Protein AF-0000000077857638 (afdb_homodimer)

Organism: Aspergillus terreus (NCBI:txid33178)

Solvent-accessible surface area (backbone atoms only — not comparable to full-atom values): 36844 Å² total; per-residue (Å²): 127,88,79,78,71,79,61,57,67,61,49,43,44,50,52,40,50,44,39,58,68,69,59,63,68,77,70,84,58,54,73,67,56,45,48,52,45,41,26,53,27,32,43,52,31,28,56,56,51,32,34,65,74,50,43,67,59,67,70,66,57,57,72,59,50,50,52,43,44,53,54,33,32,46,39,36,61,43,15,49,72,90,50,54,61,72,55,38,18,38,47,25,45,53,52,30,53,51,53,52,56,71,70,53,83,72,82,61,65,83,42,37,68,49,46,66,63,22,33,58,63,33,43,80,53,69,36,56,67,54,41,54,46,64,68,46,45,59,71,45,36,72,48,34,44,41,69,35,31,48,34,31,53,54,23,51,52,31,26,55,51,25,47,60,51,50,74,66,72,60,46,57,54,57,57,44,73,61,39,36,60,51,46,43,52,22,51,38,36,11,35,28,56,33,27,68,67,48,39,42,92,82,36,61,59,79,83,40,38,68,60,51,51,51,46,21,54,49,23,37,48,46,52,35,46,48,50,51,60,63,36,37,70,49,38,70,78,37,80,83,56,57,73,35,61,50,48,12,38,19,54,15,68,69,42,51,72,66,55,25,48,47,53,53,50,52,52,40,45,49,51,50,49,33,57,60,58,56,41,65,86,46,68,61,70,56,49,67,46,51,50,47,24,54,29,16,46,49,24,36,50,52,32,35,72,85,26,46,39,66,59,52,56,71,66,48,51,72,87,36,70,56,34,40,52,38,46,51,52,44,51,56,24,30,72,77,47,55,66,66,54,80,79,28,59,72,67,58,50,83,104,127,88,80,78,70,79,61,58,68,60,51,42,45,49,53,40,52,44,40,58,68,68,59,64,69,78,69,82,60,55,72,68,56,47,48,52,46,38,26,52,26,34,43,55,32,27,57,57,52,33,34,65,74,49,43,68,59,68,71,65,58,57,73,58,51,49,52,43,44,53,54,32,32,46,39,35,60,43,15,50,71,88,49,53,61,71,53,40,18,38,46,25,45,52,52,31,53,52,54,53,56,71,71,52,83,73,80,61,66,82,42,36,69,50,46,67,62,21,34,59,63,32,43,80,51,70,36,58,67,54,41,55,46,63,67,46,46,59,70,45,37,72,48,32,43,41,70,37,28,49,36,31,54,53,24,50,53,32,26,52,50,24,48,59,51,48,74,66,73,60,46,57,53,59,57,43,74,60,38,35,59,51,46,44,53,22,52,39,36,10,37,27,57,33,26,67,68,50,39,41,92,80,35,60,60,79,82,40,37,69,60,53,52,50,46,21,53,51,24,36,48,43,53,36,47,49,50,51,60,63,36,36,72,50,38,70,79,36,80,83,55,57,71,37,60,51,47,13,39,18,56,14,69,68,42,51,71,67,56,25,48,48,53,54,49,54,52,40,46,49,50,52,50,32,58,62,57,56,41,65,86,45,68,62,69,55,50,68,46,52,50,47,24,54,28,16,46,47,23,34,50,51,30,36,72,87,26,48,39,66,59,53,58,72,65,48,50,70,89,37,69,55,35,41,49,38,47,50,53,45,50,56,26,31,73,77,48,54,65,67,52,82,78,29,59,72,67,57,49,83,103

Secondary structure (DSSP, 8-state):
-------HHHHHHHHHHHHHHTT----SS-HHHHHHHHHHHHHHHHHHHHSHHHHHHH---HHHHHHHHHHHHHHHHHH-TTS-HHHHHHHHHHHHHHHHHHH-----GGGGTTHHHHHHHTPPPSSHHHHHHHHHHHHHHTTS-HHHHHHHHHHHHHHHHHHHHHTTT----TT-TTHHHHHHHHHS-HHHHHHTT--TTT--TTTTHHHHHHHHHHHHHHHHHHHHHHTHHHHHT-GGGTTSHHHHHHHHHT--HHHHHHHHHHHHHHHHHHHHHHTTTS-HHHHHHHHHHHHHHHHHHHH-GGG-HHHHHHHS-TTSHHHHHHHHHHHHHHHHH---GGGT----S--/-------HHHHHHHHHHHHHHTT----SS-HHHHHHHHHHHHHHHHHHHHSHHHHHHH---HHHHHHHHHHHHHHHHHH-TTS-HHHHHHHHHHHHHHHHHHH-----GGGGTTHHHHHHHTPPPSSHHHHHHHHHHHHHHTTS-HHHHHHHHHHHHHHHHHHHHHTTT----TT-TTHHHHHHHHHS-HHHHHHTT--TTT--TTTTHHHHHHHHHHHHHHHHHHHHHHTHHHHHT-TT-TTSHHHHHHHHHT--HHHHHHHHHHHHHHHHHHHHHHTTTS-HHHHHHHHHHHHHHHHHHHH-GGG-HHHHHHHS-TTSHHHHHHHHHHHHHHHHH---GGGT----S--

Radius of gyration: 25.99 Å; Cα contacts (8 Å, |Δi|>4): 981; chains: 2; bounding box: 55×82×66 Å

Nearest PDB structures (foldseek):
  1jfa-assembly1_A  TM=9.886E-01  e=2.985E-31  Fusarium sporotrichioides
  2ps6-assembly1_A  TM=9.890E-01  e=4.144E-31  Fusarium sporotrichioides
  2ps4-assembly1_A  TM=9.882E-01  e=9.799E-31  Fusarium sporotrichioides
  2ps6-assembly1_B  TM=9.856E-01  e=1.253E-30  Fusarium sporotrichioides
  1kiz-assembly1_B  TM=9.879E-01  e=1.967E-30  Fusarium sporotrichioides

Structure (mmCIF, N/CA/C/O backbone):
data_AF-0000000077857638-model_v1
#
loop_
_entity.id
_entity.type
_entity.pdbx_description
1 polymer 'Trichodiene synthase'
#
loop_
_atom_site.group_PDB
_atom_site.id
_atom_site.type_symbol
_atom_site.label_atom_id
_atom_site.label_alt_id
_atom_site.label_comp_id
_atom_site.label_asym_id
_atom_site.label_entity_id
_atom_site.label_seq_id
_atom_site.pdbx_PDB_ins_code
_atom_site.Cartn_x
_atom_site.Cartn_y
_atom_site.Cartn_z
_atom_site.occupancy
_atom_site.B_iso_or_equiv
_atom_site.auth_seq_id
_atom_site.auth_comp_id
_atom_site.auth_asym_id
_atom_site.auth_atom_id
_atom_site.pdbx_PDB_model_num
ATOM 1 N N . MET A 1 1 ? -33 -11.688 -14.039 1 30.62 1 MET A N 1
ATOM 2 C CA . MET A 1 1 ? -31.562 -11.375 -13.922 1 30.62 1 MET A CA 1
ATOM 3 C C . MET A 1 1 ? -30.891 -11.43 -15.281 1 30.62 1 MET A C 1
ATOM 5 O O . MET A 1 1 ? -30.828 -12.492 -15.906 1 30.62 1 MET A O 1
ATOM 9 N N . SER A 1 2 ? -30.859 -10.586 -16.141 1 40.59 2 SER A N 1
ATOM 10 C CA . SER A 1 2 ? -30.516 -10.648 -17.547 1 40.59 2 SER A CA 1
ATOM 11 C C . SER A 1 2 ? -29.188 -11.367 -17.766 1 40.59 2 SER A C 1
ATOM 13 O O . SER A 1 2 ? -28.203 -11.055 -17.094 1 40.59 2 SER A O 1
ATOM 15 N N . GLU A 1 3 ? -29.016 -12.656 -18.078 1 47.12 3 GLU A N 1
ATOM 16 C CA . GLU A 1 3 ? -28.031 -13.719 -18.188 1 47.12 3 GLU A CA 1
ATOM 17 C C . GLU A 1 3 ? -26.828 -13.266 -19.016 1 47.12 3 GLU A C 1
ATOM 19 O O . GLU A 1 3 ? -26.859 -13.305 -20.25 1 47.12 3 GLU A O 1
ATOM 24 N N . GLN A 1 4 ? -26.094 -12.156 -18.672 1 63 4 GLN A N 1
ATOM 25 C CA . GLN A 1 4 ? -25 -11.672 -19.516 1 63 4 GLN A CA 1
ATOM 26 C C . GLN A 1 4 ? -24 -12.781 -19.812 1 63 4 GLN A C 1
ATOM 28 O O . GLN A 1 4 ? -23.562 -13.492 -18.891 1 63 4 GLN A O 1
ATOM 33 N N . ARG A 1 5 ? -23.984 -13.266 -21.031 1 79.75 5 ARG A N 1
ATOM 34 C CA . ARG A 1 5 ? -23.094 -14.281 -21.562 1 79.75 5 ARG A CA 1
ATOM 35 C C . ARG A 1 5 ? -21.641 -13.844 -21.438 1 79.75 5 ARG A C 1
ATOM 37 O O . ARG A 1 5 ? -21.328 -12.656 -21.562 1 79.75 5 ARG A O 1
ATOM 44 N N . PHE A 1 6 ? -20.812 -14.828 -21 1 88.56 6 PHE A N 1
ATOM 45 C CA . PHE A 1 6 ? -19.375 -14.578 -20.922 1 88.56 6 PHE A CA 1
ATOM 46 C C . PHE A 1 6 ? -18.844 -14.102 -22.266 1 88.56 6 PHE A C 1
ATOM 48 O O . PHE A 1 6 ? -19.094 -14.711 -23.297 1 88.56 6 PHE A O 1
ATOM 55 N N . PRO A 1 7 ? -18.25 -12.961 -22.266 1 88.75 7 PRO A N 1
ATOM 56 C CA . PRO A 1 7 ? -17.703 -12.438 -23.516 1 88.75 7 PRO A CA 1
ATOM 57 C C . PRO A 1 7 ? -16.453 -13.188 -23.969 1 88.75 7 PRO A C 1
ATOM 59 O O . PRO A 1 7 ? -15.359 -12.633 -23.953 1 88.75 7 PRO A O 1
ATOM 62 N N . ILE A 1 8 ? -16.672 -14.312 -24.531 1 91.06 8 ILE A N 1
ATOM 63 C CA . ILE A 1 8 ? -15.602 -15.273 -24.797 1 91.06 8 ILE A CA 1
ATOM 64 C C . ILE A 1 8 ? -14.672 -14.727 -25.875 1 91.06 8 ILE A C 1
ATOM 66 O O . ILE A 1 8 ? -13.453 -14.883 -25.797 1 91.06 8 ILE A O 1
ATOM 70 N N . ASP A 1 9 ? -15.164 -14.078 -26.938 1 90.69 9 ASP A N 1
ATOM 71 C CA . ASP A 1 9 ? -14.336 -13.57 -28.016 1 90.69 9 ASP A CA 1
ATOM 72 C C . ASP A 1 9 ? -13.422 -12.445 -27.531 1 90.69 9 ASP A C 1
ATOM 74 O O . ASP A 1 9 ? -12.242 -12.406 -27.891 1 90.69 9 ASP A O 1
ATOM 78 N N . TYR A 1 10 ? -13.992 -11.641 -26.812 1 89.94 10 TYR A N 1
ATOM 79 C CA . TYR A 1 10 ? -13.195 -10.547 -26.266 1 89.94 10 TYR A CA 1
ATOM 80 C C . TYR A 1 10 ? -12.133 -11.062 -25.312 1 89.94 10 TYR A C 1
ATOM 82 O O . TYR A 1 10 ? -10.992 -10.602 -25.328 1 89.94 10 TYR A O 1
ATOM 90 N N . PHE A 1 11 ? -12.539 -11.961 -24.453 1 92.69 11 PHE A N 1
ATOM 91 C CA . PHE A 1 11 ? -11.617 -12.578 -23.5 1 92.69 11 PHE A CA 1
ATOM 92 C C . PHE A 1 11 ? -10.445 -13.227 -24.234 1 92.69 11 PHE A C 1
ATOM 94 O O . PHE A 1 11 ? -9.289 -12.961 -23.906 1 92.69 11 PHE A O 1
ATOM 101 N N . VAL A 1 12 ? -10.688 -13.961 -25.188 1 95.5 12 VAL A N 1
ATOM 102 C CA . VAL A 1 12 ? -9.688 -14.695 -25.953 1 95.5 12 VAL A CA 1
ATOM 103 C C . VAL A 1 12 ? -8.758 -13.703 -26.656 1 95.5 12 VAL A C 1
ATOM 105 O O . VAL A 1 12 ? -7.531 -13.867 -26.641 1 95.5 12 VAL A O 1
ATOM 108 N N . ARG A 1 13 ? -9.305 -12.711 -27.219 1 94.69 13 ARG A N 1
ATOM 109 C CA . ARG A 1 13 ? -8.508 -11.688 -27.891 1 94.69 13 ARG A CA 1
ATOM 110 C C . ARG A 1 13 ? -7.551 -11.008 -26.922 1 94.69 13 ARG A C 1
ATOM 112 O O . ARG A 1 13 ? -6.391 -10.758 -27.25 1 94.69 13 ARG A O 1
ATOM 119 N N . THR A 1 14 ? -8.047 -10.719 -25.75 1 94.94 14 THR A N 1
ATOM 120 C CA . THR A 1 14 ? -7.238 -10.055 -24.734 1 94.94 14 THR A CA 1
ATOM 121 C C . THR A 1 14 ? -6.094 -10.953 -24.266 1 94.94 14 THR A C 1
ATOM 123 O O . THR A 1 14 ? -4.957 -10.5 -24.125 1 94.94 14 THR A O 1
ATOM 126 N N . VAL A 1 15 ? -6.398 -12.18 -24.016 1 97.06 15 VAL A N 1
ATOM 127 C CA . VAL A 1 15 ? -5.387 -13.125 -23.562 1 97.06 15 VAL A CA 1
ATOM 128 C C . VAL A 1 15 ? -4.301 -13.273 -24.625 1 97.06 15 VAL A C 1
ATOM 130 O O . VAL A 1 15 ? -3.109 -13.242 -24.312 1 97.06 15 VAL A O 1
ATOM 133 N N . VAL A 1 16 ? -4.703 -13.383 -25.859 1 97.69 16 VAL A N 1
ATOM 134 C CA . VAL A 1 16 ? -3.76 -13.547 -26.953 1 97.69 16 VAL A CA 1
ATOM 135 C C . VAL A 1 16 ? -2.887 -12.297 -27.078 1 97.69 16 VAL A C 1
ATOM 137 O O . VAL A 1 16 ? -1.668 -12.398 -27.234 1 97.69 16 VAL A O 1
ATOM 140 N N . CYS A 1 17 ? -3.492 -11.133 -27 1 97.12 17 CYS A N 1
ATOM 141 C CA . CYS A 1 17 ? -2.73 -9.891 -27.078 1 97.12 17 CYS A CA 1
ATOM 142 C C . CYS A 1 17 ? -1.696 -9.812 -25.969 1 97.12 17 CYS A C 1
ATOM 144 O O . CYS A 1 17 ? -0.568 -9.375 -26.188 1 97.12 17 CYS A O 1
ATOM 146 N N . LEU A 1 18 ? -2.094 -10.219 -24.797 1 97.31 18 LEU A N 1
ATOM 147 C CA . LEU A 1 18 ? -1.175 -10.25 -23.672 1 97.31 18 LEU A CA 1
ATOM 148 C C . LEU A 1 18 ? -0.014 -11.203 -23.938 1 97.31 18 LEU A C 1
ATOM 150 O O . LEU A 1 18 ? 1.148 -10.844 -23.75 1 97.31 18 LEU A O 1
ATOM 154 N N . LEU A 1 19 ? -0.303 -12.398 -24.375 1 98.31 19 LEU A N 1
ATOM 155 C CA . LEU A 1 19 ? 0.722 -13.414 -24.609 1 98.31 19 LEU A CA 1
ATOM 156 C C . LEU A 1 19 ? 1.654 -13 -25.734 1 98.31 19 LEU A C 1
ATOM 158 O O . LEU A 1 19 ? 2.854 -13.281 -25.688 1 98.31 19 LEU A O 1
ATOM 162 N N . ASP A 1 20 ? 1.095 -12.312 -26.734 1 97.81 20 ASP A N 1
ATOM 163 C CA . ASP A 1 20 ? 1.925 -11.734 -27.781 1 97.81 20 ASP A CA 1
ATOM 164 C C . ASP A 1 20 ? 2.855 -10.664 -27.234 1 97.81 20 ASP A C 1
ATOM 166 O O . ASP A 1 20 ? 4.035 -10.609 -27.578 1 97.81 20 ASP A O 1
ATOM 170 N N . THR A 1 21 ? 2.307 -9.859 -26.406 1 96.62 21 THR A N 1
ATOM 171 C CA . THR A 1 21 ? 3.051 -8.734 -25.859 1 96.62 21 THR A CA 1
ATOM 172 C C . THR A 1 21 ? 4.262 -9.219 -25.078 1 96.62 21 THR A C 1
ATOM 174 O O . THR A 1 21 ? 5.355 -8.656 -25.188 1 96.62 21 THR A O 1
ATOM 177 N N . ILE A 1 22 ? 4.145 -10.273 -24.281 1 96.38 22 ILE A N 1
ATOM 178 C CA . ILE A 1 22 ? 5.254 -10.734 -23.453 1 96.38 22 ILE A CA 1
ATOM 179 C C . ILE A 1 22 ? 6.039 -11.812 -24.188 1 96.38 22 ILE A C 1
ATOM 181 O O . ILE A 1 22 ? 6.98 -12.391 -23.641 1 96.38 22 ILE A O 1
ATOM 185 N N . GLN A 1 23 ? 5.602 -12.078 -25.453 1 96.69 23 GLN A N 1
ATOM 186 C CA . GLN A 1 23 ? 6.254 -13.094 -26.266 1 96.69 23 GLN A CA 1
ATOM 187 C C . GLN A 1 23 ? 6.324 -14.43 -25.516 1 96.69 23 GLN A C 1
ATOM 189 O O . GLN A 1 23 ? 7.395 -15.023 -25.406 1 96.69 23 GLN A O 1
ATOM 194 N N . TYR A 1 24 ? 5.211 -14.898 -25.141 1 98.19 24 TYR A N 1
ATOM 195 C CA . TYR A 1 24 ? 5.102 -16.062 -24.25 1 98.19 24 TYR A CA 1
ATOM 196 C C . TYR A 1 24 ? 5.715 -17.297 -24.906 1 98.19 24 TYR A C 1
ATOM 198 O O . TYR A 1 24 ? 5.355 -17.656 -26.031 1 98.19 24 TYR A O 1
ATOM 206 N N . LYS A 1 25 ? 6.578 -17.859 -24.297 1 97.75 25 LYS A N 1
ATOM 207 C CA . LYS A 1 25 ? 7.25 -19.125 -24.625 1 97.75 25 LYS A CA 1
ATOM 208 C C . LYS A 1 25 ? 7.91 -19.734 -23.391 1 97.75 25 LYS A C 1
ATOM 210 O O . LYS A 1 25 ? 9.078 -19.453 -23.109 1 97.75 25 LYS A O 1
ATOM 215 N N . ASP A 1 26 ? 7.215 -20.656 -22.75 1 98.12 26 ASP A N 1
ATOM 216 C CA . ASP A 1 26 ? 7.727 -21.219 -21.516 1 98.12 26 ASP A CA 1
ATOM 217 C C . ASP A 1 26 ? 8.742 -22.328 -21.781 1 98.12 26 ASP A C 1
ATOM 219 O O . ASP A 1 26 ? 8.359 -23.484 -22.031 1 98.12 26 ASP A O 1
ATOM 223 N N . THR A 1 27 ? 9.977 -22.016 -21.688 1 97.31 27 THR A N 1
ATOM 224 C CA . THR A 1 27 ? 11.078 -22.953 -21.797 1 97.31 27 THR A CA 1
ATOM 225 C C . THR A 1 27 ? 11.883 -23 -20.5 1 97.31 27 THR A C 1
ATOM 227 O O . THR A 1 27 ? 13.086 -23.266 -20.516 1 97.31 27 THR A O 1
ATOM 230 N N . ASN A 1 28 ? 11.25 -22.672 -19.422 1 97.5 28 ASN A N 1
ATOM 231 C CA . ASN A 1 28 ? 11.898 -22.5 -18.125 1 97.5 28 ASN A CA 1
ATOM 232 C C . ASN A 1 28 ? 12.594 -23.781 -17.672 1 97.5 28 ASN A C 1
ATOM 234 O O . ASN A 1 28 ? 13.656 -23.719 -17.047 1 97.5 28 ASN A O 1
ATOM 238 N N . TYR A 1 29 ? 12 -24.922 -17.875 1 97.06 29 TYR A N 1
ATOM 239 C CA . TYR A 1 29 ? 12.508 -26.203 -17.422 1 97.06 29 TYR A CA 1
ATOM 240 C C . TYR A 1 29 ? 12.312 -27.281 -18.469 1 97.06 29 TYR A C 1
ATOM 242 O O . TYR A 1 29 ? 11.383 -27.203 -19.281 1 97.06 29 TYR A O 1
ATOM 250 N N . THR A 1 30 ? 13.195 -28.281 -18.359 1 97.06 30 THR A N 1
ATOM 251 C CA . THR A 1 30 ? 12.844 -29.547 -18.969 1 97.06 30 THR A CA 1
ATOM 252 C C . THR A 1 30 ? 11.742 -30.25 -18.172 1 97.06 30 THR A C 1
ATOM 254 O O . THR A 1 30 ? 11.477 -29.891 -17.031 1 97.06 30 THR A O 1
ATOM 257 N N . HIS A 1 31 ? 11.109 -31.188 -18.859 1 97.06 31 HIS A N 1
ATOM 258 C CA . HIS A 1 31 ? 10.055 -31.953 -18.188 1 97.06 31 HIS A CA 1
ATOM 259 C C . HIS A 1 31 ? 10.578 -32.594 -16.906 1 97.06 31 HIS A C 1
ATOM 261 O O . HIS A 1 31 ? 9.93 -32.531 -15.859 1 97.06 31 HIS A O 1
ATOM 267 N N . GLU A 1 32 ? 11.758 -33.156 -16.938 1 97 32 GLU A N 1
ATOM 268 C CA . GLU A 1 32 ? 12.344 -33.875 -15.805 1 97 32 GLU A CA 1
ATOM 269 C C . GLU A 1 32 ? 12.648 -32.938 -14.656 1 97 32 GLU A C 1
ATOM 271 O O . GLU A 1 32 ? 12.383 -33.25 -13.492 1 97 32 GLU A O 1
ATOM 276 N N . HIS A 1 33 ? 13.164 -31.844 -15 1 97.31 33 HIS A N 1
ATOM 277 C CA . HIS A 1 33 ? 13.508 -30.875 -13.969 1 97.31 33 HIS A CA 1
ATOM 278 C C . HIS A 1 33 ? 12.258 -30.312 -13.305 1 97.31 33 HIS A C 1
ATOM 280 O O . HIS A 1 33 ? 12.219 -30.141 -12.086 1 97.31 33 HIS A O 1
ATOM 286 N N . ARG A 1 34 ? 11.266 -30 -14.07 1 97.94 34 ARG A N 1
ATOM 287 C CA . ARG A 1 34 ? 10 -29.5 -13.547 1 97.94 34 ARG A CA 1
ATOM 288 C C . ARG A 1 34 ? 9.352 -30.516 -12.609 1 97.94 34 ARG A C 1
ATOM 290 O O . ARG A 1 34 ? 8.891 -30.172 -11.523 1 97.94 34 ARG A O 1
ATOM 297 N N . LEU A 1 35 ? 9.305 -31.719 -13.039 1 97.94 35 LEU A N 1
ATOM 298 C CA . LEU A 1 35 ? 8.719 -32.781 -12.242 1 97.94 35 LEU A CA 1
ATOM 299 C C . LEU A 1 35 ? 9.461 -32.938 -10.922 1 97.94 35 LEU A C 1
ATOM 301 O O . LEU A 1 35 ? 8.836 -33.094 -9.867 1 97.94 35 LEU A O 1
ATOM 305 N N . ARG A 1 36 ? 10.766 -32.938 -10.93 1 97.81 36 ARG A N 1
ATOM 306 C CA . ARG A 1 36 ? 11.578 -33.062 -9.727 1 97.81 36 ARG A CA 1
ATOM 307 C C . ARG A 1 36 ? 11.297 -31.922 -8.758 1 97.81 36 ARG A C 1
ATOM 309 O O . ARG A 1 36 ? 11.188 -32.156 -7.547 1 97.81 36 ARG A O 1
ATOM 316 N N . ASN A 1 37 ? 11.25 -30.719 -9.273 1 98.44 37 ASN A N 1
ATOM 317 C CA . ASN A 1 37 ? 10.953 -29.578 -8.43 1 98.44 37 ASN A CA 1
ATOM 318 C C . ASN A 1 37 ? 9.555 -29.672 -7.82 1 98.44 37 ASN A C 1
ATOM 320 O O . ASN A 1 37 ? 9.367 -29.375 -6.645 1 98.44 37 ASN A O 1
ATOM 324 N N . LEU A 1 38 ? 8.594 -30.062 -8.641 1 98.62 38 LEU A N 1
ATOM 325 C CA . LEU A 1 38 ? 7.227 -30.219 -8.141 1 98.62 38 LEU A CA 1
ATOM 326 C C . LEU A 1 38 ? 7.184 -31.234 -6.996 1 98.62 38 LEU A C 1
ATOM 328 O O . LEU A 1 38 ? 6.578 -30.969 -5.953 1 98.62 38 LEU A O 1
ATOM 332 N N . GLU A 1 39 ? 7.809 -32.344 -7.23 1 98.44 39 GLU A N 1
ATOM 333 C CA . GLU A 1 39 ? 7.805 -33.406 -6.227 1 98.44 39 GLU A CA 1
ATOM 334 C C . GLU A 1 39 ? 8.445 -32.938 -4.922 1 98.44 39 GLU A C 1
ATOM 336 O O . GLU A 1 39 ? 7.879 -33.125 -3.844 1 98.44 39 GLU A O 1
ATOM 341 N N . TYR A 1 40 ? 9.586 -32.375 -5.02 1 98.56 40 TYR A N 1
ATOM 342 C CA . TYR A 1 40 ? 10.305 -31.922 -3.834 1 98.56 40 TYR A CA 1
ATOM 343 C C . TYR A 1 40 ? 9.516 -30.859 -3.084 1 98.56 40 TYR A C 1
ATOM 345 O O . TYR A 1 40 ? 9.32 -30.953 -1.87 1 98.56 40 TYR A O 1
ATOM 353 N N . VAL A 1 41 ? 9.07 -29.828 -3.783 1 98.69 41 VAL A N 1
ATOM 354 C CA . VAL A 1 41 ? 8.406 -28.672 -3.189 1 98.69 41 VAL A CA 1
ATOM 355 C C . VAL A 1 41 ? 7.086 -29.109 -2.555 1 98.69 41 VAL A C 1
ATOM 357 O O . VAL A 1 41 ? 6.781 -28.719 -1.424 1 98.69 41 VAL A O 1
ATOM 360 N N . TYR A 1 42 ? 6.355 -29.906 -3.289 1 98.56 42 TYR A N 1
ATOM 361 C CA . TYR A 1 42 ? 5.098 -30.406 -2.744 1 98.56 42 TYR A CA 1
ATOM 362 C C . TYR A 1 42 ? 5.336 -31.219 -1.479 1 98.56 42 TYR A C 1
ATOM 364 O O . TYR A 1 42 ? 4.633 -31.062 -0.481 1 98.56 42 TYR A O 1
ATOM 372 N N . SER A 1 43 ? 6.281 -32.094 -1.524 1 98.19 43 SER A N 1
ATOM 373 C CA . SER A 1 43 ? 6.559 -32.969 -0.388 1 98.19 43 SER A CA 1
ATOM 374 C C . SER A 1 43 ? 6.93 -32.156 0.851 1 98.19 43 SER A C 1
ATOM 376 O O . SER A 1 43 ? 6.43 -32.438 1.945 1 98.19 43 SER A O 1
ATOM 378 N N . GLU A 1 44 ? 7.801 -31.203 0.668 1 98.12 44 GLU A N 1
ATOM 379 C CA . GLU A 1 44 ? 8.195 -30.359 1.788 1 98.12 44 GLU A CA 1
ATOM 380 C C . GLU A 1 44 ? 7 -29.609 2.365 1 98.12 44 GLU A C 1
ATOM 382 O O . GLU A 1 44 ? 6.855 -29.5 3.586 1 98.12 44 GLU A O 1
ATOM 387 N N . ALA A 1 45 ? 6.168 -29.062 1.501 1 98 45 ALA A N 1
ATOM 388 C CA . ALA A 1 45 ? 5 -28.312 1.951 1 98 45 ALA A CA 1
ATOM 389 C C . ALA A 1 45 ? 3.982 -29.234 2.619 1 98 45 ALA A C 1
ATOM 391 O O . ALA A 1 45 ? 3.377 -28.875 3.631 1 98 45 ALA A O 1
ATOM 392 N N . ALA A 1 46 ? 3.803 -30.406 2.033 1 97.25 46 ALA A N 1
ATOM 393 C CA . ALA A 1 46 ? 2.873 -31.375 2.605 1 97.25 46 ALA A CA 1
ATOM 394 C C . ALA A 1 46 ? 3.307 -31.781 4.012 1 97.25 46 ALA A C 1
ATOM 396 O O . ALA A 1 46 ? 2.473 -31.922 4.906 1 97.25 46 ALA A O 1
ATOM 397 N N . ILE A 1 47 ? 4.551 -32.031 4.195 1 96.88 47 ILE A N 1
ATOM 398 C CA . ILE A 1 47 ? 5.09 -32.375 5.504 1 96.88 47 ILE A CA 1
ATOM 399 C C . ILE A 1 47 ? 4.801 -31.266 6.504 1 96.88 47 ILE A C 1
ATOM 401 O O . ILE A 1 47 ? 4.402 -31.531 7.641 1 96.88 47 ILE A O 1
ATOM 405 N N . HIS A 1 48 ? 4.98 -30.031 6.109 1 97.19 48 HIS A N 1
ATOM 406 C CA . HIS A 1 48 ? 4.703 -28.891 6.965 1 97.19 48 HIS A CA 1
ATOM 407 C C . HIS A 1 48 ? 3.246 -28.875 7.414 1 97.19 48 HIS A C 1
ATOM 409 O O . HIS A 1 48 ? 2.959 -28.703 8.602 1 97.19 48 HIS A O 1
ATOM 415 N N . PHE A 1 49 ? 2.328 -29.047 6.496 1 96.62 49 PHE A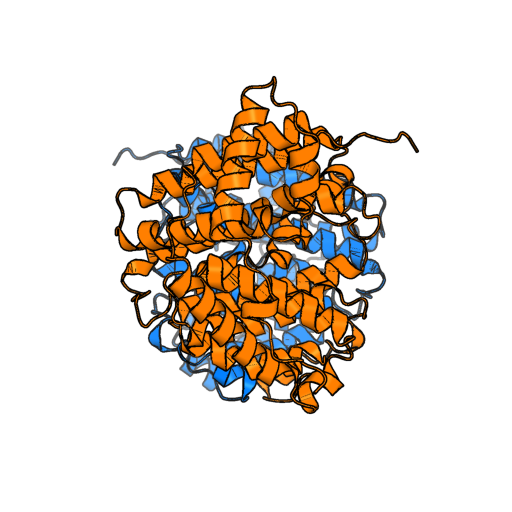 N 1
ATOM 416 C CA . PHE A 1 49 ? 0.909 -28.875 6.789 1 96.62 49 PHE A CA 1
ATOM 417 C C . PHE A 1 49 ? 0.339 -30.125 7.441 1 96.62 49 PHE A C 1
ATOM 419 O O . PHE A 1 49 ? -0.771 -30.109 7.977 1 96.62 49 PHE A O 1
ATOM 426 N N . ALA A 1 50 ? 1.076 -31.203 7.391 1 94.12 50 ALA A N 1
ATOM 427 C CA . ALA A 1 50 ? 0.66 -32.438 8.055 1 94.12 50 ALA A CA 1
ATOM 428 C C . ALA A 1 50 ? 0.944 -32.375 9.555 1 94.12 50 ALA A C 1
ATOM 430 O O . ALA A 1 50 ? 0.434 -33.188 10.32 1 94.12 50 ALA A O 1
ATOM 431 N N . GLN A 1 51 ? 1.732 -31.438 9.992 1 93.81 51 GLN A N 1
ATOM 432 C CA . GLN A 1 51 ? 2.021 -31.312 11.414 1 93.81 51 GLN A CA 1
ATOM 433 C C . GLN A 1 51 ? 0.745 -31.094 12.219 1 93.81 51 GLN A C 1
ATOM 435 O O . GLN A 1 51 ? -0.078 -30.25 11.859 1 93.81 51 GLN A O 1
ATOM 440 N N . PRO A 1 52 ? 0.552 -31.781 13.352 1 90.31 52 PRO A N 1
ATOM 441 C CA . PRO A 1 52 ? -0.673 -31.656 14.141 1 90.31 52 PRO A CA 1
ATOM 442 C C . PRO A 1 52 ? -0.941 -30.234 14.602 1 90.31 52 PRO A C 1
ATOM 444 O O . PRO A 1 52 ? -2.086 -29.781 14.57 1 90.31 52 PRO A O 1
ATOM 447 N N . CYS A 1 53 ? 0.047 -29.547 14.969 1 90.06 53 CYS A N 1
ATOM 448 C CA . CYS A 1 53 ? -0.13 -28.188 15.461 1 90.06 53 CYS A CA 1
ATOM 449 C C . CYS A 1 53 ? -0.661 -27.266 14.359 1 90.06 53 CYS A C 1
ATOM 451 O O . CYS A 1 53 ? -1.449 -26.359 14.633 1 90.06 53 CYS A O 1
ATOM 453 N N . VAL A 1 54 ? -0.243 -27.484 13.109 1 92.06 54 VAL A N 1
ATOM 454 C CA . VAL A 1 54 ? -0.68 -26.688 11.977 1 92.06 54 VAL A CA 1
ATOM 455 C C . VAL A 1 54 ? -2.111 -27.047 11.602 1 92.06 54 VAL A C 1
ATOM 457 O O . VAL A 1 54 ? -2.971 -26.172 11.461 1 92.06 54 VAL A O 1
ATOM 460 N N . ASN A 1 55 ? -2.371 -28.312 11.547 1 85.69 55 ASN A N 1
ATOM 461 C CA . ASN A 1 55 ? -3.689 -28.828 11.18 1 85.69 55 ASN A CA 1
ATOM 462 C C . ASN A 1 55 ? -4.746 -28.422 12.203 1 85.69 55 ASN A C 1
ATOM 464 O O . ASN A 1 55 ? -5.871 -28.078 11.844 1 85.69 55 ASN A O 1
ATOM 468 N N . ASP A 1 56 ? -4.406 -28.484 13.414 1 85.75 56 ASP A N 1
ATOM 469 C CA . ASP A 1 56 ? -5.336 -28.156 14.492 1 85.75 56 ASP A CA 1
ATOM 470 C C . ASP A 1 56 ? -5.684 -26.672 14.5 1 85.75 56 ASP A C 1
ATOM 472 O O . ASP A 1 56 ? -6.805 -26.297 14.852 1 85.75 56 ASP A O 1
ATOM 476 N N . ALA A 1 57 ? -4.75 -25.938 14.117 1 86.56 57 ALA A N 1
ATOM 477 C CA . ALA A 1 57 ? -4.949 -24.484 14.148 1 86.56 57 ALA A CA 1
ATOM 478 C C . ALA A 1 57 ? -5.766 -24.016 12.945 1 86.56 57 ALA A C 1
ATOM 480 O O . ALA A 1 57 ? -6.586 -23.109 13.07 1 86.56 57 ALA A O 1
ATOM 481 N N . LEU A 1 58 ? -5.594 -24.469 11.758 1 85.81 58 LEU A N 1
ATOM 482 C CA . LEU A 1 58 ? -6.211 -24 10.523 1 85.81 58 LEU A CA 1
ATOM 483 C C . LEU A 1 58 ? -7.637 -24.516 10.391 1 85.81 58 LEU A C 1
ATOM 485 O O . LEU A 1 58 ? -8.523 -23.797 9.922 1 85.81 58 LEU A O 1
ATOM 489 N N . LYS A 1 59 ? -7.926 -25.672 10.898 1 83.88 59 LYS A N 1
ATOM 490 C CA . LYS A 1 59 ? -9.242 -26.312 10.828 1 83.88 59 LYS A CA 1
ATOM 491 C C . LYS A 1 59 ? -9.758 -26.344 9.398 1 83.88 59 LYS A C 1
ATOM 493 O O . LYS A 1 59 ? -10.914 -26.016 9.133 1 83.88 59 LYS A O 1
ATOM 498 N N . VAL A 1 60 ? -8.961 -26.578 8.375 1 90.06 60 VAL A N 1
ATOM 499 C CA . VAL A 1 60 ? -9.312 -26.703 6.969 1 90.06 60 VAL A CA 1
ATOM 500 C C . VAL A 1 60 ? -9.469 -28.188 6.613 1 90.06 60 VAL A C 1
ATOM 502 O O . VAL A 1 60 ? -8.688 -29.031 7.07 1 90.06 60 VAL A O 1
ATOM 505 N N . GLU A 1 61 ? -10.445 -28.469 5.859 1 91.06 61 GLU A N 1
ATOM 506 C CA . GLU A 1 61 ? -10.648 -29.828 5.379 1 91.06 61 GLU A CA 1
ATOM 507 C C . GLU A 1 61 ? -9.445 -30.328 4.586 1 91.06 61 GLU A C 1
ATOM 509 O O . GLU A 1 61 ? -8.914 -29.594 3.738 1 91.06 61 GLU A O 1
ATOM 514 N N . PRO A 1 62 ? -9.016 -31.531 4.82 1 91.12 62 PRO A N 1
ATOM 515 C CA . PRO A 1 62 ? -7.812 -32.062 4.176 1 91.12 62 PRO A CA 1
ATOM 516 C C . PRO A 1 62 ? -7.883 -32 2.652 1 91.12 62 PRO A C 1
ATOM 518 O O . PRO A 1 62 ? -6.898 -31.641 1.999 1 91.12 62 PRO A O 1
ATOM 521 N N . LYS A 1 63 ? -9.008 -32.406 2.113 1 92.06 63 LYS A N 1
ATOM 522 C CA . LYS A 1 63 ? -9.148 -32.375 0.661 1 92.06 63 LYS A CA 1
ATOM 523 C C . LYS A 1 63 ? -8.938 -30.969 0.107 1 92.06 63 LYS A C 1
ATOM 525 O O . LYS A 1 63 ? -8.297 -30.797 -0.932 1 92.06 63 LYS A O 1
ATOM 530 N N . LYS A 1 64 ? -9.484 -30.062 0.769 1 93.12 64 LYS A N 1
ATOM 531 C CA . LYS A 1 64 ? -9.344 -28.656 0.372 1 93.12 64 LYS A CA 1
ATOM 532 C C . LYS A 1 64 ? -7.898 -28.188 0.521 1 93.12 64 LYS A C 1
ATOM 534 O O . LYS A 1 64 ? -7.383 -27.484 -0.338 1 93.12 64 LYS A O 1
ATOM 539 N N . LEU A 1 65 ? -7.309 -28.531 1.611 1 94.75 65 LEU A N 1
ATOM 540 C CA . LEU A 1 65 ? -5.914 -28.172 1.853 1 94.75 65 LEU A CA 1
ATOM 541 C C . LEU A 1 65 ? -5.008 -28.75 0.771 1 94.75 65 LEU A C 1
ATOM 543 O O . LEU A 1 65 ? -4.098 -28.078 0.291 1 94.75 65 LEU A O 1
ATOM 547 N N . GLU A 1 66 ? -5.262 -29.969 0.401 1 94.69 66 GLU A N 1
ATOM 548 C CA . GLU A 1 66 ? -4.477 -30.625 -0.65 1 94.69 66 GLU A CA 1
ATOM 549 C C . GLU A 1 66 ? -4.66 -29.906 -1.987 1 94.69 66 GLU A C 1
ATOM 551 O O . GLU A 1 66 ? -3.707 -29.766 -2.76 1 94.69 66 GLU A O 1
ATOM 556 N N . ALA A 1 67 ? -5.848 -29.531 -2.24 1 94.5 67 ALA A N 1
ATOM 557 C CA . ALA A 1 67 ? -6.105 -28.766 -3.459 1 94.5 67 ALA A CA 1
ATOM 558 C C . ALA A 1 67 ? -5.316 -27.469 -3.471 1 94.5 67 ALA A C 1
ATOM 560 O O . ALA A 1 67 ? -4.73 -27.094 -4.492 1 94.5 67 ALA A O 1
ATOM 561 N N . PHE A 1 68 ? -5.258 -26.766 -2.334 1 95.69 68 PHE A N 1
ATOM 562 C CA . PHE A 1 68 ? -4.473 -25.547 -2.205 1 95.69 68 PHE A CA 1
ATOM 563 C C . PHE A 1 68 ? -2.994 -25.812 -2.438 1 95.69 68 PHE A C 1
ATOM 565 O O . PHE A 1 68 ? -2.322 -25.062 -3.15 1 95.69 68 PHE A O 1
ATOM 572 N N . LEU A 1 69 ? -2.543 -26.875 -1.88 1 96.81 69 LEU A N 1
ATOM 573 C CA . LEU A 1 69 ? -1.131 -27.219 -1.986 1 96.81 69 LEU A CA 1
ATOM 574 C C . LEU A 1 69 ? -0.756 -27.531 -3.432 1 96.81 69 LEU A C 1
ATOM 576 O O . LEU A 1 69 ? 0.311 -27.125 -3.9 1 96.81 69 LEU A O 1
ATOM 580 N N . ARG A 1 70 ? -1.585 -28.266 -4.051 1 96.94 70 ARG A N 1
ATOM 581 C CA . ARG A 1 70 ? -1.292 -28.625 -5.43 1 96.94 70 ARG A CA 1
ATOM 582 C C . ARG A 1 70 ? -1.198 -27.391 -6.32 1 96.94 70 ARG A C 1
ATOM 584 O O . ARG A 1 70 ? -0.254 -27.25 -7.102 1 96.94 70 ARG A O 1
ATOM 591 N N . THR A 1 71 ? -2.143 -26.547 -6.18 1 97.25 71 THR A N 1
ATOM 592 C CA . THR A 1 71 ? -2.17 -25.375 -7.051 1 97.25 71 THR A CA 1
ATOM 593 C C . THR A 1 71 ? -1.036 -24.422 -6.703 1 97.25 71 THR A C 1
ATOM 595 O O . THR A 1 71 ? -0.404 -23.844 -7.594 1 97.25 71 THR A O 1
ATOM 598 N N . THR A 1 72 ? -0.752 -24.188 -5.418 1 98.19 72 THR A N 1
ATOM 599 C CA . THR A 1 72 ? 0.294 -23.25 -5.02 1 98.19 72 THR A CA 1
ATOM 600 C C . THR A 1 72 ? 1.674 -23.797 -5.367 1 98.19 72 THR A C 1
ATOM 602 O O . THR A 1 72 ? 2.588 -23.031 -5.695 1 98.19 72 THR A O 1
ATOM 605 N N . THR A 1 73 ? 1.818 -25.109 -5.281 1 98.62 73 THR A N 1
ATOM 606 C CA . THR A 1 73 ? 3.07 -25.719 -5.699 1 98.62 73 THR A CA 1
ATOM 607 C C . THR A 1 73 ? 3.338 -25.469 -7.176 1 98.62 73 THR A C 1
ATOM 609 O O . THR A 1 73 ? 4.445 -25.078 -7.555 1 98.62 73 THR A O 1
ATOM 612 N N . ARG A 1 74 ? 2.348 -25.688 -7.977 1 98.5 74 ARG A N 1
ATOM 613 C CA . ARG A 1 74 ? 2.496 -25.422 -9.406 1 98.5 74 ARG A CA 1
ATOM 614 C C . ARG A 1 74 ? 2.82 -23.953 -9.664 1 98.5 74 ARG A C 1
ATOM 616 O O . ARG A 1 74 ? 3.729 -23.641 -10.438 1 98.5 74 ARG A O 1
ATOM 623 N N . MET A 1 75 ? 2.107 -23.094 -9.016 1 98.69 75 MET A N 1
ATOM 624 C CA . MET A 1 75 ? 2.338 -21.656 -9.18 1 98.69 75 MET A CA 1
ATOM 625 C C . MET A 1 75 ? 3.797 -21.312 -8.914 1 98.69 75 MET A C 1
ATOM 627 O O . MET A 1 75 ? 4.445 -20.656 -9.734 1 98.69 75 MET A O 1
ATOM 631 N N . VAL A 1 76 ? 4.293 -21.766 -7.773 1 98.88 76 VAL A N 1
ATOM 632 C CA . VAL A 1 76 ? 5.621 -21.375 -7.328 1 98.88 76 VAL A CA 1
ATOM 633 C C . VAL A 1 76 ? 6.68 -22.031 -8.211 1 98.88 76 VAL A C 1
ATOM 635 O O . VAL A 1 76 ? 7.582 -21.344 -8.719 1 98.88 76 VAL A O 1
ATOM 638 N N . VAL A 1 77 ? 6.602 -23.281 -8.453 1 98.81 77 VAL A N 1
ATOM 639 C CA . VAL A 1 77 ? 7.609 -24 -9.219 1 98.81 77 VAL A CA 1
ATOM 640 C C . VAL A 1 77 ? 7.676 -23.453 -10.641 1 98.81 77 VAL A C 1
ATOM 642 O O . VAL A 1 77 ? 8.758 -23.281 -11.195 1 98.81 77 VAL A O 1
ATOM 645 N N . TYR A 1 78 ? 6.527 -23.156 -11.195 1 98.69 78 TYR A N 1
ATOM 646 C CA . TYR A 1 78 ? 6.5 -22.688 -12.578 1 98.69 78 TYR A CA 1
ATOM 647 C C . TYR A 1 78 ? 7.043 -21.281 -12.695 1 98.69 78 TYR A C 1
ATOM 649 O O . TYR A 1 78 ? 7.605 -20.906 -13.727 1 98.69 78 TYR A O 1
ATOM 657 N N . SER A 1 79 ? 6.879 -20.484 -11.664 1 98.56 79 SER A N 1
ATOM 658 C CA . SER A 1 79 ? 7.082 -19.047 -11.82 1 98.56 79 SER A CA 1
ATOM 659 C C . SER A 1 79 ? 8.414 -18.609 -11.234 1 98.56 79 SER A C 1
ATOM 661 O O . SER A 1 79 ? 9.109 -17.766 -11.805 1 98.56 79 SER A O 1
ATOM 663 N N . TRP A 1 80 ? 8.828 -19.109 -10.086 1 98.56 80 TRP A N 1
ATOM 664 C CA . TRP A 1 80 ? 10.031 -18.656 -9.414 1 98.56 80 TRP A CA 1
ATOM 665 C C . TRP A 1 80 ? 11.25 -19.453 -9.867 1 98.56 80 TRP A C 1
ATOM 667 O O . TRP A 1 80 ? 11.898 -20.109 -9.055 1 98.56 80 TRP A O 1
ATOM 677 N N . VAL A 1 81 ? 11.703 -19.203 -11.039 1 96.06 81 VAL A N 1
ATOM 678 C CA . VAL A 1 81 ? 12.656 -20.047 -11.758 1 96.06 81 VAL A CA 1
ATOM 679 C C . VAL A 1 81 ? 14.055 -19.828 -11.188 1 96.06 81 VAL A C 1
ATOM 681 O O . VAL A 1 81 ? 14.898 -20.734 -11.234 1 96.06 81 VAL A O 1
ATOM 684 N N . LYS A 1 82 ? 14.359 -18.656 -10.664 1 95 82 LYS A N 1
ATOM 685 C CA . LYS A 1 82 ? 15.695 -18.328 -10.172 1 95 82 LYS A CA 1
ATOM 686 C C . LYS A 1 82 ? 15.836 -18.641 -8.688 1 95 82 LYS A C 1
ATOM 688 O O . LYS A 1 82 ? 16.828 -18.25 -8.062 1 95 82 LYS A O 1
ATOM 693 N N . THR A 1 83 ? 14.906 -19.328 -8.211 1 96.5 83 THR A N 1
ATOM 694 C CA . THR A 1 83 ? 14.867 -19.672 -6.793 1 96.5 83 THR A CA 1
ATOM 695 C C . THR A 1 83 ? 15.18 -21.156 -6.582 1 96.5 83 THR A C 1
ATOM 697 O O . THR A 1 83 ? 14.75 -22 -7.367 1 96.5 83 THR A O 1
ATOM 700 N N . SER A 1 84 ? 15.914 -21.469 -5.531 1 97.12 84 SER A N 1
ATOM 701 C CA . SER A 1 84 ? 16.25 -22.859 -5.227 1 97.12 84 SER A CA 1
ATOM 702 C C . SER A 1 84 ? 15.008 -23.656 -4.816 1 97.12 84 SER A C 1
ATOM 704 O O . SER A 1 84 ? 14.023 -23.078 -4.359 1 97.12 84 SER A O 1
ATOM 706 N N . PRO A 1 85 ? 15.047 -24.953 -4.953 1 97.56 85 PRO A N 1
ATOM 707 C CA . PRO A 1 85 ? 13.906 -25.766 -4.527 1 97.56 85 PRO A CA 1
ATOM 708 C C . PRO A 1 85 ? 13.547 -25.562 -3.057 1 97.56 85 PRO A C 1
ATOM 710 O O . PRO A 1 85 ? 12.367 -25.531 -2.705 1 97.56 85 PRO A O 1
ATOM 713 N N . LYS A 1 86 ? 14.562 -25.422 -2.238 1 97.44 86 LYS A N 1
ATOM 714 C CA . LYS A 1 86 ? 14.312 -25.172 -0.82 1 97.44 86 LYS A CA 1
ATOM 715 C C . LYS A 1 86 ? 13.539 -23.875 -0.615 1 97.44 86 LYS A C 1
ATOM 717 O O . LYS A 1 86 ? 12.609 -23.828 0.191 1 97.44 86 LYS A O 1
ATOM 722 N N . GLN A 1 87 ? 13.938 -22.891 -1.315 1 98.06 87 GLN A N 1
ATOM 723 C CA . GLN A 1 87 ? 13.242 -21.609 -1.241 1 98.06 87 GLN A CA 1
ATOM 724 C C . GLN A 1 87 ? 11.836 -21.703 -1.837 1 98.06 87 GLN A C 1
ATOM 726 O O . GLN A 1 87 ? 10.898 -21.109 -1.322 1 98.06 87 GLN A O 1
ATOM 731 N N . MET A 1 88 ? 11.719 -22.422 -2.906 1 98.69 88 MET A N 1
ATOM 732 C CA . MET A 1 88 ? 10.406 -22.641 -3.504 1 98.69 88 MET A CA 1
ATOM 733 C C . MET A 1 88 ? 9.461 -23.312 -2.508 1 98.69 88 MET A C 1
ATOM 735 O O . MET A 1 88 ? 8.273 -22.969 -2.455 1 98.69 88 MET A O 1
ATOM 739 N N . ALA A 1 89 ? 9.992 -24.234 -1.747 1 98.75 89 ALA A N 1
ATOM 740 C CA . ALA A 1 89 ? 9.18 -24.891 -0.732 1 98.75 89 ALA A CA 1
ATOM 741 C C . ALA A 1 89 ? 8.695 -23.906 0.318 1 98.75 89 ALA A C 1
ATOM 743 O O . ALA A 1 89 ? 7.52 -23.891 0.688 1 98.75 89 ALA A O 1
ATOM 744 N N . ALA A 1 90 ? 9.578 -23.062 0.778 1 98.75 90 ALA A N 1
ATOM 745 C CA . ALA A 1 90 ? 9.219 -22.047 1.76 1 98.75 90 ALA A CA 1
ATOM 746 C C . ALA A 1 90 ? 8.156 -21.094 1.207 1 98.75 90 ALA A C 1
ATOM 748 O O . ALA A 1 90 ? 7.207 -20.75 1.907 1 98.75 90 ALA A O 1
ATOM 749 N N . LEU A 1 91 ? 8.328 -20.703 -0.025 1 98.88 91 LEU A N 1
ATOM 750 C CA . LEU A 1 91 ? 7.367 -19.812 -0.676 1 98.88 91 LEU A CA 1
ATOM 751 C C . LEU A 1 91 ? 6.023 -20.516 -0.855 1 98.88 91 LEU A C 1
ATOM 753 O O . LEU A 1 91 ? 4.973 -19.891 -0.693 1 98.88 91 LEU A O 1
ATOM 757 N N . THR A 1 92 ? 6.07 -21.75 -1.234 1 98.88 92 THR A N 1
ATOM 758 C CA . THR A 1 92 ? 4.84 -22.516 -1.418 1 98.88 92 THR A CA 1
ATOM 759 C C . THR A 1 92 ? 4.039 -22.562 -0.119 1 98.88 92 THR A C 1
ATOM 761 O O . THR A 1 92 ? 2.824 -22.375 -0.123 1 98.88 92 THR A O 1
ATOM 764 N N . ILE A 1 93 ? 4.68 -22.891 0.981 1 98.62 93 ILE A N 1
ATOM 765 C CA . ILE A 1 93 ? 4.02 -22.891 2.283 1 98.62 93 ILE A CA 1
ATOM 766 C C . ILE A 1 93 ? 3.42 -21.516 2.564 1 98.62 93 ILE A C 1
ATOM 768 O O . ILE A 1 93 ? 2.254 -21.406 2.951 1 98.62 93 ILE A O 1
ATOM 772 N N . TYR A 1 94 ? 4.172 -20.469 2.326 1 98.75 94 TYR A N 1
ATOM 773 C CA . TYR A 1 94 ? 3.73 -19.094 2.533 1 98.75 94 TYR A CA 1
ATOM 774 C C . TYR A 1 94 ? 2.488 -18.797 1.706 1 98.75 94 TYR A C 1
ATOM 776 O O . TYR A 1 94 ? 1.485 -18.312 2.236 1 98.75 94 TYR A O 1
ATOM 784 N N . TYR A 1 95 ? 2.523 -19.078 0.429 1 98.5 95 TYR A N 1
ATOM 785 C CA . TYR A 1 95 ? 1.41 -18.75 -0.453 1 98.5 95 TYR A CA 1
ATOM 786 C C . TYR A 1 95 ? 0.214 -19.656 -0.184 1 98.5 95 TYR A C 1
ATOM 788 O O . TYR A 1 95 ? -0.932 -19.266 -0.423 1 98.5 95 TYR A O 1
ATOM 796 N N . THR A 1 96 ? 0.44 -20.844 0.317 1 98.06 96 THR A N 1
ATOM 797 C CA . THR A 1 96 ? -0.675 -21.688 0.722 1 98.06 96 THR A CA 1
ATOM 798 C C . THR A 1 96 ? -1.403 -21.078 1.921 1 98.06 96 THR A C 1
ATOM 800 O O . THR A 1 96 ? -2.635 -21.094 1.977 1 98.06 96 THR A O 1
ATOM 803 N N . TYR A 1 97 ? -0.665 -20.578 2.896 1 97.69 97 TYR A N 1
ATOM 804 C CA . TYR A 1 97 ? -1.3 -19.859 3.998 1 97.69 97 TYR A CA 1
ATOM 805 C C . TYR A 1 97 ? -2.172 -18.734 3.479 1 97.69 97 TYR A C 1
ATOM 807 O O . TYR A 1 97 ? -3.271 -18.5 3.99 1 97.69 97 TYR A O 1
ATOM 815 N N . THR A 1 98 ? -1.686 -18 2.496 1 96.94 98 THR A N 1
ATOM 816 C CA . THR A 1 98 ? -2.463 -16.891 1.946 1 96.94 98 THR A CA 1
ATOM 817 C C . THR A 1 98 ? -3.719 -17.406 1.247 1 96.94 98 THR A C 1
ATOM 819 O O . THR A 1 98 ? -4.781 -16.781 1.331 1 96.94 98 THR A O 1
ATOM 822 N N . ALA A 1 99 ? -3.576 -18.531 0.551 1 95.5 99 ALA A N 1
ATOM 823 C CA . ALA A 1 99 ? -4.734 -19.141 -0.1 1 95.5 99 ALA A CA 1
ATOM 824 C C . ALA A 1 99 ? -5.785 -19.562 0.926 1 95.5 99 ALA A C 1
ATOM 826 O O . ALA A 1 99 ? -6.984 -19.391 0.7 1 95.5 99 ALA A O 1
ATOM 827 N N . ILE A 1 100 ? -5.355 -20.109 2.014 1 94.62 100 ILE A N 1
ATOM 828 C CA . ILE A 1 100 ? -6.246 -20.547 3.08 1 94.62 100 ILE A CA 1
ATOM 829 C C . ILE A 1 100 ? -6.992 -19.344 3.656 1 94.62 100 ILE A C 1
ATOM 831 O O . ILE A 1 100 ? -8.203 -19.406 3.883 1 94.62 100 ILE A O 1
ATOM 835 N N . LEU A 1 101 ? -6.312 -18.266 3.887 1 94 101 LEU A N 1
ATOM 836 C CA . LEU A 1 101 ? -6.941 -17.062 4.398 1 94 101 LEU A CA 1
ATOM 837 C C . LEU A 1 101 ? -7.992 -16.531 3.424 1 94 101 LEU A C 1
ATOM 839 O O . LEU A 1 101 ? -9.039 -16.031 3.84 1 94 101 LEU A O 1
ATOM 843 N N . ASN A 1 102 ? -7.684 -16.594 2.188 1 88.69 102 ASN A N 1
ATOM 844 C CA . ASN A 1 102 ? -8.578 -16.125 1.132 1 88.69 102 ASN A CA 1
ATOM 845 C C . ASN A 1 102 ? -9.914 -16.859 1.172 1 88.69 102 ASN A C 1
ATOM 847 O O . ASN A 1 102 ? -10.953 -16.281 0.806 1 88.69 102 ASN A O 1
ATOM 851 N N . ASP A 1 103 ? -9.898 -18.016 1.61 1 84.81 103 ASP A N 1
ATOM 852 C CA . ASP A 1 103 ? -11.094 -18.844 1.6 1 84.81 103 ASP A CA 1
ATOM 853 C C . ASP A 1 103 ? -11.797 -18.812 2.953 1 84.81 103 ASP A C 1
ATOM 855 O O . ASP A 1 103 ? -12.898 -19.359 3.104 1 84.81 103 ASP A O 1
ATOM 859 N N . SER A 1 104 ? -11.18 -18.141 3.857 1 83.56 104 SER A N 1
ATOM 860 C CA . SER A 1 104 ? -11.758 -18.094 5.199 1 83.56 104 SER A CA 1
ATOM 861 C C . SER A 1 104 ? -12.93 -17.109 5.254 1 83.56 104 SER A C 1
ATOM 863 O O . SER A 1 104 ? -12.914 -16.078 4.598 1 83.56 104 SER A O 1
ATOM 865 N N . GLU A 1 105 ? -13.906 -17.453 6.105 1 79.94 105 GLU A N 1
ATOM 866 C CA . GLU A 1 105 ? -15.078 -16.609 6.293 1 79.94 105 GLU A CA 1
ATOM 867 C C . GLU A 1 105 ? -15.117 -16.031 7.703 1 79.94 105 GLU A C 1
ATOM 869 O O . GLU A 1 105 ? -16.016 -15.25 8.031 1 79.94 105 GLU A O 1
ATOM 874 N N . ASP A 1 106 ? -14.172 -16.281 8.469 1 78.19 106 ASP A N 1
ATOM 875 C CA . ASP A 1 106 ? -14.164 -15.852 9.867 1 78.19 106 ASP A CA 1
ATOM 876 C C . ASP A 1 106 ? -13.891 -14.352 9.977 1 78.19 106 ASP A C 1
ATOM 878 O O . ASP A 1 106 ? -13.172 -13.781 9.148 1 78.19 106 ASP A O 1
ATOM 882 N N . SER A 1 107 ? -14.602 -13.828 10.984 1 82.62 107 SER A N 1
ATOM 883 C CA . SER A 1 107 ? -14.289 -12.438 11.305 1 82.62 107 SER A CA 1
ATOM 884 C C . SER A 1 107 ? -12.898 -12.305 11.906 1 82.62 107 SER A C 1
ATOM 886 O O . SER A 1 107 ? -12.5 -13.102 12.758 1 82.62 107 SER A O 1
ATOM 888 N N . HIS A 1 108 ? -12.219 -11.312 11.469 1 86.44 108 HIS A N 1
ATOM 889 C CA . HIS A 1 108 ? -10.859 -11.094 11.945 1 86.44 108 HIS A CA 1
ATOM 890 C C . HIS A 1 108 ? -10.836 -10.141 13.133 1 86.44 108 HIS A C 1
ATOM 892 O O . HIS A 1 108 ? -9.859 -10.102 13.883 1 86.44 108 HIS A O 1
ATOM 898 N N . TYR A 1 109 ? -11.898 -9.492 13.367 1 86.19 109 TYR A N 1
ATOM 899 C CA . TYR A 1 109 ? -11.969 -8.352 14.273 1 86.19 109 TYR A CA 1
ATOM 900 C C . TYR A 1 109 ? -11.656 -8.766 15.703 1 86.19 109 TYR A C 1
ATOM 902 O O . TYR A 1 109 ? -10.797 -8.18 16.359 1 86.19 109 TYR A O 1
ATOM 910 N N . PRO A 1 110 ? -12.125 -9.773 16.234 1 84.44 110 PRO A N 1
ATOM 911 C CA . PRO A 1 110 ? -11.984 -10.055 17.672 1 84.44 110 PRO A CA 1
ATOM 912 C C . PRO A 1 110 ? -10.547 -10.375 18.062 1 84.44 110 PRO A C 1
ATOM 914 O O . PRO A 1 110 ? -10.109 -10.008 19.156 1 84.44 110 PRO A O 1
ATOM 917 N N . GLU A 1 111 ? -9.812 -10.898 17.188 1 91 111 GLU A N 1
ATOM 918 C CA . GLU A 1 111 ? -8.484 -11.391 17.547 1 91 111 GLU A CA 1
ATOM 919 C C . GLU A 1 111 ? -7.406 -10.367 17.219 1 91 111 GLU A C 1
ATOM 921 O O . GLU A 1 111 ? -6.227 -10.578 17.516 1 91 111 GLU A O 1
ATOM 926 N N . MET A 1 112 ? -7.82 -9.227 16.734 1 95.31 112 MET A N 1
ATOM 927 C CA . MET A 1 112 ? -6.812 -8.297 16.234 1 95.31 112 MET A CA 1
ATOM 928 C C . MET A 1 112 ? -6.613 -7.129 17.188 1 95.31 112 MET A C 1
ATOM 930 O O . MET A 1 112 ? -5.812 -6.23 16.922 1 95.31 112 MET A O 1
ATOM 934 N N . ASN A 1 113 ? -7.188 -7.137 18.328 1 93.5 113 ASN A N 1
ATOM 935 C CA . ASN A 1 113 ? -7.18 -6.023 19.281 1 93.5 113 ASN A CA 1
ATOM 936 C C . ASN A 1 113 ? -5.781 -5.773 19.844 1 93.5 113 ASN A C 1
ATOM 938 O O . ASN A 1 113 ? -5.441 -4.641 20.188 1 93.5 113 ASN A O 1
ATOM 942 N N . THR A 1 114 ? -4.98 -6.844 19.906 1 94.12 114 THR A N 1
ATOM 943 C CA . THR A 1 114 ? -3.68 -6.711 20.562 1 94.12 114 THR A CA 1
ATOM 944 C C . THR A 1 114 ? -2.551 -7.004 19.578 1 94.12 114 THR A C 1
ATOM 946 O O . THR A 1 114 ? -1.421 -7.277 19.984 1 94.12 114 THR A O 1
ATOM 949 N N . PHE A 1 115 ? -2.789 -7.004 18.344 1 96.38 115 PHE A N 1
ATOM 950 C CA . PHE A 1 115 ? -1.871 -7.48 17.312 1 96.38 115 PHE A CA 1
ATOM 951 C C . PHE A 1 115 ? -0.498 -6.84 17.469 1 96.38 115 PHE A C 1
ATOM 953 O O . PHE A 1 115 ? 0.508 -7.543 17.594 1 96.38 115 PHE A O 1
ATOM 960 N N . TYR A 1 116 ? -0.437 -5.484 17.453 1 96.06 116 TYR A N 1
ATOM 961 C CA . TYR A 1 116 ? 0.851 -4.797 17.484 1 96.06 116 TYR A CA 1
ATOM 962 C C . TYR A 1 116 ? 1.536 -4.996 18.828 1 96.06 116 TYR A C 1
ATOM 964 O O . TYR A 1 116 ? 2.746 -5.23 18.891 1 96.06 116 TYR A O 1
ATOM 972 N N . ASN A 1 117 ? 0.776 -4.875 19.906 1 94.81 117 ASN A N 1
ATOM 973 C CA . ASN A 1 117 ? 1.34 -5.078 21.234 1 94.81 117 ASN A CA 1
ATOM 974 C C . ASN A 1 117 ? 1.928 -6.477 21.391 1 94.81 117 ASN A C 1
ATOM 976 O O . ASN A 1 117 ? 2.988 -6.648 21.984 1 94.81 117 ASN A O 1
ATOM 980 N N . ASP A 1 118 ? 1.211 -7.418 20.859 1 95.88 118 ASP A N 1
ATOM 981 C CA . ASP A 1 118 ? 1.721 -8.781 20.906 1 95.88 118 ASP A CA 1
ATOM 982 C C . ASP A 1 118 ? 3.006 -8.914 20.094 1 95.88 118 ASP A C 1
ATOM 984 O O . ASP A 1 118 ? 3.939 -9.609 20.5 1 95.88 118 ASP A O 1
ATOM 988 N N . MET A 1 119 ? 3.094 -8.25 18.969 1 94.31 119 MET A N 1
ATOM 989 C CA . MET A 1 119 ? 4.285 -8.289 18.125 1 94.31 119 MET A CA 1
ATOM 990 C C . MET A 1 119 ? 5.484 -7.68 18.844 1 94.31 119 MET A C 1
ATOM 992 O O . MET A 1 119 ? 6.547 -8.305 18.922 1 94.31 119 MET A O 1
ATOM 996 N N . ILE A 1 120 ? 5.312 -6.488 19.438 1 94.06 120 ILE A N 1
ATOM 997 C CA . ILE A 1 120 ? 6.441 -5.75 19.984 1 94.06 120 ILE A CA 1
ATOM 998 C C . ILE A 1 120 ? 6.898 -6.41 21.297 1 94.06 120 ILE A C 1
ATOM 1000 O O . ILE A 1 120 ? 8.07 -6.312 21.672 1 94.06 120 ILE A O 1
ATOM 1004 N N . CYS A 1 121 ? 6.047 -7.145 21.938 1 94.88 121 CYS A N 1
ATOM 1005 C CA . CYS A 1 121 ? 6.383 -7.785 23.203 1 94.88 121 CYS A CA 1
ATOM 1006 C C . CYS A 1 121 ? 6.766 -9.242 22.984 1 94.88 121 CYS A C 1
ATOM 1008 O O . CYS A 1 121 ? 7.094 -9.945 23.953 1 94.88 121 CYS A O 1
ATOM 1010 N N . GLY A 1 122 ? 6.695 -9.766 21.781 1 94.06 122 GLY A N 1
ATOM 1011 C CA . GLY A 1 122 ? 7.055 -11.141 21.484 1 94.06 122 GLY A CA 1
ATOM 1012 C C . GLY A 1 122 ? 6.023 -12.141 21.984 1 94.06 122 GLY A C 1
ATOM 1013 O O . GLY A 1 122 ? 6.363 -13.289 22.281 1 94.06 122 GLY A O 1
ATOM 1014 N N . ARG A 1 123 ? 4.844 -11.672 22.125 1 95.19 123 ARG A N 1
ATOM 1015 C CA . ARG A 1 123 ? 3.756 -12.555 22.531 1 95.19 123 ARG A CA 1
ATOM 1016 C C . ARG A 1 123 ? 3.123 -13.242 21.328 1 95.19 123 ARG A C 1
ATOM 1018 O O . ARG A 1 123 ? 3.141 -12.703 20.219 1 95.19 123 ARG A O 1
ATOM 1025 N N . GLN A 1 124 ? 2.535 -14.375 21.625 1 93.75 124 GLN A N 1
ATOM 1026 C CA . GLN A 1 124 ? 1.838 -15.102 20.578 1 93.75 124 GLN A CA 1
ATOM 1027 C C . GLN A 1 124 ? 0.609 -14.336 20.094 1 93.75 124 GLN A C 1
ATOM 1029 O O . GLN A 1 124 ? -0.158 -13.812 20.906 1 93.75 124 GLN A O 1
ATOM 1034 N N . GLN A 1 125 ? 0.449 -14.281 18.812 1 95.19 125 GLN A N 1
ATOM 1035 C CA . GLN A 1 125 ? -0.719 -13.625 18.234 1 95.19 125 GLN A CA 1
ATOM 1036 C C . GLN A 1 125 ? -1.999 -14.383 18.578 1 95.19 125 GLN A C 1
ATOM 1038 O O . GLN A 1 125 ? -2 -15.617 18.641 1 95.19 125 GLN A O 1
ATOM 1043 N N . ARG A 1 126 ? -3.047 -13.672 18.734 1 94.06 126 ARG A N 1
ATOM 1044 C CA . ARG A 1 126 ? -4.34 -14.281 19.016 1 94.06 126 ARG A CA 1
ATOM 1045 C C . ARG A 1 126 ? -4.945 -14.898 17.766 1 94.06 126 ARG A C 1
ATOM 1047 O O . ARG A 1 126 ? -5.559 -15.969 17.828 1 94.06 126 ARG A O 1
ATOM 1054 N N . HIS A 1 127 ? -4.836 -14.25 16.703 1 93.88 127 HIS A N 1
ATOM 1055 C CA . HIS A 1 127 ? -5.367 -14.773 15.453 1 93.88 127 HIS A CA 1
ATOM 1056 C C . HIS A 1 127 ? -4.594 -16 14.992 1 93.88 127 HIS A C 1
ATOM 1058 O O . HIS A 1 127 ? -3.373 -15.945 14.82 1 93.88 127 HIS A O 1
ATOM 1064 N N . PRO A 1 128 ? -5.246 -17.109 14.727 1 92.31 128 PRO A N 1
ATOM 1065 C CA . PRO A 1 128 ? -4.555 -18.359 14.414 1 92.31 128 PRO A CA 1
ATOM 1066 C C . PRO A 1 128 ? -3.719 -18.266 13.141 1 92.31 128 PRO A C 1
ATOM 1068 O O . PRO A 1 128 ? -2.623 -18.828 13.07 1 92.31 128 PRO A O 1
ATOM 1071 N N . TRP A 1 129 ? -4.227 -17.625 12.18 1 94.5 129 TRP A N 1
ATOM 1072 C CA . TRP A 1 129 ? -3.488 -17.484 10.93 1 94.5 129 TRP A CA 1
ATOM 1073 C C . TRP A 1 129 ? -2.148 -16.797 11.164 1 94.5 129 TRP A C 1
ATOM 1075 O O . TRP A 1 129 ? -1.115 -17.234 10.664 1 94.5 129 TRP A O 1
ATOM 1085 N N . TRP A 1 130 ? -2.148 -15.711 11.945 1 95.69 130 TRP A N 1
ATOM 1086 C CA . TRP A 1 130 ? -0.92 -14.977 12.234 1 95.69 130 TRP A CA 1
ATOM 1087 C C . TRP A 1 130 ? 0.039 -15.82 13.062 1 95.69 130 TRP A C 1
ATOM 1089 O O . TRP A 1 130 ? 1.259 -15.711 12.914 1 95.69 130 TRP A O 1
ATOM 1099 N N . ARG A 1 131 ? -0.451 -16.672 13.898 1 95.19 131 ARG A N 1
ATOM 1100 C CA . ARG A 1 131 ? 0.417 -17.562 14.656 1 95.19 131 ARG A CA 1
ATOM 1101 C C . ARG A 1 131 ? 1.234 -18.453 13.727 1 95.19 131 ARG A C 1
ATOM 1103 O O . ARG A 1 131 ? 2.449 -18.594 13.898 1 95.19 131 ARG A O 1
ATOM 1110 N N . LEU A 1 132 ? 0.551 -18.969 12.805 1 96.19 132 LEU A N 1
ATOM 1111 C CA . LEU A 1 132 ? 1.191 -19.906 11.883 1 96.19 132 LEU A CA 1
ATOM 1112 C C . LEU A 1 132 ? 2.119 -19.156 10.922 1 96.19 132 LEU A C 1
ATOM 1114 O O . LEU A 1 132 ? 3.242 -19.609 10.672 1 96.19 132 LEU A O 1
ATOM 1118 N N . VAL A 1 133 ? 1.692 -18.031 10.414 1 97 133 VAL A N 1
ATOM 1119 C CA . VAL A 1 133 ? 2.488 -17.266 9.477 1 97 133 VAL A CA 1
ATOM 1120 C C . VAL A 1 133 ? 3.73 -16.719 10.18 1 97 133 VAL A C 1
ATOM 1122 O O . VAL A 1 133 ? 4.824 -16.719 9.609 1 97 133 VAL A O 1
ATOM 1125 N N . ASN A 1 134 ? 3.553 -16.25 11.406 1 96.5 134 ASN A N 1
ATOM 1126 C CA . ASN A 1 134 ? 4.699 -15.742 12.156 1 96.5 134 ASN A CA 1
ATOM 1127 C C . ASN A 1 134 ? 5.738 -16.828 12.398 1 96.5 134 ASN A C 1
ATOM 1129 O O . ASN A 1 134 ? 6.938 -16.547 12.445 1 96.5 134 ASN A O 1
ATOM 1133 N N . LYS A 1 135 ? 5.355 -18.016 12.5 1 95.94 135 LYS A N 1
ATOM 1134 C CA . LYS A 1 135 ? 6.277 -19.125 12.695 1 95.94 135 LYS A CA 1
ATOM 1135 C C . LYS A 1 135 ? 7.02 -19.469 11.406 1 95.94 135 LYS A C 1
ATOM 1137 O O . LYS A 1 135 ? 8.18 -19.875 11.445 1 95.94 135 LYS A O 1
ATOM 1142 N N . HIS A 1 136 ? 6.395 -19.25 10.312 1 97.69 136 HIS A N 1
ATOM 1143 C CA . HIS A 1 136 ? 6.957 -19.719 9.047 1 97.69 136 HIS A CA 1
ATOM 1144 C C . HIS A 1 136 ? 7.688 -18.578 8.328 1 97.69 136 HIS A C 1
ATOM 1146 O O . HIS A 1 136 ? 8.656 -18.828 7.605 1 97.69 136 HIS A O 1
ATOM 1152 N N . LEU A 1 137 ? 7.242 -17.391 8.477 1 98 137 LEU A N 1
ATOM 1153 C CA . LEU A 1 137 ? 7.707 -16.25 7.672 1 98 137 LEU A CA 1
ATOM 1154 C C . LEU A 1 137 ? 9.219 -16.094 7.797 1 98 137 LEU A C 1
ATOM 1156 O O . LEU A 1 137 ? 9.898 -15.773 6.816 1 98 137 LEU A O 1
ATOM 1160 N N . PRO A 1 138 ? 9.859 -16.312 8.961 1 97.56 138 PRO A N 1
ATOM 1161 C CA . PRO A 1 138 ? 11.32 -16.219 9.047 1 97.56 138 PRO A CA 1
ATOM 1162 C C . PRO A 1 138 ? 12.023 -17.203 8.102 1 97.56 138 PRO A C 1
ATOM 1164 O O . PRO A 1 138 ? 13.094 -16.891 7.57 1 97.56 138 PRO A O 1
ATOM 1167 N N . ASN A 1 139 ? 11.406 -18.344 7.863 1 97.75 139 ASN A N 1
ATOM 1168 C CA . ASN A 1 139 ? 11.961 -19.344 6.949 1 97.75 139 ASN A CA 1
ATOM 1169 C C . ASN A 1 139 ? 11.945 -18.844 5.508 1 97.75 139 ASN A C 1
ATOM 1171 O O . ASN A 1 139 ? 12.75 -19.281 4.688 1 97.75 139 ASN A O 1
ATOM 1175 N N . VAL A 1 140 ? 11.023 -17.984 5.203 1 98.56 140 VAL A N 1
ATOM 1176 C CA . VAL A 1 140 ? 10.977 -17.359 3.885 1 98.56 140 VAL A CA 1
ATOM 1177 C C . VAL A 1 140 ? 11.977 -16.219 3.816 1 98.56 140 VAL A C 1
ATOM 1179 O O . VAL A 1 140 ? 12.805 -16.156 2.904 1 98.56 140 VAL A O 1
ATOM 1182 N N . LEU A 1 141 ? 11.969 -15.344 4.82 1 98.31 141 LEU A N 1
ATOM 1183 C CA . LEU A 1 141 ? 12.648 -14.055 4.781 1 98.31 141 LEU A CA 1
ATOM 1184 C C . LEU A 1 141 ? 14.156 -14.234 4.84 1 98.31 141 LEU A C 1
ATOM 1186 O O . LEU A 1 141 ? 14.906 -13.422 4.297 1 98.31 141 LEU A O 1
ATOM 1190 N N . LYS A 1 142 ? 14.633 -15.273 5.367 1 97.25 142 LYS A N 1
ATOM 1191 C CA . LYS A 1 142 ? 16.062 -15.492 5.539 1 97.25 142 LYS A CA 1
ATOM 1192 C C . LYS A 1 142 ? 16.766 -15.625 4.191 1 97.25 142 LYS A C 1
ATOM 1194 O O . LYS A 1 142 ? 18 -15.523 4.109 1 97.25 142 LYS A O 1
ATOM 1199 N N . HIS A 1 143 ? 16.047 -15.836 3.133 1 97.81 143 HIS A N 1
ATOM 1200 C CA . HIS A 1 143 ? 16.641 -16.062 1.813 1 97.81 143 HIS A CA 1
ATOM 1201 C C . HIS A 1 143 ? 16.75 -14.758 1.035 1 97.81 143 HIS A C 1
ATOM 1203 O O . HIS A 1 143 ? 17.172 -14.75 -0.123 1 97.81 143 HIS A O 1
ATOM 1209 N N . TYR A 1 144 ? 16.438 -13.648 1.634 1 97.69 144 TYR A N 1
ATOM 1210 C CA . TYR A 1 144 ? 16.422 -12.367 0.941 1 97.69 144 TYR A CA 1
ATOM 1211 C C . TYR A 1 144 ? 17.219 -11.312 1.716 1 97.69 144 TYR A C 1
ATOM 1213 O O . TYR A 1 144 ? 17.453 -11.477 2.914 1 97.69 144 TYR A O 1
ATOM 1221 N N . GLY A 1 145 ? 17.688 -10.258 0.99 1 97.44 145 GLY A N 1
ATOM 1222 C CA . GLY A 1 145 ? 18.203 -9.086 1.679 1 97.44 145 GLY A CA 1
ATOM 1223 C C . GLY A 1 145 ? 17.141 -8.336 2.461 1 97.44 145 GLY A C 1
ATOM 1224 O O . GLY A 1 145 ? 15.945 -8.594 2.305 1 97.44 145 GLY A O 1
ATOM 1225 N N . PRO A 1 146 ? 17.562 -7.434 3.289 1 97.44 146 PRO A N 1
ATOM 1226 C CA . PRO A 1 146 ? 16.625 -6.762 4.188 1 97.44 146 PRO A CA 1
ATOM 1227 C C . PRO A 1 146 ? 15.531 -5.992 3.438 1 97.44 146 PRO A C 1
ATOM 1229 O O . PRO A 1 146 ? 14.398 -5.891 3.916 1 97.44 146 PRO A O 1
ATOM 1232 N N . PHE A 1 147 ? 15.844 -5.41 2.316 1 97.88 147 PHE A N 1
ATOM 1233 C CA . PHE A 1 147 ? 14.867 -4.625 1.58 1 97.88 147 PHE A CA 1
ATOM 1234 C C . PHE A 1 147 ? 13.758 -5.516 1.037 1 97.88 147 PHE A C 1
ATOM 1236 O O . PHE A 1 147 ? 12.57 -5.227 1.223 1 97.88 147 PHE A O 1
ATOM 1243 N N . CYS A 1 148 ? 14.117 -6.59 0.367 1 98.5 148 CYS A N 1
ATOM 1244 C CA . CYS A 1 148 ? 13.133 -7.527 -0.165 1 98.5 148 CYS A CA 1
ATOM 1245 C C . CYS A 1 148 ? 12.367 -8.211 0.962 1 98.5 148 CYS A C 1
ATOM 1247 O O . CYS A 1 148 ? 11.148 -8.383 0.875 1 98.5 148 CYS A O 1
ATOM 1249 N N . ALA A 1 149 ? 13.07 -8.578 1.999 1 98.38 149 ALA A N 1
ATOM 1250 C CA . ALA A 1 149 ? 12.422 -9.188 3.154 1 98.38 149 ALA A CA 1
ATOM 1251 C C . ALA A 1 149 ? 11.367 -8.25 3.744 1 98.38 149 ALA A C 1
ATOM 1253 O O . ALA A 1 149 ? 10.266 -8.68 4.082 1 98.38 149 ALA A O 1
ATOM 1254 N N . PHE A 1 150 ? 11.727 -7.023 3.844 1 98.25 150 PHE A N 1
ATOM 1255 C CA . PHE A 1 150 ? 10.812 -6.016 4.371 1 98.25 150 PHE A CA 1
ATOM 1256 C C . PHE A 1 150 ? 9.578 -5.891 3.49 1 98.25 150 PHE A C 1
ATOM 1258 O O . PHE A 1 150 ? 8.453 -5.805 3.994 1 98.25 150 PHE A O 1
ATOM 1265 N N . ASN A 1 151 ? 9.75 -5.918 2.193 1 98.5 151 ASN A N 1
ATOM 1266 C CA . ASN A 1 151 ? 8.633 -5.852 1.257 1 98.5 151 ASN A CA 1
ATOM 1267 C C . ASN A 1 151 ? 7.691 -7.047 1.419 1 98.5 151 ASN A C 1
ATOM 1269 O O . ASN A 1 151 ? 6.473 -6.891 1.382 1 98.5 151 ASN A O 1
ATOM 1273 N N . ILE A 1 152 ? 8.234 -8.195 1.573 1 98.69 152 ILE A N 1
ATOM 1274 C CA . ILE A 1 152 ? 7.426 -9.398 1.726 1 98.69 152 ILE A CA 1
ATOM 1275 C C . ILE A 1 152 ? 6.594 -9.305 3 1 98.69 152 ILE A C 1
ATOM 1277 O O . ILE A 1 152 ? 5.391 -9.578 2.986 1 98.69 152 ILE A O 1
ATOM 1281 N N . TYR A 1 153 ? 7.23 -8.898 4.031 1 98.31 153 TYR A N 1
ATOM 1282 C CA . TYR A 1 153 ? 6.531 -8.75 5.301 1 98.31 153 TYR A CA 1
ATOM 1283 C C . TYR A 1 153 ? 5.418 -7.711 5.195 1 98.31 153 TYR A C 1
ATOM 1285 O O . TYR A 1 153 ? 4.273 -7.984 5.555 1 98.31 153 TYR A O 1
ATOM 1293 N N . ARG A 1 154 ? 5.73 -6.551 4.738 1 97.94 154 ARG A N 1
ATOM 1294 C CA . ARG A 1 154 ? 4.754 -5.477 4.59 1 97.94 154 ARG A CA 1
ATOM 1295 C C . ARG A 1 154 ? 3.592 -5.91 3.703 1 97.94 154 ARG A C 1
ATOM 1297 O O . ARG A 1 154 ? 2.432 -5.633 4.016 1 97.94 154 ARG A O 1
ATOM 1304 N N . SER A 1 155 ? 3.908 -6.559 2.637 1 98.38 155 SER A N 1
ATOM 1305 C CA . SER A 1 155 ? 2.889 -7.047 1.713 1 98.38 155 SER A CA 1
ATOM 1306 C C . SER A 1 155 ? 1.982 -8.078 2.381 1 98.38 155 SER A C 1
ATOM 1308 O O . SER A 1 155 ? 0.798 -8.172 2.055 1 98.38 155 SER A O 1
ATOM 1310 N N . THR A 1 156 ? 2.523 -8.836 3.293 1 98.5 156 THR A N 1
ATOM 1311 C CA . THR A 1 156 ? 1.724 -9.797 4.051 1 98.5 156 THR A CA 1
ATOM 1312 C C . THR A 1 156 ? 0.693 -9.07 4.914 1 98.5 156 THR A C 1
ATOM 1314 O O . THR A 1 156 ? -0.454 -9.516 5.016 1 98.5 156 THR A O 1
ATOM 1317 N N . LEU A 1 157 ? 1.087 -7.988 5.496 1 98.19 157 LEU A N 1
ATOM 1318 C CA . LEU A 1 157 ? 0.144 -7.176 6.254 1 98.19 157 LEU A CA 1
ATOM 1319 C C . LEU A 1 157 ? -0.929 -6.594 5.344 1 98.19 157 LEU A C 1
ATOM 1321 O O . LEU A 1 157 ? -2.109 -6.578 5.695 1 98.19 157 LEU A O 1
ATOM 1325 N N . ASP A 1 158 ? -0.507 -6.125 4.168 1 98.12 158 ASP A N 1
ATOM 1326 C CA . ASP A 1 158 ? -1.466 -5.633 3.182 1 98.12 158 ASP A CA 1
ATOM 1327 C C . ASP A 1 158 ? -2.521 -6.688 2.867 1 98.12 158 ASP A C 1
ATOM 1329 O O . ASP A 1 158 ? -3.719 -6.398 2.873 1 98.12 158 ASP A O 1
ATOM 1333 N N . TYR A 1 159 ? -2.012 -7.82 2.643 1 97.88 159 TYR A N 1
ATOM 1334 C CA . TYR A 1 159 ? -2.896 -8.906 2.238 1 97.88 159 TYR A CA 1
ATOM 1335 C C . TYR A 1 159 ? -3.943 -9.188 3.309 1 97.88 159 TYR A C 1
ATOM 1337 O O . TYR A 1 159 ? -5.129 -9.344 3.002 1 97.88 159 TYR A O 1
ATOM 1345 N N . PHE A 1 160 ? -3.506 -9.281 4.508 1 97.38 160 PHE A N 1
ATOM 1346 C CA . PHE A 1 160 ? -4.43 -9.539 5.605 1 97.38 160 PHE A CA 1
ATOM 1347 C C . PHE A 1 160 ? -5.492 -8.445 5.688 1 97.38 160 PHE A C 1
ATOM 1349 O O . PHE A 1 160 ? -6.68 -8.742 5.844 1 97.38 160 PHE A O 1
ATOM 1356 N N . GLU A 1 161 ? -5.051 -7.211 5.582 1 96.69 161 GLU A N 1
ATOM 1357 C CA . GLU A 1 161 ? -6 -6.102 5.613 1 96.69 161 GLU A CA 1
ATOM 1358 C C . GLU A 1 161 ? -6.992 -6.191 4.457 1 96.69 161 GLU A C 1
ATOM 1360 O O . GLU A 1 161 ? -8.188 -5.949 4.637 1 96.69 161 GLU A O 1
ATOM 1365 N N . GLY A 1 162 ? -6.434 -6.445 3.26 1 95.94 162 GLY A N 1
ATOM 1366 C CA . GLY A 1 162 ? -7.305 -6.605 2.107 1 95.94 162 GLY A CA 1
ATOM 1367 C C . GLY A 1 162 ? -8.375 -7.664 2.309 1 95.94 162 GLY A C 1
ATOM 1368 O O . GLY A 1 162 ? -9.531 -7.457 1.952 1 95.94 162 GLY A O 1
ATOM 1369 N N . ARG A 1 163 ? -8.016 -8.742 2.91 1 94.88 163 ARG A N 1
ATOM 1370 C CA . ARG A 1 163 ? -8.961 -9.82 3.178 1 94.88 163 ARG A CA 1
ATOM 1371 C C . ARG A 1 163 ? -9.977 -9.406 4.242 1 94.88 163 ARG A C 1
ATOM 1373 O O . ARG A 1 163 ? -11.148 -9.758 4.156 1 94.88 163 ARG A O 1
ATOM 1380 N N . TRP A 1 164 ? -9.445 -8.688 5.246 1 94.56 164 TRP A N 1
ATOM 1381 C CA . TRP A 1 164 ? -10.32 -8.148 6.285 1 94.56 164 TRP A CA 1
ATOM 1382 C C . TRP A 1 164 ? -11.422 -7.293 5.676 1 94.56 164 TRP A C 1
ATOM 1384 O O . TRP A 1 164 ? -12.594 -7.41 6.059 1 94.56 164 TRP A O 1
ATOM 1394 N N . ILE A 1 165 ? -11.102 -6.477 4.695 1 95.06 165 ILE A N 1
ATOM 1395 C CA . ILE A 1 165 ? -12.062 -5.617 4.012 1 95.06 165 ILE A CA 1
ATOM 1396 C C . ILE A 1 165 ? -12.992 -6.465 3.148 1 95.06 165 ILE A C 1
ATOM 1398 O O . ILE A 1 165 ? -14.219 -6.309 3.203 1 95.06 165 ILE A O 1
ATOM 1402 N N . GLU A 1 166 ? -12.445 -7.371 2.441 1 91.06 166 GLU A N 1
ATOM 1403 C CA . GLU A 1 166 ? -13.195 -8.172 1.476 1 91.06 166 GLU A CA 1
ATOM 1404 C C . GLU A 1 166 ? -14.242 -9.039 2.168 1 91.06 166 GLU A C 1
ATOM 1406 O O . GLU A 1 166 ? -15.312 -9.297 1.606 1 91.06 166 GLU A O 1
ATOM 1411 N N . GLN A 1 167 ? -13.984 -9.492 3.26 1 88.44 167 GLN A N 1
ATOM 1412 C CA . GLN A 1 167 ? -14.883 -10.391 3.977 1 88.44 167 GLN A CA 1
ATOM 1413 C C . GLN A 1 167 ? -16.188 -9.688 4.348 1 88.44 167 GLN A C 1
ATOM 1415 O O . GLN A 1 167 ? -17.188 -10.344 4.66 1 88.44 167 GLN A O 1
ATOM 1420 N N . ASN A 1 168 ? -16.156 -8.422 4.266 1 89.12 168 ASN A N 1
ATOM 1421 C CA . ASN A 1 168 ? -17.375 -7.668 4.566 1 89.12 168 ASN A CA 1
ATOM 1422 C C . ASN A 1 168 ? -18.25 -7.52 3.33 1 89.12 168 ASN A C 1
ATOM 1424 O O . ASN A 1 168 ? -19.297 -6.859 3.385 1 89.12 168 ASN A O 1
ATOM 1428 N N . ASN A 1 169 ? -17.844 -8.094 2.188 1 87.81 169 ASN A N 1
ATOM 1429 C CA . ASN A 1 169 ? -18.594 -8.07 0.935 1 87.81 169 ASN A CA 1
ATOM 1430 C C . ASN A 1 169 ? -18.953 -6.648 0.523 1 87.81 169 ASN A C 1
ATOM 1432 O O . ASN A 1 169 ? -20.094 -6.379 0.13 1 87.81 169 ASN A O 1
ATOM 1436 N N . PHE A 1 170 ? -18.031 -5.801 0.739 1 91.81 170 PHE A N 1
ATOM 1437 C CA . PHE A 1 170 ? -18.188 -4.391 0.406 1 91.81 170 PHE A CA 1
ATOM 1438 C C . PHE A 1 170 ? -17.5 -4.066 -0.913 1 91.81 170 PHE A C 1
ATOM 1440 O O . PHE A 1 170 ? -16.266 -4.188 -1.024 1 91.81 170 PHE A O 1
ATOM 1447 N N . HIS A 1 171 ? -18.203 -3.584 -1.921 1 92.38 171 HIS A N 1
ATOM 1448 C CA . HIS A 1 171 ? -17.672 -3.352 -3.262 1 92.38 171 HIS A CA 1
ATOM 1449 C C . HIS A 1 171 ? -17.188 -1.916 -3.42 1 92.38 171 HIS A C 1
ATOM 1451 O O . HIS A 1 171 ? -16.625 -1.561 -4.457 1 92.38 171 HIS A O 1
ATOM 1457 N N . GLY A 1 172 ? -17.297 -1.095 -2.352 1 94.81 172 GLY A N 1
ATOM 1458 C CA . GLY A 1 172 ? -17.047 0.332 -2.463 1 94.81 172 GLY A CA 1
ATOM 1459 C C . GLY A 1 172 ? -18.297 1.143 -2.758 1 94.81 172 GLY A C 1
ATOM 1460 O O . GLY A 1 172 ? -19.281 0.609 -3.271 1 94.81 172 GLY A O 1
ATOM 1461 N N . TYR A 1 173 ? -18.328 2.342 -2.375 1 97 173 TYR A N 1
ATOM 1462 C CA . TYR A 1 173 ? -19.438 3.232 -2.68 1 97 173 TYR A CA 1
ATOM 1463 C C . TYR A 1 173 ? -19.359 3.721 -4.121 1 97 173 TYR A C 1
ATOM 1465 O O . TYR A 1 173 ? -18.281 3.928 -4.66 1 97 173 TYR A O 1
ATOM 1473 N N . ARG A 1 174 ? -20.531 3.949 -4.652 1 95.88 174 ARG A N 1
ATOM 1474 C CA . ARG A 1 174 ? -20.609 4.578 -5.969 1 95.88 174 ARG A CA 1
ATOM 1475 C C . ARG A 1 174 ? -19.891 5.922 -5.973 1 95.88 174 ARG A C 1
ATOM 1477 O O . ARG A 1 174 ? -20.094 6.742 -5.074 1 95.88 174 ARG A O 1
ATOM 1484 N N . GLY A 1 175 ? -18.953 6.125 -6.93 1 95.44 175 GLY A N 1
ATOM 1485 C CA . GLY A 1 175 ? -18.234 7.391 -7.043 1 95.44 175 GLY A CA 1
ATOM 1486 C C . GLY A 1 175 ? -16.859 7.363 -6.391 1 95.44 175 GLY A C 1
ATOM 1487 O O . GLY A 1 175 ? -16.047 8.25 -6.637 1 95.44 175 GLY A O 1
ATOM 1488 N N . SER A 1 176 ? -16.594 6.398 -5.473 1 96.94 176 SER A N 1
ATOM 1489 C CA . SER A 1 176 ? -15.25 6.246 -4.91 1 96.94 176 SER A CA 1
ATOM 1490 C C . SER A 1 176 ? -14.32 5.531 -5.883 1 96.94 176 SER A C 1
ATOM 1492 O O . SER A 1 176 ? -13.977 4.367 -5.676 1 96.94 176 SER A O 1
ATOM 1494 N N . GLU A 1 177 ? -13.805 6.188 -6.789 1 94.88 177 GLU A N 1
ATOM 1495 C CA . GLU A 1 177 ? -13.211 5.637 -8 1 94.88 177 GLU A CA 1
ATOM 1496 C C . GLU A 1 177 ? -11.914 4.902 -7.695 1 94.88 177 GLU A C 1
ATOM 1498 O O . GLU A 1 177 ? -11.539 3.969 -8.414 1 94.88 177 GLU A O 1
ATOM 1503 N N . ASP A 1 178 ? -11.258 5.281 -6.664 1 94.88 178 ASP A N 1
ATOM 1504 C CA . ASP A 1 178 ? -9.953 4.684 -6.379 1 94.88 178 ASP A CA 1
ATOM 1505 C C . ASP A 1 178 ? -10.102 3.441 -5.508 1 94.88 178 ASP A C 1
ATOM 1507 O O . ASP A 1 178 ? -9.148 2.682 -5.332 1 94.88 178 ASP A O 1
ATOM 1511 N N . TYR A 1 179 ? -11.32 3.145 -5.008 1 97.25 179 TYR A N 1
ATOM 1512 C CA . TYR A 1 179 ? -11.531 2.084 -4.031 1 97.25 179 TYR A CA 1
ATOM 1513 C C . TYR A 1 179 ? -11.18 0.722 -4.613 1 97.25 179 TYR A C 1
ATOM 1515 O O . TYR A 1 179 ? -10.484 -0.074 -3.973 1 97.25 179 TYR A O 1
ATOM 1523 N N . PRO A 1 180 ? -11.602 0.403 -5.898 1 96.69 180 PRO A N 1
ATOM 1524 C CA . PRO A 1 180 ? -11.258 -0.918 -6.43 1 96.69 180 PRO A CA 1
ATOM 1525 C C . PRO A 1 180 ? -9.75 -1.148 -6.508 1 96.69 180 PRO A C 1
ATOM 1527 O O . PRO A 1 180 ? -9.266 -2.221 -6.133 1 96.69 180 PRO A O 1
ATOM 1530 N N . GLY A 1 181 ? -9.023 -0.152 -6.988 1 96.25 181 GLY A N 1
ATOM 1531 C CA . GLY A 1 181 ? -7.57 -0.261 -7.055 1 96.25 181 GLY A CA 1
ATOM 1532 C C . GLY A 1 181 ? -6.914 -0.333 -5.691 1 96.25 181 GLY A C 1
ATOM 1533 O O . GLY A 1 181 ? -5.961 -1.089 -5.492 1 96.25 181 GLY A O 1
ATOM 1534 N N . PHE A 1 182 ? -7.469 0.455 -4.754 1 97.38 182 PHE A N 1
ATOM 1535 C CA . PHE A 1 182 ? -7.008 0.433 -3.371 1 97.38 182 PHE A CA 1
ATOM 1536 C C . PHE A 1 182 ? -7.117 -0.97 -2.787 1 97.38 182 PHE A C 1
ATOM 1538 O O . PHE A 1 182 ? -6.137 -1.509 -2.268 1 97.38 182 PHE A O 1
ATOM 1545 N N . LEU A 1 183 ? -8.25 -1.58 -2.879 1 97.31 183 LEU A N 1
ATOM 1546 C CA . LEU A 1 183 ? -8.484 -2.906 -2.318 1 97.31 183 LEU A CA 1
ATOM 1547 C C . LEU A 1 183 ? -7.629 -3.953 -3.023 1 97.31 183 LEU A C 1
ATOM 1549 O O . LEU A 1 183 ? -7.039 -4.82 -2.373 1 97.31 183 LEU A O 1
ATOM 1553 N N . ARG A 1 184 ? -7.496 -3.812 -4.332 1 97.06 184 ARG A N 1
ATOM 1554 C CA . ARG A 1 184 ? -6.758 -4.828 -5.078 1 97.06 184 ARG A CA 1
ATOM 1555 C C . ARG A 1 184 ? -5.266 -4.758 -4.77 1 97.06 184 ARG A C 1
ATOM 1557 O O . ARG A 1 184 ? -4.586 -5.785 -4.742 1 97.06 184 ARG A O 1
ATOM 1564 N N . ARG A 1 185 ? -4.777 -3.623 -4.543 1 96.62 185 ARG A N 1
ATOM 1565 C CA . ARG A 1 185 ? -3.375 -3.49 -4.156 1 96.62 185 ARG A CA 1
ATOM 1566 C C . ARG A 1 185 ? -3.117 -4.137 -2.801 1 96.62 185 ARG A C 1
ATOM 1568 O O . ARG A 1 185 ? -2.039 -4.684 -2.562 1 96.62 185 ARG A O 1
ATOM 1575 N N . LEU A 1 186 ? -4.062 -4.066 -1.945 1 97.12 186 LEU A N 1
ATOM 1576 C CA . LEU A 1 186 ? -3.906 -4.66 -0.622 1 97.12 186 LEU A CA 1
ATOM 1577 C C . LEU A 1 186 ? -3.975 -6.18 -0.695 1 97.12 186 LEU A C 1
ATOM 1579 O O . LEU A 1 186 ? -3.17 -6.875 -0.069 1 97.12 186 LEU A O 1
ATOM 1583 N N . ASN A 1 187 ? -4.895 -6.695 -1.43 1 95.81 187 ASN A N 1
ATOM 1584 C CA . ASN A 1 187 ? -5.133 -8.133 -1.333 1 95.81 187 ASN A CA 1
ATOM 1585 C C . ASN A 1 187 ? -4.5 -8.883 -2.5 1 95.81 187 ASN A C 1
ATOM 1587 O O . ASN A 1 187 ? -4.754 -10.078 -2.688 1 95.81 187 ASN A O 1
ATOM 1591 N N . GLY A 1 188 ? -3.666 -8.227 -3.326 1 95.62 188 GLY A N 1
ATOM 1592 C CA . GLY A 1 188 ? -3.102 -8.852 -4.516 1 95.62 188 GLY A CA 1
ATOM 1593 C C . GLY A 1 188 ? -1.753 -9.5 -4.266 1 95.62 188 GLY A C 1
ATOM 1594 O O . GLY A 1 188 ? -1.282 -10.297 -5.082 1 95.62 188 GLY A O 1
ATOM 1595 N N . LEU A 1 189 ? -1.017 -9.109 -3.221 1 97.75 189 LEU A N 1
ATOM 1596 C CA . LEU A 1 189 ? 0.291 -9.633 -2.842 1 97.75 189 LEU A CA 1
ATOM 1597 C C . LEU A 1 189 ? 1.356 -9.211 -3.85 1 97.75 189 LEU A C 1
ATOM 1599 O O . LEU A 1 189 ? 2.387 -9.883 -3.982 1 97.75 189 LEU A O 1
ATOM 1603 N N . GLY A 1 190 ? 1.115 -8.203 -4.59 1 97.56 190 GLY A N 1
ATOM 1604 C CA . GLY A 1 190 ? 2.021 -7.785 -5.645 1 97.56 190 GLY A CA 1
ATOM 1605 C C . GLY A 1 190 ? 3.426 -7.504 -5.152 1 97.56 190 GLY A C 1
ATOM 1606 O O . GLY A 1 190 ? 4.406 -7.852 -5.816 1 97.56 190 GLY A O 1
ATOM 1607 N N . HIS A 1 191 ? 3.541 -6.914 -3.965 1 98.19 191 HIS A N 1
ATOM 1608 C CA . HIS A 1 191 ? 4.859 -6.566 -3.441 1 98.19 191 HIS A CA 1
ATOM 1609 C C . HIS A 1 191 ? 5.598 -7.805 -2.947 1 98.19 191 HIS A C 1
ATOM 1611 O O . HIS A 1 191 ? 6.82 -7.891 -3.072 1 98.19 191 HIS A O 1
ATOM 1617 N N . ALA A 1 192 ? 4.859 -8.75 -2.359 1 98.69 192 ALA A N 1
ATOM 1618 C CA . ALA A 1 192 ? 5.484 -10 -1.935 1 98.69 192 ALA A CA 1
ATOM 1619 C C . ALA A 1 192 ? 6.008 -10.781 -3.133 1 98.69 192 ALA A C 1
ATOM 1621 O O . ALA A 1 192 ? 7.129 -11.297 -3.102 1 98.69 192 ALA A O 1
ATOM 1622 N N . VAL A 1 193 ? 5.215 -10.812 -4.164 1 98.69 193 VAL A N 1
ATOM 1623 C CA . VAL A 1 193 ? 5.629 -11.508 -5.383 1 98.69 193 VAL A CA 1
ATOM 1624 C C . VAL A 1 193 ? 6.836 -10.797 -5.992 1 98.69 193 VAL A C 1
ATOM 1626 O O . VAL A 1 193 ? 7.859 -11.43 -6.266 1 98.69 193 VAL A O 1
ATOM 1629 N N . GLY A 1 194 ? 6.738 -9.523 -6.168 1 98.62 194 GLY A N 1
ATOM 1630 C CA . GLY A 1 194 ? 7.832 -8.773 -6.758 1 98.62 194 GLY A CA 1
ATOM 1631 C C . GLY A 1 194 ? 9.125 -8.891 -5.977 1 98.62 194 GLY A C 1
ATOM 1632 O O . GLY A 1 194 ? 10.203 -9.008 -6.562 1 98.62 194 GLY A O 1
ATOM 1633 N N . ALA A 1 195 ? 9.023 -8.938 -4.68 1 98.75 195 ALA A N 1
ATOM 1634 C CA . ALA A 1 195 ? 10.203 -8.945 -3.826 1 98.75 195 ALA A CA 1
ATOM 1635 C C . ALA A 1 195 ? 10.797 -10.352 -3.721 1 98.75 195 ALA A C 1
ATOM 1637 O O . ALA A 1 195 ? 12.008 -10.516 -3.551 1 98.75 195 ALA A O 1
ATOM 1638 N N . SER A 1 196 ? 9.984 -11.367 -3.887 1 98.81 196 SER A N 1
ATOM 1639 C CA . SER A 1 196 ? 10.438 -12.734 -3.67 1 98.81 196 SER A CA 1
ATOM 1640 C C . SER A 1 196 ? 11.125 -13.297 -4.914 1 98.81 196 SER A C 1
ATOM 1642 O O . SER A 1 196 ? 11.555 -14.453 -4.926 1 98.81 196 SER A O 1
ATOM 1644 N N . LEU A 1 197 ? 11.273 -12.445 -5.926 1 98.75 197 LEU A N 1
ATOM 1645 C CA . LEU A 1 197 ? 11.938 -12.883 -7.152 1 98.75 197 LEU A CA 1
ATOM 1646 C C . LEU A 1 197 ? 13.445 -12.742 -7.035 1 98.75 197 LEU A C 1
ATOM 1648 O O . LEU A 1 197 ? 14.188 -13.242 -7.887 1 98.75 197 LEU A O 1
ATOM 1652 N N . TRP A 1 198 ? 13.914 -12.125 -5.941 1 98.75 198 TRP A N 1
ATOM 1653 C CA . TRP A 1 198 ? 15.32 -11.734 -5.895 1 98.75 198 TRP A CA 1
ATOM 1654 C C . TRP A 1 198 ? 16.016 -12.312 -4.668 1 98.75 198 TRP A C 1
ATOM 1656 O O . TRP A 1 198 ? 16.422 -11.578 -3.771 1 98.75 198 TRP A O 1
ATOM 1666 N N . PRO A 1 199 ? 16.156 -13.641 -4.66 1 98.5 199 PRO A N 1
ATOM 1667 C CA . PRO A 1 199 ? 16.875 -14.234 -3.523 1 98.5 199 PRO A CA 1
ATOM 1668 C C . PRO A 1 199 ? 18.312 -13.719 -3.391 1 98.5 199 PRO A C 1
ATOM 1670 O O . PRO A 1 199 ? 18.984 -13.5 -4.398 1 98.5 199 PRO A O 1
ATOM 1673 N N . SER A 1 200 ? 18.797 -13.578 -2.178 1 97.38 200 SER A N 1
ATOM 1674 C CA . SER A 1 200 ? 20.078 -12.961 -1.894 1 97.38 200 SER A CA 1
ATOM 1675 C C . SER A 1 200 ? 21.234 -13.852 -2.375 1 97.38 200 SER A C 1
ATOM 1677 O O . SER A 1 200 ? 22.344 -13.367 -2.592 1 97.38 200 SER A O 1
ATOM 1679 N N . ALA A 1 201 ? 21 -15.125 -2.545 1 97.19 201 ALA A N 1
ATOM 1680 C CA . ALA A 1 201 ? 22.031 -16.047 -3.039 1 97.19 201 ALA A CA 1
ATOM 1681 C C . ALA A 1 201 ? 22.422 -15.695 -4.469 1 97.19 201 ALA A C 1
ATOM 1683 O O . ALA A 1 201 ? 23.547 -16 -4.898 1 97.19 201 ALA A O 1
ATOM 16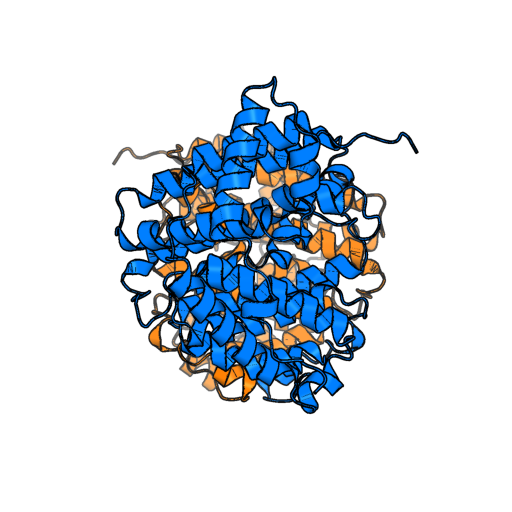84 N N . ARG A 1 202 ? 21.562 -14.977 -5.172 1 96.94 202 ARG A N 1
ATOM 1685 C CA . ARG A 1 202 ? 21.812 -14.719 -6.586 1 96.94 202 ARG A CA 1
ATOM 1686 C C . ARG A 1 202 ? 21.875 -13.227 -6.871 1 96.94 202 ARG A C 1
ATOM 1688 O O . ARG A 1 202 ? 22.469 -12.797 -7.859 1 96.94 202 ARG A O 1
ATOM 1695 N N . PHE A 1 203 ? 21.25 -12.461 -5.973 1 97.94 203 PHE A N 1
ATOM 1696 C CA . PHE A 1 203 ? 21.141 -11.039 -6.254 1 97.94 203 PHE A CA 1
ATOM 1697 C C . PHE A 1 203 ? 21.594 -10.203 -5.059 1 97.94 203 PHE A C 1
ATOM 1699 O O . PHE A 1 203 ? 21.219 -10.492 -3.922 1 97.94 203 PHE A O 1
ATOM 1706 N N . ASP A 1 204 ? 22.422 -9.227 -5.289 1 97.75 204 ASP A N 1
ATOM 1707 C CA . ASP A 1 204 ? 22.734 -8.172 -4.328 1 97.75 204 ASP A CA 1
ATOM 1708 C C . ASP A 1 204 ? 21.766 -6.996 -4.484 1 97.75 204 ASP A C 1
ATOM 1710 O O . ASP A 1 204 ? 21.906 -6.195 -5.41 1 97.75 204 ASP A O 1
ATOM 1714 N N . GLU A 1 205 ? 20.812 -6.867 -3.576 1 96.5 205 GLU A N 1
ATOM 1715 C CA . GLU A 1 205 ? 19.75 -5.875 -3.74 1 96.5 205 GLU A CA 1
ATOM 1716 C C . GLU A 1 205 ? 20.312 -4.457 -3.613 1 96.5 205 GLU A C 1
ATOM 1718 O O . GLU A 1 205 ? 19.688 -3.5 -4.078 1 96.5 205 GLU A O 1
ATOM 1723 N N . GLN A 1 206 ? 21.422 -4.254 -2.998 1 95.25 206 GLN A N 1
ATOM 1724 C CA . GLN A 1 206 ? 22.016 -2.922 -2.961 1 95.25 206 GLN A CA 1
ATOM 1725 C C . GLN A 1 206 ? 22.578 -2.533 -4.328 1 95.25 206 GLN A C 1
ATOM 1727 O O . GLN A 1 206 ? 22.438 -1.389 -4.758 1 95.25 206 GLN A O 1
ATOM 1732 N N . GLU A 1 207 ? 23.203 -3.486 -4.973 1 97 207 GLU A N 1
ATOM 1733 C CA . GLU A 1 207 ? 23.734 -3.268 -6.316 1 97 207 GLU A CA 1
ATOM 1734 C C . GLU A 1 207 ? 22.609 -3.014 -7.32 1 97 207 GLU A C 1
ATOM 1736 O O . GLU A 1 207 ? 22.75 -2.17 -8.211 1 97 207 GLU A O 1
ATOM 1741 N N . LEU A 1 208 ? 21.516 -3.738 -7.168 1 98.12 208 LEU A N 1
ATOM 1742 C CA . LEU A 1 208 ? 20.406 -3.693 -8.133 1 98.12 208 LEU A CA 1
ATOM 1743 C C . LEU A 1 208 ? 19.203 -2.982 -7.539 1 98.12 208 LEU A C 1
ATOM 1745 O O . LEU A 1 208 ? 18.062 -3.283 -7.902 1 98.12 208 LEU A O 1
ATOM 1749 N N . PHE A 1 209 ? 19.453 -2.061 -6.656 1 97.5 209 PHE A N 1
ATOM 1750 C CA . PHE A 1 209 ? 18.391 -1.458 -5.859 1 97.5 209 PHE A CA 1
ATOM 1751 C C . PHE A 1 209 ? 17.328 -0.822 -6.758 1 97.5 209 PHE A C 1
ATOM 1753 O O . PHE A 1 209 ? 16.125 -1.028 -6.559 1 97.5 209 PHE A O 1
ATOM 1760 N N . GLN A 1 210 ? 17.719 -0.067 -7.734 1 97.56 210 GLN A N 1
ATOM 1761 C CA . GLN A 1 210 ? 16.797 0.664 -8.594 1 97.56 210 GLN A CA 1
ATOM 1762 C C . GLN A 1 210 ? 15.969 -0.291 -9.445 1 97.56 210 GLN A C 1
ATOM 1764 O O . GLN A 1 210 ? 14.75 -0.124 -9.57 1 97.56 210 GLN A O 1
ATOM 1769 N N . GLU A 1 211 ? 16.609 -1.297 -9.984 1 98.38 211 GLU A N 1
ATOM 1770 C CA . GLU A 1 211 ? 15.93 -2.283 -10.82 1 98.38 211 GLU A CA 1
ATOM 1771 C C . GLU A 1 211 ? 14.922 -3.096 -10.008 1 98.38 211 GLU A C 1
ATOM 1773 O O . GLU A 1 211 ? 13.773 -3.277 -10.438 1 98.38 211 GLU A O 1
ATOM 1778 N N . ILE A 1 212 ? 15.336 -3.535 -8.812 1 98.56 212 ILE A N 1
ATOM 1779 C CA . ILE A 1 212 ? 14.484 -4.355 -7.961 1 98.56 212 ILE A CA 1
ATOM 1780 C C . ILE A 1 212 ? 13.297 -3.531 -7.477 1 98.56 212 ILE A C 1
ATOM 1782 O O . ILE A 1 212 ? 12.156 -4 -7.5 1 98.56 212 ILE A O 1
ATOM 1786 N N . THR A 1 213 ? 13.547 -2.293 -7.117 1 98.5 213 THR A N 1
ATOM 1787 C CA . THR A 1 213 ? 12.477 -1.409 -6.684 1 98.5 213 THR A CA 1
ATOM 1788 C C . THR A 1 213 ? 11.469 -1.192 -7.805 1 98.5 213 THR A C 1
ATOM 1790 O O . THR A 1 213 ? 10.258 -1.257 -7.582 1 98.5 213 THR A O 1
ATOM 1793 N N . THR A 1 214 ? 11.938 -0.936 -8.977 1 98.5 214 THR A N 1
ATOM 1794 C CA . THR A 1 214 ? 11.062 -0.73 -10.133 1 98.5 214 THR A CA 1
ATOM 1795 C C . THR A 1 214 ? 10.273 -1.996 -10.438 1 98.5 214 THR A C 1
ATOM 1797 O O . THR A 1 214 ? 9.07 -1.93 -10.719 1 98.5 214 THR A O 1
ATOM 1800 N N . ALA A 1 215 ? 10.938 -3.129 -10.375 1 98.62 215 ALA A N 1
ATOM 1801 C CA . ALA A 1 215 ? 10.258 -4.402 -10.617 1 98.62 215 ALA A CA 1
ATOM 1802 C C . ALA A 1 215 ? 9.141 -4.633 -9.609 1 98.62 215 ALA A C 1
ATOM 1804 O O . ALA A 1 215 ? 8.047 -5.07 -9.977 1 98.62 215 ALA A O 1
ATOM 1805 N N . ILE A 1 216 ? 9.398 -4.363 -8.344 1 98.62 216 ILE A N 1
ATOM 1806 C CA . ILE A 1 216 ? 8.398 -4.508 -7.301 1 98.62 216 ILE A CA 1
ATOM 1807 C C . ILE A 1 216 ? 7.207 -3.596 -7.594 1 98.62 216 ILE A C 1
ATOM 1809 O O . ILE A 1 216 ? 6.055 -4.016 -7.492 1 98.62 216 ILE A O 1
ATOM 1813 N N . SER A 1 217 ? 7.48 -2.357 -7.977 1 98.31 217 SER A N 1
ATOM 1814 C CA . SER A 1 217 ? 6.414 -1.414 -8.305 1 98.31 217 SER A CA 1
ATOM 1815 C C . SER A 1 217 ? 5.566 -1.917 -9.469 1 98.31 217 SER A C 1
ATOM 1817 O O . SER A 1 217 ? 4.344 -1.745 -9.469 1 98.31 217 SER A O 1
ATOM 1819 N N . MET A 1 218 ? 6.164 -2.564 -10.438 1 98.06 218 MET A N 1
ATOM 1820 C CA . MET A 1 218 ? 5.441 -3.064 -11.602 1 98.06 218 MET A CA 1
ATOM 1821 C C . MET A 1 218 ? 4.641 -4.316 -11.25 1 98.06 218 MET A C 1
ATOM 1823 O O . MET A 1 218 ? 3.508 -4.48 -11.711 1 98.06 218 MET A O 1
ATOM 1827 N N . MET A 1 219 ? 5.211 -5.145 -10.391 1 98.31 219 MET A N 1
ATOM 1828 C CA . MET A 1 219 ? 4.551 -6.387 -10.008 1 98.31 219 MET A CA 1
ATOM 1829 C C . MET A 1 219 ? 3.352 -6.113 -9.102 1 98.31 219 MET A C 1
ATOM 1831 O O . MET A 1 219 ? 2.459 -6.949 -8.977 1 98.31 219 MET A O 1
ATOM 1835 N N . GLU A 1 220 ? 3.344 -4.934 -8.461 1 97.94 220 GLU A N 1
ATOM 1836 C CA . GLU A 1 220 ? 2.188 -4.52 -7.676 1 97.94 220 GLU A CA 1
ATOM 1837 C C . GLU A 1 220 ? 0.896 -4.652 -8.484 1 97.94 220 GLU A C 1
ATOM 1839 O O . GLU A 1 220 ? -0.154 -4.984 -7.93 1 97.94 220 GLU A O 1
ATOM 1844 N N . HIS A 1 221 ? 1.007 -4.406 -9.766 1 96.94 221 HIS A N 1
ATOM 1845 C CA . HIS A 1 221 ? -0.178 -4.406 -10.617 1 96.94 221 HIS A CA 1
ATOM 1846 C C . HIS A 1 221 ? -0.193 -5.617 -11.539 1 96.94 221 HIS A C 1
ATOM 1848 O O . HIS A 1 221 ? -1.229 -6.27 -11.695 1 96.94 221 HIS A O 1
ATOM 1854 N N . TRP A 1 222 ? 0.923 -5.926 -12.086 1 98.06 222 TRP A N 1
ATOM 1855 C CA . TRP A 1 222 ? 0.954 -6.941 -13.133 1 98.06 222 TRP A CA 1
ATOM 1856 C C . TRP A 1 222 ? 0.403 -8.266 -12.625 1 98.06 222 TRP A C 1
ATOM 1858 O O . TRP A 1 222 ? -0.485 -8.859 -13.242 1 98.06 222 TRP A O 1
ATOM 1868 N N . GLU A 1 223 ? 0.897 -8.711 -11.523 1 97.81 223 GLU A N 1
ATOM 1869 C CA . GLU A 1 223 ? 0.572 -10.047 -11.039 1 97.81 223 GLU A CA 1
ATOM 1870 C C . GLU A 1 223 ? -0.905 -10.156 -10.672 1 97.81 223 GLU A C 1
ATOM 1872 O O . GLU A 1 223 ? -1.61 -11.039 -11.164 1 97.81 223 GLU A O 1
ATOM 1877 N N . PRO A 1 224 ? -1.436 -9.273 -9.836 1 97 224 PRO A N 1
ATOM 1878 C CA . PRO A 1 224 ? -2.854 -9.422 -9.5 1 97 224 PRO A CA 1
ATOM 1879 C C . PRO A 1 224 ? -3.771 -9.188 -10.695 1 97 224 PRO A C 1
ATOM 1881 O O . PRO A 1 224 ? -4.828 -9.82 -10.805 1 97 224 PRO A O 1
ATOM 1884 N N . TRP A 1 225 ? -3.424 -8.289 -11.602 1 97.31 225 TRP A N 1
ATOM 1885 C CA . TRP A 1 225 ? -4.258 -8.023 -12.773 1 97.31 225 TRP A CA 1
ATOM 1886 C C . TRP A 1 225 ? -4.27 -9.211 -13.719 1 97.31 225 TRP A C 1
ATOM 1888 O O . TRP A 1 225 ? -5.305 -9.539 -14.312 1 97.31 225 TRP A O 1
ATOM 1898 N N . LEU A 1 226 ? -3.115 -9.828 -13.875 1 97.56 226 LEU A N 1
ATOM 1899 C CA . LEU A 1 226 ? -3.084 -11.047 -14.672 1 97.56 226 LEU A CA 1
ATOM 1900 C C . LEU A 1 226 ? -3.955 -12.125 -14.039 1 97.56 226 LEU A C 1
ATOM 1902 O O . LEU A 1 226 ? -4.703 -12.812 -14.742 1 97.56 226 LEU A O 1
ATOM 1906 N N . ASN A 1 227 ? -3.787 -12.297 -12.758 1 96.25 227 ASN A N 1
ATOM 1907 C CA . ASN A 1 227 ? -4.625 -13.258 -12.039 1 96.25 227 ASN A CA 1
ATOM 1908 C C . ASN A 1 227 ? -6.109 -12.984 -12.266 1 96.25 227 ASN A C 1
ATOM 1910 O O . ASN A 1 227 ? -6.883 -13.906 -12.531 1 96.25 227 ASN A O 1
ATOM 1914 N N . ASP A 1 228 ? -6.508 -11.734 -12.188 1 95 228 ASP A N 1
ATOM 1915 C CA . ASP A 1 228 ? -7.91 -11.375 -12.344 1 95 228 ASP A CA 1
ATOM 1916 C C . ASP A 1 228 ? -8.391 -11.648 -13.773 1 95 228 ASP A C 1
ATOM 1918 O O . ASP A 1 228 ? -9.531 -12.062 -13.977 1 95 228 ASP A O 1
ATOM 1922 N N . LEU A 1 229 ? -7.566 -11.383 -14.727 1 95.25 229 LEU A N 1
ATOM 1923 C CA . LEU A 1 229 ? -7.945 -11.625 -16.109 1 95.25 229 LEU A CA 1
ATOM 1924 C C . LEU A 1 229 ? -8.117 -13.117 -16.375 1 95.25 229 LEU A C 1
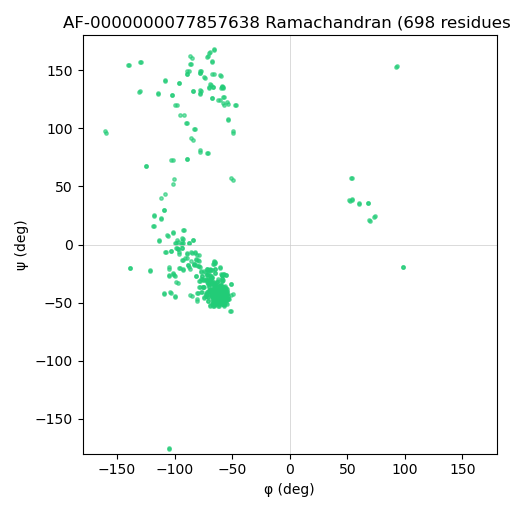ATOM 1926 O O . LEU A 1 229 ? -9.164 -13.547 -16.875 1 95.25 229 LEU A O 1
ATOM 1930 N N . LEU A 1 230 ? -7.121 -13.883 -15.969 1 95.88 230 LEU A N 1
ATOM 1931 C CA . LEU A 1 230 ? -7.102 -15.297 -16.344 1 95.88 230 LEU A CA 1
ATOM 1932 C C . LEU A 1 230 ? -8.039 -16.109 -15.461 1 95.88 230 LEU A C 1
ATOM 1934 O O . LEU A 1 230 ? -8.445 -17.203 -15.828 1 95.88 230 LEU A O 1
ATOM 1938 N N . SER A 1 231 ? -8.406 -15.594 -14.336 1 93.25 231 SER A N 1
ATOM 1939 C CA . SER A 1 231 ? -9.367 -16.281 -13.484 1 93.25 231 SER A CA 1
ATOM 1940 C C . SER A 1 231 ? -10.789 -15.812 -13.75 1 93.25 231 SER A C 1
ATOM 1942 O O . SER A 1 231 ? -11.742 -16.297 -13.148 1 93.25 231 SER A O 1
ATOM 1944 N N . PHE A 1 232 ? -10.953 -14.875 -14.609 1 91.81 232 PHE A N 1
ATOM 1945 C CA . PHE A 1 232 ? -12.234 -14.227 -14.828 1 91.81 232 PHE A CA 1
ATOM 1946 C C . PHE A 1 232 ? -13.297 -15.242 -15.25 1 91.81 232 PHE A C 1
ATOM 1948 O O . PHE A 1 232 ? -14.438 -15.18 -14.797 1 91.81 232 PHE A O 1
ATOM 1955 N N . TYR A 1 233 ? -12.922 -16.141 -16.125 1 91.31 233 TYR A N 1
ATOM 1956 C CA . TYR A 1 233 ? -13.875 -17.125 -16.609 1 91.31 233 TYR A CA 1
ATOM 1957 C C . TYR A 1 233 ? -14.422 -17.969 -15.453 1 91.31 233 TYR A C 1
ATOM 1959 O O . TYR A 1 233 ? -15.625 -18.188 -15.352 1 91.31 233 TYR A O 1
ATOM 1967 N N . LYS A 1 234 ? -13.531 -18.438 -14.633 1 89.62 234 LYS A N 1
ATOM 1968 C CA . LYS A 1 234 ? -13.938 -19.25 -13.484 1 89.62 234 LYS A CA 1
ATOM 1969 C C . LYS A 1 234 ? -14.852 -18.469 -12.547 1 89.62 234 LYS A C 1
ATOM 1971 O O . LYS A 1 234 ? -15.773 -19.031 -11.961 1 89.62 234 LYS A O 1
ATOM 1976 N N . GLU A 1 235 ? -14.633 -17.203 -12.398 1 85.44 235 GLU A N 1
ATOM 1977 C CA . GLU A 1 235 ? -15.32 -16.391 -11.406 1 85.44 235 GLU A CA 1
ATOM 1978 C C . GLU A 1 235 ? -16.641 -15.852 -11.953 1 85.44 235 GLU A C 1
ATOM 1980 O O . GLU A 1 235 ? -17.5 -15.398 -11.188 1 85.44 235 GLU A O 1
ATOM 1985 N N . PHE A 1 236 ? -16.797 -15.82 -13.188 1 83.62 236 PHE A N 1
ATOM 1986 C CA . PHE A 1 236 ? -17.969 -15.234 -13.836 1 83.62 236 PHE A CA 1
ATOM 1987 C C . PHE A 1 236 ? -19.234 -15.945 -13.383 1 83.62 236 PHE A C 1
ATOM 1989 O O . PHE A 1 236 ? -20.266 -15.305 -13.188 1 83.62 236 PHE A O 1
ATOM 1996 N N . ASP A 1 237 ? -19.203 -17.172 -13.172 1 73.31 237 ASP A N 1
ATOM 1997 C CA . ASP A 1 237 ? -20.391 -17.938 -12.797 1 73.31 237 ASP A CA 1
ATOM 1998 C C . ASP A 1 237 ? -20.469 -18.109 -11.281 1 73.31 237 ASP A C 1
ATOM 2000 O O . ASP A 1 237 ? -21.469 -18.641 -10.773 1 73.31 237 ASP A O 1
ATOM 2004 N N . ASP A 1 238 ? -19.438 -17.719 -10.656 1 66.94 238 ASP A N 1
ATOM 2005 C CA . ASP A 1 238 ? -19.375 -18.016 -9.227 1 66.94 238 ASP A CA 1
ATOM 2006 C C . ASP A 1 238 ? -19.953 -16.875 -8.398 1 66.94 238 ASP A C 1
ATOM 2008 O O . ASP A 1 238 ? -19.453 -15.742 -8.438 1 66.94 238 ASP A O 1
ATOM 2012 N N . HIS A 1 239 ? -21.047 -17.094 -7.785 1 56.66 239 HIS A N 1
ATOM 2013 C CA . HIS A 1 239 ? -21.719 -16.125 -6.93 1 56.66 239 HIS A CA 1
ATOM 2014 C C . HIS A 1 239 ? -20.812 -15.688 -5.781 1 56.66 239 HIS A C 1
ATOM 2016 O O . HIS A 1 239 ? -20.969 -14.586 -5.246 1 56.66 239 HIS A O 1
ATOM 2022 N N . HIS A 1 240 ? -19.891 -16.516 -5.309 1 51.03 240 HIS A N 1
ATOM 2023 C CA . HIS A 1 240 ? -19.094 -16.25 -4.105 1 51.03 240 HIS A CA 1
ATOM 2024 C C . HIS A 1 240 ? -17.969 -15.273 -4.387 1 51.03 240 HIS A C 1
ATOM 2026 O O . HIS A 1 240 ? -17.422 -14.664 -3.459 1 51.03 240 HIS A O 1
ATOM 2032 N N . ASP A 1 241 ? -17.609 -15.102 -5.633 1 56.31 241 ASP A N 1
ATOM 2033 C CA . ASP A 1 241 ? -16.406 -14.305 -5.895 1 56.31 241 ASP A CA 1
ATOM 2034 C C . ASP A 1 241 ? -16.781 -12.891 -6.336 1 56.31 241 ASP A C 1
ATOM 2036 O O . ASP A 1 241 ? -16.125 -12.32 -7.215 1 56.31 241 ASP A O 1
ATOM 2040 N N . GLN A 1 242 ? -17.609 -12.312 -5.531 1 57.56 242 GLN A N 1
ATOM 2041 C CA . GLN A 1 242 ? -18.328 -11.117 -5.977 1 57.56 242 GLN A CA 1
ATOM 2042 C C . GLN A 1 242 ? -17.469 -9.867 -5.801 1 57.56 242 GLN A C 1
ATOM 2044 O O . GLN A 1 242 ? -17.672 -8.867 -6.492 1 57.56 242 GLN A O 1
ATOM 2049 N N . THR A 1 243 ? -16.375 -9.961 -4.969 1 58.66 243 THR A N 1
ATOM 2050 C CA . THR A 1 243 ? -15.688 -8.688 -4.758 1 58.66 243 THR A CA 1
ATOM 2051 C C . THR A 1 243 ? -14.344 -8.672 -5.473 1 58.66 243 THR A C 1
ATOM 2053 O O . THR A 1 243 ? -13.375 -8.094 -4.973 1 58.66 243 THR A O 1
ATOM 2056 N N . LYS A 1 244 ? -14.344 -9.109 -6.582 1 83.44 244 LYS A N 1
ATOM 2057 C CA . LYS A 1 244 ? -13.148 -9.055 -7.414 1 83.44 244 LYS A CA 1
ATOM 2058 C C . LYS A 1 244 ? -13.062 -7.73 -8.164 1 83.44 244 LYS A C 1
ATOM 2060 O O . LYS A 1 244 ? -14.023 -6.969 -8.203 1 83.44 244 LYS A O 1
ATOM 2065 N N . LEU A 1 245 ? -11.922 -7.473 -8.609 1 91.25 245 LEU A N 1
ATOM 2066 C CA . LEU A 1 245 ? -11.578 -6.176 -9.172 1 91.25 245 LEU A CA 1
ATOM 2067 C C . LEU A 1 245 ? -12.602 -5.758 -10.227 1 91.25 245 LEU A C 1
ATOM 2069 O O . LEU A 1 245 ? -13.086 -4.625 -10.219 1 91.25 245 LEU A O 1
ATOM 2073 N N . ILE A 1 246 ? -13.016 -6.637 -11.086 1 89.94 246 ILE A N 1
ATOM 2074 C CA . ILE A 1 246 ? -13.945 -6.348 -12.18 1 89.94 246 ILE A CA 1
ATOM 2075 C C . ILE A 1 246 ? -15.297 -5.934 -11.602 1 89.94 246 ILE A C 1
ATOM 2077 O O . ILE A 1 246 ? -15.891 -4.945 -12.047 1 89.94 246 ILE A O 1
ATOM 2081 N N . ASN A 1 247 ? -15.789 -6.684 -10.609 1 90.38 247 ASN A N 1
ATOM 2082 C CA . ASN A 1 247 ? -17.062 -6.355 -9.984 1 90.38 247 ASN A CA 1
ATOM 2083 C C . ASN A 1 247 ? -17 -5.031 -9.227 1 90.38 247 ASN A C 1
ATOM 2085 O O . ASN A 1 247 ? -17.969 -4.273 -9.203 1 90.38 247 ASN A O 1
ATOM 2089 N N . ASN A 1 248 ? -15.906 -4.785 -8.602 1 93.88 248 ASN A N 1
ATOM 2090 C CA . ASN A 1 248 ? -15.75 -3.521 -7.895 1 93.88 248 ASN A CA 1
ATOM 2091 C C . ASN A 1 248 ? -15.75 -2.336 -8.852 1 93.88 248 ASN A C 1
ATOM 2093 O O . ASN A 1 248 ? -16.344 -1.295 -8.562 1 93.88 248 ASN A O 1
ATOM 2097 N N . TYR A 1 249 ? -15.086 -2.504 -10.008 1 94 249 TYR A N 1
ATOM 2098 C CA . TYR A 1 249 ? -15.148 -1.48 -11.047 1 94 249 TYR A CA 1
ATOM 2099 C C . TYR A 1 249 ? -16.594 -1.196 -11.445 1 94 249 TYR A C 1
ATOM 2101 O O . TYR A 1 249 ? -17.016 -0.037 -11.5 1 94 249 TYR A O 1
ATOM 2109 N N . ARG A 1 250 ? -17.297 -2.244 -11.664 1 92.56 250 ARG A N 1
ATOM 2110 C CA . ARG A 1 250 ? -18.688 -2.119 -12.117 1 92.56 250 ARG A CA 1
ATOM 2111 C C . ARG A 1 250 ? -19.531 -1.378 -11.086 1 92.56 250 ARG A C 1
ATOM 2113 O O . ARG A 1 250 ? -20.281 -0.464 -11.43 1 92.56 250 ARG A O 1
ATOM 2120 N N . HIS A 1 251 ? -19.375 -1.778 -9.867 1 93.56 251 HIS A N 1
ATOM 2121 C CA . HIS A 1 251 ? -20.188 -1.211 -8.805 1 93.56 251 HIS A CA 1
ATOM 2122 C C . HIS A 1 251 ? -19.844 0.259 -8.578 1 93.56 251 HIS A C 1
ATOM 2124 O O . HIS A 1 251 ? -20.75 1.091 -8.43 1 93.56 251 HIS A O 1
ATOM 2130 N N . VAL A 1 252 ? -18.609 0.635 -8.531 1 95.38 252 VAL A N 1
ATOM 2131 C CA . VAL A 1 252 ? -18.156 1.965 -8.141 1 95.38 252 VAL A CA 1
ATOM 2132 C C . VAL A 1 252 ? -18.359 2.943 -9.297 1 95.38 252 VAL A C 1
ATOM 2134 O O . VAL A 1 252 ? -18.719 4.102 -9.078 1 95.38 252 VAL A O 1
ATOM 2137 N N . GLU A 1 253 ? -18.141 2.457 -10.508 1 93.69 253 GLU A N 1
ATOM 2138 C CA . GLU A 1 253 ? -18.141 3.361 -11.648 1 93.69 253 GLU A CA 1
ATOM 2139 C C . GLU A 1 253 ? -19.391 3.166 -12.508 1 93.69 253 GLU A C 1
ATOM 2141 O O . GLU A 1 253 ? -19.625 3.914 -13.461 1 93.69 253 GLU A O 1
ATOM 2146 N N . GLY A 1 254 ? -20.219 2.188 -12.227 1 92.5 254 GLY A N 1
ATOM 2147 C CA . GLY A 1 254 ? -21.406 1.909 -13.031 1 92.5 254 GLY A CA 1
ATOM 2148 C C . GLY A 1 254 ? -21.062 1.397 -14.422 1 92.5 254 GLY A C 1
ATOM 2149 O O . GLY A 1 254 ? -21.75 1.732 -15.391 1 92.5 254 GLY A O 1
ATOM 2150 N N . GLN A 1 255 ? -20.047 0.643 -14.5 1 91.94 255 GLN A N 1
ATOM 2151 C CA . GLN A 1 255 ? -19.578 0.097 -15.773 1 91.94 255 GLN A CA 1
ATOM 2152 C C . GLN A 1 255 ? -20.25 -1.236 -16.078 1 91.94 255 GLN A C 1
ATOM 2154 O O . GLN A 1 255 ? -20.688 -1.947 -15.164 1 91.94 255 GLN A O 1
ATOM 2159 N N . SER A 1 256 ? -20.406 -1.482 -17.375 1 90.31 256 SER A N 1
ATOM 2160 C CA . SER A 1 256 ? -20.781 -2.832 -17.781 1 90.31 256 SER A CA 1
ATOM 2161 C C . SER A 1 256 ? -19.641 -3.818 -17.547 1 90.31 256 SER A C 1
ATOM 2163 O O . SER A 1 256 ? -18.5 -3.412 -17.297 1 90.31 256 SER A O 1
ATOM 2165 N N . VAL A 1 257 ? -19.938 -5.078 -17.594 1 86.94 257 VAL A N 1
ATOM 2166 C CA . VAL A 1 257 ? -18.938 -6.121 -17.422 1 86.94 257 VAL A CA 1
ATOM 2167 C C . VAL A 1 257 ? -17.859 -5.977 -18.5 1 86.94 257 VAL A C 1
ATOM 2169 O O . VAL A 1 257 ? -16.656 -6.07 -18.203 1 86.94 257 VAL A O 1
ATOM 2172 N N . THR A 1 258 ? -18.219 -5.703 -19.672 1 87.81 258 THR A N 1
ATOM 2173 C CA . THR A 1 258 ? -17.297 -5.57 -20.797 1 87.81 258 THR A CA 1
ATOM 2174 C C . THR A 1 258 ? -16.375 -4.375 -20.594 1 87.81 258 THR A C 1
ATOM 2176 O O . THR A 1 258 ? -15.164 -4.465 -20.844 1 87.81 258 THR A O 1
ATOM 2179 N N . GLU A 1 259 ? -16.938 -3.312 -20.156 1 92.12 259 GLU A N 1
ATOM 2180 C CA . GLU A 1 259 ? -16.141 -2.119 -19.906 1 92.12 259 GLU A CA 1
ATOM 2181 C C . GLU A 1 259 ? -15.125 -2.363 -18.797 1 92.12 259 GLU A C 1
ATOM 2183 O O . GLU A 1 259 ? -13.977 -1.913 -18.891 1 92.12 259 GLU A O 1
ATOM 2188 N N . ALA A 1 260 ? -15.57 -3.041 -17.75 1 92.19 260 ALA A N 1
ATOM 2189 C CA . ALA A 1 260 ? -14.695 -3.334 -16.625 1 92.19 260 ALA A CA 1
ATOM 2190 C C . ALA A 1 260 ? -13.555 -4.262 -17.047 1 92.19 260 ALA A C 1
ATOM 2192 O O . ALA A 1 260 ? -12.406 -4.055 -16.656 1 92.19 260 ALA A O 1
ATOM 2193 N N . VAL A 1 261 ? -13.844 -5.242 -17.828 1 91.19 261 VAL A N 1
ATOM 2194 C CA . VAL A 1 261 ? -12.836 -6.172 -18.312 1 91.19 261 VAL A CA 1
ATOM 2195 C C . VAL A 1 261 ? -11.867 -5.438 -19.25 1 91.19 261 VAL A C 1
ATOM 2197 O O . VAL A 1 261 ? -10.656 -5.68 -19.203 1 91.19 261 VAL A O 1
ATOM 2200 N N . GLU A 1 262 ? -12.406 -4.605 -20.078 1 92.88 262 GLU A N 1
ATOM 2201 C CA . GLU A 1 262 ? -11.57 -3.822 -20.984 1 92.88 262 GLU A CA 1
ATOM 2202 C C . GLU A 1 262 ? -10.602 -2.932 -20.219 1 92.88 262 GLU A C 1
ATOM 2204 O O . GLU A 1 262 ? -9.43 -2.82 -20.594 1 92.88 262 GLU A O 1
ATOM 2209 N N . LYS A 1 263 ? -11.117 -2.328 -19.203 1 94.81 263 LYS A N 1
ATOM 2210 C CA . LYS A 1 263 ? -10.266 -1.494 -18.375 1 94.81 263 LYS A CA 1
ATOM 2211 C C . LYS A 1 263 ? -9.109 -2.305 -17.781 1 94.81 263 LYS A C 1
ATOM 2213 O O . LYS A 1 263 ? -7.953 -1.887 -17.844 1 94.81 263 LYS A O 1
ATOM 2218 N N . LEU A 1 264 ? -9.414 -3.43 -17.219 1 95.62 264 LEU A N 1
ATOM 2219 C CA . LEU A 1 264 ? -8.406 -4.32 -16.656 1 95.62 264 LEU A CA 1
ATOM 2220 C C . LEU A 1 264 ? -7.418 -4.766 -17.734 1 95.62 264 LEU A C 1
ATOM 2222 O O . LEU A 1 264 ? -6.203 -4.723 -17.516 1 95.62 264 LEU A O 1
ATOM 2226 N N . ALA A 1 265 ? -7.93 -5.145 -18.859 1 95 265 ALA A N 1
ATOM 2227 C CA . ALA A 1 265 ? -7.109 -5.66 -19.953 1 95 265 ALA A CA 1
ATOM 2228 C C . ALA A 1 265 ? -6.141 -4.594 -20.453 1 95 265 ALA A C 1
ATOM 2230 O O . ALA A 1 265 ? -4.957 -4.871 -20.672 1 95 265 ALA A O 1
ATOM 2231 N N . GLN A 1 266 ? -6.629 -3.418 -20.641 1 95.88 266 GLN A N 1
ATOM 2232 C CA . GLN A 1 266 ? -5.797 -2.328 -21.141 1 95.88 266 GLN A CA 1
ATOM 2233 C C . GLN A 1 266 ? -4.684 -1.991 -20.156 1 95.88 266 GLN A C 1
ATOM 2235 O O . GLN A 1 266 ? -3.539 -1.768 -20.547 1 95.88 266 GLN A O 1
ATOM 2240 N N . ASN A 1 267 ? -5.016 -1.938 -18.922 1 96.56 267 ASN A N 1
ATOM 2241 C CA . ASN A 1 267 ? -4.02 -1.663 -17.891 1 96.56 267 ASN A CA 1
ATOM 2242 C C . ASN A 1 267 ? -2.961 -2.76 -17.828 1 96.56 267 ASN A C 1
ATOM 2244 O O . ASN A 1 267 ? -1.768 -2.469 -17.719 1 96.56 267 ASN A O 1
ATOM 2248 N N . LEU A 1 268 ? -3.414 -3.965 -17.906 1 97.38 268 LEU A N 1
ATOM 2249 C CA . LEU A 1 268 ? -2.498 -5.102 -17.844 1 97.38 268 LEU A CA 1
ATOM 2250 C C . LEU A 1 268 ? -1.564 -5.102 -19.047 1 97.38 268 LEU A C 1
ATOM 2252 O O . LEU A 1 268 ? -0.363 -5.34 -18.906 1 97.38 268 LEU A O 1
ATOM 2256 N N . LEU A 1 269 ? -2.113 -4.859 -20.25 1 97.19 269 LEU A N 1
ATOM 2257 C CA . LEU A 1 269 ? -1.293 -4.801 -21.453 1 97.19 269 LEU A CA 1
ATOM 2258 C C . LEU A 1 269 ? -0.253 -3.689 -21.344 1 97.19 269 LEU A C 1
ATOM 2260 O O . LEU A 1 269 ? 0.907 -3.883 -21.719 1 97.19 269 LEU A O 1
ATOM 2264 N N . ARG A 1 270 ? -0.663 -2.617 -20.828 1 97.12 270 ARG A N 1
ATOM 2265 C CA . ARG A 1 270 ? 0.24 -1.481 -20.672 1 97.12 270 ARG A CA 1
ATOM 2266 C C . ARG A 1 270 ? 1.401 -1.829 -19.75 1 97.12 270 ARG A C 1
ATOM 2268 O O . ARG A 1 270 ? 2.562 -1.583 -20.078 1 97.12 270 ARG A O 1
ATOM 2275 N N . VAL A 1 271 ? 1.134 -2.361 -18.578 1 97.62 271 VAL A N 1
ATOM 2276 C CA . VAL A 1 271 ? 2.191 -2.686 -17.641 1 97.62 271 VAL A CA 1
ATOM 2277 C C . VAL A 1 271 ? 3.086 -3.781 -18.203 1 97.62 271 VAL A C 1
ATOM 2279 O O . VAL A 1 271 ? 4.297 -3.787 -17.984 1 97.62 271 VAL A O 1
ATOM 2282 N N . SER A 1 272 ? 2.516 -4.688 -18.953 1 97.44 272 SER A N 1
ATOM 2283 C CA . SER A 1 272 ? 3.305 -5.73 -19.609 1 97.44 272 SER A CA 1
ATOM 2284 C C . SER A 1 272 ? 4.293 -5.137 -20.609 1 97.44 272 SER A C 1
ATOM 2286 O O . SER A 1 272 ? 5.461 -5.531 -20.641 1 97.44 272 SER A O 1
ATOM 2288 N N . GLU A 1 273 ? 3.822 -4.219 -21.344 1 97.12 273 GLU A N 1
ATOM 2289 C CA . GLU A 1 273 ? 4.695 -3.523 -22.281 1 97.12 273 GLU A CA 1
ATOM 2290 C C . GLU A 1 273 ? 5.805 -2.771 -21.547 1 97.12 273 GLU A C 1
ATOM 2292 O O . GLU A 1 273 ? 6.957 -2.771 -22 1 97.12 273 GLU A O 1
ATOM 2297 N N . GLN A 1 274 ? 5.473 -2.18 -20.5 1 97.06 274 GLN A N 1
ATOM 2298 C CA . GLN A 1 274 ? 6.438 -1.402 -19.719 1 97.06 274 GLN A CA 1
ATOM 2299 C C . GLN A 1 274 ? 7.539 -2.295 -19.156 1 97.06 274 GLN A C 1
ATOM 2301 O O . GLN A 1 274 ? 8.711 -1.914 -19.156 1 97.06 274 GLN A O 1
ATOM 2306 N N . VAL A 1 275 ? 7.168 -3.477 -18.641 1 96.44 275 VAL A N 1
ATOM 2307 C CA . VAL A 1 275 ? 8.156 -4.395 -18.094 1 96.44 275 VAL A CA 1
ATOM 2308 C C . VAL A 1 275 ? 9.203 -4.719 -19.156 1 96.44 275 VAL A C 1
ATOM 2310 O O . VAL A 1 275 ? 10.406 -4.66 -18.891 1 96.44 275 VAL A O 1
ATOM 2313 N N . MET A 1 276 ? 8.727 -4.988 -20.328 1 93 276 MET A N 1
ATOM 2314 C CA . MET A 1 276 ? 9.625 -5.375 -21.406 1 93 276 MET A CA 1
ATOM 2315 C C . MET A 1 276 ? 10.477 -4.188 -21.859 1 93 276 MET A C 1
ATOM 2317 O O . MET A 1 276 ? 11.648 -4.348 -22.188 1 93 276 MET A O 1
ATOM 2321 N N . TYR A 1 277 ? 9.945 -3.062 -21.797 1 94.62 277 TYR A N 1
ATOM 2322 C CA . TYR A 1 277 ? 10.594 -1.87 -22.328 1 94.62 277 TYR A CA 1
ATOM 2323 C C . TYR A 1 277 ? 11.562 -1.274 -21.312 1 94.62 277 TYR A C 1
ATOM 2325 O O . TYR A 1 277 ? 12.695 -0.931 -21.641 1 94.62 277 TYR A O 1
ATOM 2333 N N . VAL A 1 278 ? 11.234 -1.159 -20.078 1 97.19 278 VAL A N 1
ATOM 2334 C CA . VAL A 1 278 ? 11.961 -0.412 -19.062 1 97.19 278 VAL A CA 1
ATOM 2335 C C . VAL A 1 278 ? 13.273 -1.119 -18.734 1 97.19 278 VAL A C 1
ATOM 2337 O O . VAL A 1 278 ? 14.289 -0.468 -18.5 1 97.19 278 VAL A O 1
ATOM 2340 N N . PHE A 1 279 ? 13.266 -2.451 -18.75 1 97.56 279 PHE A N 1
ATOM 2341 C CA . PHE A 1 279 ? 14.422 -3.184 -18.25 1 97.56 279 PHE A CA 1
ATOM 2342 C C . PHE A 1 279 ? 15.305 -3.641 -19.406 1 97.56 279 PHE A C 1
ATOM 2344 O O . PHE A 1 279 ? 16.344 -4.273 -19.188 1 97.56 279 PHE A O 1
ATOM 2351 N N . LYS A 1 280 ? 14.938 -3.303 -20.641 1 95.81 280 LYS A N 1
ATOM 2352 C CA . LYS A 1 280 ? 15.633 -3.799 -21.828 1 95.81 280 LYS A CA 1
ATOM 2353 C C . LYS A 1 280 ? 17.109 -3.416 -21.797 1 95.81 280 LYS A C 1
ATOM 2355 O O . LYS A 1 280 ? 17.969 -4.199 -22.203 1 95.81 280 LYS A O 1
ATOM 2360 N N . ASP A 1 281 ? 17.516 -2.205 -21.297 1 95.5 281 ASP A N 1
ATOM 2361 C CA . ASP A 1 281 ? 18.891 -1.717 -21.328 1 95.5 281 ASP A CA 1
ATOM 2362 C C . ASP A 1 281 ? 19.469 -1.646 -19.906 1 95.5 281 ASP A C 1
ATOM 2364 O O . ASP A 1 281 ? 20.375 -0.851 -19.641 1 95.5 281 ASP A O 1
ATOM 2368 N N . LYS A 1 282 ? 18.875 -2.404 -19.062 1 97.12 282 LYS A N 1
ATOM 2369 C CA . LYS A 1 282 ? 19.391 -2.479 -17.688 1 97.12 282 LYS A CA 1
ATOM 2370 C C . LYS A 1 282 ? 20.125 -3.791 -17.453 1 97.12 282 LYS A C 1
ATOM 2372 O O . LYS A 1 282 ? 20.453 -4.512 -18.406 1 97.12 282 LYS A O 1
ATOM 2377 N N . ASP A 1 283 ? 20.578 -4.043 -16.219 1 97.25 283 ASP A N 1
ATOM 2378 C CA . ASP A 1 283 ? 21.234 -5.305 -15.891 1 97.25 283 ASP A CA 1
ATOM 2379 C C . ASP A 1 283 ? 20.438 -6.492 -16.438 1 97.25 283 ASP A C 1
ATOM 2381 O O . ASP A 1 283 ? 19.266 -6.66 -16.125 1 97.25 283 ASP A O 1
ATOM 2385 N N . PRO A 1 284 ? 20.969 -7.301 -17.281 1 96.88 284 PRO A N 1
ATOM 2386 C CA . PRO A 1 284 ? 20.25 -8.383 -17.938 1 96.88 284 PRO A CA 1
ATOM 2387 C C . PRO A 1 284 ? 19.641 -9.383 -16.953 1 96.88 284 PRO A C 1
ATOM 2389 O O . PRO A 1 284 ? 18.672 -10.062 -17.281 1 96.88 284 PRO A O 1
ATOM 2392 N N . ARG A 1 285 ? 20.141 -9.547 -15.805 1 97.19 285 ARG A N 1
ATOM 2393 C CA . ARG A 1 285 ? 19.625 -10.477 -14.805 1 97.19 285 ARG A CA 1
ATOM 2394 C C . ARG A 1 285 ? 18.172 -10.156 -14.461 1 97.19 285 ARG A C 1
ATOM 2396 O O . ARG A 1 285 ? 17.422 -11.047 -14.055 1 97.19 285 ARG A O 1
ATOM 2403 N N . ILE A 1 286 ? 17.781 -8.859 -14.641 1 98.06 286 ILE A N 1
ATOM 2404 C CA . ILE A 1 286 ? 16.422 -8.43 -14.281 1 98.06 286 ILE A CA 1
ATOM 2405 C C . ILE A 1 286 ? 15.414 -9.047 -15.25 1 98.06 286 ILE A C 1
ATOM 2407 O O . ILE A 1 286 ? 14.547 -9.812 -14.836 1 98.06 286 ILE A O 1
ATOM 2411 N N . LEU A 1 287 ? 15.656 -8.867 -16.516 1 97.12 287 LEU A N 1
ATOM 2412 C CA . LEU A 1 287 ? 14.727 -9.43 -17.484 1 97.12 287 LEU A CA 1
ATOM 2413 C C . LEU A 1 287 ? 14.844 -10.953 -17.531 1 97.12 287 LEU A C 1
ATOM 2415 O O . LEU A 1 287 ? 13.852 -11.648 -17.75 1 97.12 287 LEU A O 1
ATOM 2419 N N . ASP A 1 288 ? 16.031 -11.398 -17.266 1 97.12 288 ASP A N 1
ATOM 2420 C CA . ASP A 1 288 ? 16.266 -12.836 -17.219 1 97.12 288 ASP A CA 1
ATOM 2421 C C . ASP A 1 288 ? 15.508 -13.484 -16.062 1 97.12 288 ASP A C 1
ATOM 2423 O O . ASP A 1 288 ? 15.344 -14.703 -16.031 1 97.12 288 ASP A O 1
ATOM 2427 N N . THR A 1 289 ? 15.094 -12.727 -15.156 1 98.19 289 THR A N 1
ATOM 2428 C CA . THR A 1 289 ? 14.305 -13.227 -14.031 1 98.19 289 THR A CA 1
ATOM 2429 C C . THR A 1 289 ? 12.82 -12.969 -14.25 1 98.19 289 THR A C 1
ATOM 2431 O O . THR A 1 289 ? 11.992 -13.859 -14.062 1 98.19 289 THR A O 1
ATOM 2434 N N . LEU A 1 290 ? 12.453 -11.789 -14.68 1 98.31 290 LEU A N 1
ATOM 2435 C CA . LEU A 1 290 ? 11.055 -11.391 -14.82 1 98.31 290 LEU A CA 1
ATOM 2436 C C . LEU A 1 290 ? 10.383 -12.164 -15.945 1 98.31 290 LEU A C 1
ATOM 2438 O O . LEU A 1 290 ? 9.227 -12.578 -15.812 1 98.31 290 LEU A O 1
ATOM 2442 N N . THR A 1 291 ? 11.078 -12.391 -17.016 1 97.88 291 THR A N 1
ATOM 2443 C CA . THR A 1 291 ? 10.484 -13.031 -18.188 1 97.88 291 THR A CA 1
ATOM 2444 C C . THR A 1 291 ? 10.086 -14.477 -17.859 1 97.88 291 THR A C 1
ATOM 2446 O O . THR A 1 291 ? 8.93 -14.859 -18.047 1 97.88 291 THR A O 1
ATOM 2449 N N . PRO A 1 292 ? 11.008 -15.227 -17.328 1 98.19 292 PRO A N 1
ATOM 2450 C CA . PRO A 1 292 ? 10.602 -16.578 -16.953 1 98.19 292 PRO A CA 1
ATOM 2451 C C . PRO A 1 292 ? 9.492 -16.594 -15.906 1 98.19 292 PRO A C 1
ATOM 2453 O O . PRO A 1 292 ? 8.641 -17.484 -15.906 1 98.19 292 PRO A O 1
ATOM 2456 N N . PHE A 1 293 ? 9.531 -15.68 -14.992 1 98.69 293 PHE A N 1
ATOM 2457 C CA . PHE A 1 293 ? 8.438 -15.586 -14.031 1 98.69 293 PHE A CA 1
ATOM 2458 C C . PHE A 1 293 ? 7.102 -15.406 -14.742 1 98.69 293 PHE A C 1
ATOM 2460 O O . PHE A 1 293 ? 6.141 -16.125 -14.453 1 98.69 293 PHE A O 1
ATOM 2467 N N . MET A 1 294 ? 7.035 -14.445 -15.625 1 98.56 294 MET A N 1
ATOM 2468 C CA . MET A 1 294 ? 5.793 -14.141 -16.328 1 98.56 294 MET A CA 1
ATOM 2469 C C . MET A 1 294 ? 5.316 -15.352 -17.125 1 98.56 294 MET A C 1
ATOM 2471 O O . MET A 1 294 ? 4.129 -15.672 -17.125 1 98.56 294 MET A O 1
ATOM 2475 N N . TYR A 1 295 ? 6.258 -16 -17.781 1 98.56 295 TYR A N 1
ATOM 2476 C CA . TYR A 1 295 ? 5.906 -17.188 -18.547 1 98.56 295 TYR A CA 1
ATOM 2477 C C . TYR A 1 295 ? 5.352 -18.281 -17.656 1 98.56 295 TYR A C 1
ATOM 2479 O O . TYR A 1 295 ? 4.309 -18.875 -17.953 1 98.56 295 TYR A O 1
ATOM 2487 N N . GLY A 1 296 ? 6.047 -18.531 -16.578 1 98.75 296 GLY A N 1
ATOM 2488 C CA . GLY A 1 296 ? 5.605 -19.562 -15.648 1 98.75 296 GLY A CA 1
ATOM 2489 C C . GLY A 1 296 ? 4.25 -19.281 -15.031 1 98.75 296 GLY A C 1
ATOM 2490 O O . GLY A 1 296 ? 3.432 -20.188 -14.859 1 98.75 296 GLY A O 1
ATOM 2491 N N . TYR A 1 297 ? 4.035 -18.031 -14.711 1 98.69 297 TYR A N 1
ATOM 2492 C CA . TYR A 1 297 ? 2.768 -17.625 -14.117 1 98.69 297 TYR A CA 1
ATOM 2493 C C . TYR A 1 297 ? 1.615 -17.812 -15.094 1 98.69 297 TYR A C 1
ATOM 2495 O O . TYR A 1 297 ? 0.527 -18.25 -14.703 1 98.69 297 TYR A O 1
ATOM 2503 N N . VAL A 1 298 ? 1.846 -17.562 -16.312 1 98.62 298 VAL A N 1
ATOM 2504 C CA . VAL A 1 298 ? 0.864 -17.797 -17.359 1 98.62 298 VAL A CA 1
ATOM 2505 C C . VAL A 1 298 ? 0.624 -19.297 -17.531 1 98.62 298 VAL A C 1
ATOM 2507 O O . VAL A 1 298 ? -0.522 -19.75 -17.609 1 98.62 298 VAL A O 1
ATOM 2510 N N . THR A 1 299 ? 1.711 -20.062 -17.594 1 98.81 299 THR A N 1
ATOM 2511 C CA . THR A 1 299 ? 1.608 -21.516 -17.734 1 98.81 299 THR A CA 1
ATOM 2512 C C . THR A 1 299 ? 0.744 -22.109 -16.625 1 98.81 299 THR A C 1
ATOM 2514 O O . THR A 1 299 ? -0.109 -22.953 -16.875 1 98.81 299 THR A O 1
ATOM 2517 N N . TRP A 1 300 ? 0.959 -21.641 -15.453 1 98.56 300 TRP A N 1
ATOM 2518 C CA . TRP A 1 300 ? 0.168 -22.094 -14.312 1 98.56 300 TRP A CA 1
ATOM 2519 C C . TRP A 1 300 ? -1.318 -21.844 -14.547 1 98.56 300 TRP A C 1
ATOM 2521 O O . TRP A 1 300 ? -2.133 -22.766 -14.422 1 98.56 300 TRP A O 1
ATOM 2531 N N . HIS A 1 301 ? -1.717 -20.688 -14.984 1 98 301 HIS A N 1
ATOM 2532 C CA . HIS A 1 301 ? -3.121 -20.344 -15.172 1 98 301 HIS A CA 1
ATOM 2533 C C . HIS A 1 301 ? -3.74 -21.125 -16.312 1 98 301 HIS A C 1
ATOM 2535 O O . HIS A 1 301 ? -4.895 -21.547 -16.234 1 98 301 HIS A O 1
ATOM 2541 N N . LEU A 1 302 ? -3 -21.297 -17.359 1 98.19 302 LEU A N 1
ATOM 2542 C CA . LEU A 1 302 ? -3.549 -21.953 -18.547 1 98.19 302 LEU A CA 1
ATOM 2543 C C . LEU A 1 302 ? -3.641 -23.453 -18.344 1 98.19 302 LEU A C 1
ATOM 2545 O O . LEU A 1 302 ? -4.496 -24.109 -18.938 1 98.19 302 LEU A O 1
ATOM 2549 N N . SER A 1 303 ? -2.787 -24 -17.5 1 97.94 303 SER A N 1
ATOM 2550 C CA . SER A 1 303 ? -2.691 -25.453 -17.422 1 97.94 303 SER A CA 1
ATOM 2551 C C . SER A 1 303 ? -3.365 -25.984 -16.156 1 97.94 303 SER A C 1
ATOM 2553 O O . SER A 1 303 ? -3.65 -27.188 -16.062 1 97.94 303 SER A O 1
ATOM 2555 N N . ASP A 1 304 ? -3.572 -25.172 -15.164 1 96.62 304 ASP A N 1
ATOM 2556 C CA . ASP A 1 304 ? -4.215 -25.609 -13.93 1 96.62 304 ASP A CA 1
ATOM 2557 C C . ASP A 1 304 ? -5.727 -25.719 -14.102 1 96.62 304 ASP A C 1
ATOM 2559 O O . ASP A 1 304 ? -6.375 -24.766 -14.547 1 96.62 304 ASP A O 1
ATOM 2563 N N . GLU A 1 305 ? -6.312 -26.797 -13.672 1 93 305 GLU A N 1
ATOM 2564 C CA . GLU A 1 305 ? -7.734 -27.078 -13.852 1 93 305 GLU A CA 1
ATOM 2565 C C . GLU A 1 305 ? -8.586 -26.078 -13.086 1 93 305 GLU A C 1
ATOM 2567 O O . GLU A 1 305 ? -9.734 -25.812 -13.453 1 93 305 GLU A O 1
ATOM 2572 N N . ARG A 1 306 ? -7.988 -25.547 -12.102 1 91.69 306 ARG A N 1
ATOM 2573 C CA . ARG A 1 306 ? -8.688 -24.594 -11.25 1 91.69 306 ARG A CA 1
ATOM 2574 C C . ARG A 1 306 ? -9.266 -23.438 -12.07 1 91.69 306 ARG A C 1
ATOM 2576 O O . ARG A 1 306 ? -10.344 -22.922 -11.758 1 91.69 306 ARG A O 1
ATOM 2583 N N . TYR A 1 307 ? -8.68 -23.125 -13.219 1 93.88 307 TYR A N 1
ATOM 2584 C CA . TYR A 1 307 ? -9.047 -21.906 -13.938 1 93.88 307 TYR A CA 1
ATOM 2585 C C . TYR A 1 307 ? -9.953 -22.234 -15.117 1 93.88 307 TYR A C 1
ATOM 2587 O O . TYR A 1 307 ? -10.406 -21.328 -15.82 1 93.88 307 TYR A O 1
ATOM 2595 N N . ARG A 1 308 ? -10.18 -23.484 -15.406 1 94.75 308 ARG A N 1
ATOM 2596 C CA . ARG A 1 308 ? -11.148 -23.984 -16.375 1 94.75 308 ARG A CA 1
ATOM 2597 C C . ARG A 1 308 ? -10.844 -23.453 -17.781 1 94.75 308 ARG A C 1
ATOM 2599 O O . ARG A 1 308 ? -11.766 -23.156 -18.547 1 94.75 308 ARG A O 1
ATOM 2606 N N . MET A 1 309 ? -9.594 -23.312 -18.078 1 96.25 309 MET A N 1
ATOM 2607 C CA . MET A 1 309 ? -9.203 -22.797 -19.391 1 96.25 309 MET A CA 1
ATOM 2608 C C . MET A 1 309 ? -9.492 -23.828 -20.469 1 96.25 309 MET A C 1
ATOM 2610 O O . MET A 1 309 ? -9.602 -23.484 -21.656 1 96.25 309 MET A O 1
ATOM 2614 N N . ASN A 1 310 ? -9.594 -25.094 -20.109 1 95.94 310 ASN A N 1
ATOM 2615 C CA . ASN A 1 310 ? -9.977 -26.141 -21.047 1 95.94 310 ASN A CA 1
ATOM 2616 C C . ASN A 1 310 ? -11.367 -25.875 -21.641 1 95.94 310 ASN A C 1
ATOM 2618 O O . ASN A 1 310 ? -11.617 -26.172 -22.812 1 95.94 310 ASN A O 1
ATOM 2622 N N . GLU A 1 311 ? -12.227 -25.344 -20.812 1 95.56 311 GLU A N 1
ATOM 2623 C CA . GLU A 1 311 ? -13.57 -25.031 -21.281 1 95.56 311 GLU A CA 1
ATOM 2624 C C . GLU A 1 311 ? -13.539 -23.891 -22.297 1 95.56 311 GLU A C 1
ATOM 2626 O O . GLU A 1 311 ? -14.305 -23.891 -23.266 1 95.56 311 GLU A O 1
ATOM 2631 N N . VAL A 1 312 ? -12.719 -22.922 -22.078 1 95.06 312 VAL A N 1
ATOM 2632 C CA . VAL A 1 312 ? -12.539 -21.844 -23.047 1 95.06 312 VAL A CA 1
ATOM 2633 C C . VAL A 1 312 ? -11.984 -22.406 -24.344 1 95.06 312 VAL A C 1
ATOM 2635 O O . VAL A 1 312 ? -12.477 -22.062 -25.438 1 95.06 312 VAL A O 1
ATOM 2638 N N . TYR A 1 313 ? -11.016 -23.234 -24.219 1 95.69 313 TYR A N 1
ATOM 2639 C CA . TYR A 1 313 ? -10.375 -23.891 -25.359 1 95.69 313 TYR A CA 1
ATOM 2640 C C . TYR A 1 313 ? -11.406 -24.609 -26.219 1 95.69 313 TYR A C 1
ATOM 2642 O O . TYR A 1 313 ? -11.344 -24.562 -27.453 1 95.69 313 TYR A O 1
ATOM 2650 N N . GLU A 1 314 ? -12.383 -25.203 -25.625 1 95 314 GLU A N 1
ATOM 2651 C CA . GLU A 1 314 ? -13.398 -25.984 -26.328 1 95 314 GLU A CA 1
ATOM 2652 C C . GLU A 1 314 ? -14.414 -25.062 -27 1 95 314 GLU A C 1
ATOM 2654 O O . GLU A 1 314 ? -15.055 -25.469 -27.984 1 95 314 GLU A O 1
ATOM 2659 N N . ARG A 1 315 ? -14.531 -23.906 -26.531 1 92.69 315 ARG A N 1
ATOM 2660 C CA . ARG A 1 315 ? -15.578 -23.016 -27 1 92.69 315 ARG A CA 1
ATOM 2661 C C . ARG A 1 315 ? -15.055 -22.078 -28.094 1 92.69 315 ARG A C 1
ATOM 2663 O O . ARG A 1 315 ? -15.828 -21.484 -28.828 1 92.69 315 ARG A O 1
ATOM 2670 N N . VAL A 1 316 ? -13.82 -21.969 -28.094 1 91.62 316 VAL A N 1
ATOM 2671 C CA . VAL A 1 316 ? -13.211 -21.031 -29.031 1 91.62 316 VAL A CA 1
ATOM 2672 C C . VAL A 1 316 ? -13.352 -21.562 -30.453 1 91.62 316 VAL A C 1
ATOM 2674 O O . VAL A 1 316 ? -13.258 -22.766 -30.688 1 91.62 316 VAL A O 1
ATOM 2677 N N . SER A 1 317 ? -13.766 -20.609 -31.375 1 83.25 317 SER A N 1
ATOM 2678 C CA . SER A 1 317 ? -13.875 -20.969 -32.781 1 83.25 317 SER A CA 1
ATOM 2679 C C . SER A 1 317 ? -12.508 -21 -33.469 1 83.25 317 SER A C 1
ATOM 2681 O O . SER A 1 317 ? -11.781 -20 -33.438 1 83.25 317 SER A O 1
ATOM 2683 N N . GLU A 1 318 ? -12.266 -22.031 -34.125 1 79.75 318 GLU A N 1
ATOM 2684 C CA . GLU A 1 318 ? -10.992 -22.156 -34.812 1 79.75 318 GLU A CA 1
ATOM 2685 C C . GLU A 1 318 ? -11.031 -21.422 -36.156 1 79.75 318 GLU A C 1
ATOM 2687 O O . GLU A 1 318 ? -9.984 -21.219 -36.781 1 79.75 318 GLU A O 1
ATOM 2692 N N . ASN A 1 319 ? -12.188 -20.969 -36.5 1 84.5 319 ASN A N 1
ATOM 2693 C CA . ASN A 1 319 ? -12.273 -20.219 -37.719 1 84.5 319 ASN A CA 1
ATOM 2694 C C . ASN A 1 319 ? -11.797 -18.781 -37.562 1 84.5 319 ASN A C 1
ATOM 2696 O O . ASN A 1 319 ? -11.531 -18.094 -38.531 1 84.5 319 ASN A O 1
ATOM 2700 N N . ASP A 1 320 ? -11.594 -18.453 -36.375 1 89.19 320 ASP A N 1
ATOM 2701 C CA . ASP A 1 320 ? -11.125 -17.125 -36.031 1 89.19 320 ASP A CA 1
ATOM 2702 C C . ASP A 1 320 ? -9.633 -17.125 -35.719 1 89.19 320 ASP A C 1
ATOM 2704 O O . ASP A 1 320 ? -9.133 -18.031 -35.031 1 89.19 320 ASP A O 1
ATOM 2708 N N . GLU A 1 321 ? -8.883 -16.234 -36.344 1 93.19 321 GLU A N 1
ATOM 2709 C CA . GLU A 1 321 ? -7.434 -16.188 -36.156 1 93.19 321 GLU A CA 1
ATOM 2710 C C . GLU A 1 321 ? -7.043 -16.109 -34.688 1 93.19 321 GLU A C 1
ATOM 2712 O O . GLU A 1 321 ? -6.125 -16.797 -34.25 1 93.19 321 GLU A O 1
ATOM 2717 N N . MET A 1 322 ? -7.699 -15.227 -34 1 94.44 322 MET A N 1
ATOM 2718 C CA . MET A 1 322 ? -7.414 -15.086 -32.562 1 94.44 322 MET A CA 1
ATOM 2719 C C . MET A 1 322 ? -7.738 -16.375 -31.828 1 94.44 322 MET A C 1
ATOM 2721 O O . MET A 1 322 ? -7.035 -16.75 -30.891 1 94.44 322 MET A O 1
ATOM 2725 N N . GLY A 1 323 ? -8.766 -16.969 -32.188 1 95.38 323 GLY A N 1
ATOM 2726 C CA . GLY A 1 323 ? -9.109 -18.25 -31.609 1 95.38 323 GLY A CA 1
ATOM 2727 C C . GLY A 1 323 ? -8.055 -19.312 -31.828 1 95.38 323 GLY A C 1
ATOM 2728 O O . GLY A 1 323 ? -7.707 -20.047 -30.906 1 95.38 323 GLY A O 1
ATOM 2729 N N . ARG A 1 324 ? -7.535 -19.391 -33 1 96 324 ARG A N 1
ATOM 2730 C CA . ARG A 1 324 ? -6.488 -20.344 -33.344 1 96 324 ARG A CA 1
ATOM 2731 C C . ARG A 1 324 ? -5.223 -20.078 -32.531 1 96 324 ARG A C 1
ATOM 2733 O O . ARG A 1 324 ? -4.578 -21 -32.031 1 96 324 ARG A O 1
ATOM 2740 N N . LYS A 1 325 ? -4.91 -18.875 -32.469 1 96.5 325 LYS A N 1
ATOM 2741 C CA . LYS A 1 325 ? -3.727 -18.5 -31.688 1 96.5 325 LYS A CA 1
ATOM 2742 C C . LYS A 1 325 ? -3.883 -18.875 -30.219 1 96.5 325 LYS A C 1
ATOM 2744 O O . LYS A 1 325 ? -2.936 -19.344 -29.594 1 96.5 325 LYS A O 1
ATOM 2749 N N . PHE A 1 326 ? -5.055 -18.578 -29.734 1 97.62 326 PHE A N 1
ATOM 2750 C CA . PHE A 1 326 ? -5.328 -18.953 -28.344 1 97.62 326 PHE A CA 1
ATOM 2751 C C . PHE A 1 326 ? -5.133 -20.453 -28.156 1 97.62 326 PHE A C 1
ATOM 2753 O O . PHE A 1 326 ? -4.512 -20.891 -27.172 1 97.62 326 PHE A O 1
ATOM 2760 N N . CYS A 1 327 ? -5.668 -21.234 -29.031 1 97.06 327 CYS A N 1
ATOM 2761 C CA . CYS A 1 327 ? -5.555 -22.688 -28.953 1 97.06 327 CYS A CA 1
ATOM 2762 C C . CYS A 1 327 ? -4.098 -23.109 -28.953 1 97.06 327 CYS A C 1
ATOM 2764 O O . CYS A 1 327 ? -3.701 -24 -28.188 1 97.06 327 CYS A O 1
ATOM 2766 N N . ARG A 1 328 ? -3.326 -22.516 -29.766 1 97.25 328 ARG A N 1
ATOM 2767 C CA . ARG A 1 328 ? -1.904 -22.844 -29.812 1 97.25 328 ARG A CA 1
ATOM 2768 C C . ARG A 1 328 ? -1.225 -22.531 -28.484 1 97.25 328 ARG A C 1
ATOM 2770 O O . ARG A 1 328 ? -0.448 -23.344 -27.984 1 97.25 328 ARG A O 1
ATOM 2777 N N . TYR A 1 329 ? -1.445 -21.328 -27.953 1 98.12 329 TYR A N 1
ATOM 2778 C CA . TYR A 1 329 ? -0.86 -20.953 -26.672 1 98.12 329 TYR A CA 1
ATOM 2779 C C . TYR A 1 329 ? -1.3 -21.906 -25.562 1 98.12 329 TYR A C 1
ATOM 2781 O O . TYR A 1 329 ? -0.494 -22.297 -24.719 1 98.12 329 TYR A O 1
ATOM 2789 N N . TYR A 1 330 ? -2.602 -22.203 -25.562 1 98 330 TYR A N 1
ATOM 2790 C CA . TYR A 1 330 ? -3.141 -23.141 -24.578 1 98 330 TYR A CA 1
ATOM 2791 C C . TYR A 1 330 ? -2.441 -24.5 -24.672 1 98 330 TYR A C 1
ATOM 2793 O O . TYR A 1 330 ? -2.047 -25.062 -23.656 1 98 330 TYR A O 1
ATOM 2801 N N . GLU A 1 331 ? -2.295 -25 -25.875 1 97.69 331 GLU A N 1
ATOM 2802 C CA . GLU A 1 331 ? -1.637 -26.281 -26.094 1 97.69 331 GLU A CA 1
ATOM 2803 C C . GLU A 1 331 ? -0.172 -26.234 -25.672 1 97.69 331 GLU A C 1
ATOM 2805 O O . GLU A 1 331 ? 0.331 -27.172 -25.047 1 97.69 331 GLU A O 1
ATOM 2810 N N . ASP A 1 332 ? 0.508 -25.188 -25.984 1 98 332 ASP A N 1
ATOM 2811 C CA . ASP A 1 332 ? 1.907 -25.016 -25.609 1 98 332 ASP A CA 1
ATOM 2812 C C . ASP A 1 332 ? 2.062 -25 -24.094 1 98 332 ASP A C 1
ATOM 2814 O O . ASP A 1 332 ? 2.973 -25.641 -23.547 1 98 332 ASP A O 1
ATOM 2818 N N . ALA A 1 333 ? 1.221 -24.25 -23.406 1 98.5 333 ALA A N 1
ATOM 2819 C CA . ALA A 1 333 ? 1.264 -24.188 -21.953 1 98.5 333 ALA A CA 1
ATOM 2820 C C . ALA A 1 333 ? 0.993 -25.547 -21.328 1 98.5 333 ALA A C 1
ATOM 2822 O O . ALA A 1 333 ? 1.641 -25.922 -20.344 1 98.5 333 ALA A O 1
ATOM 2823 N N . ASN A 1 334 ? 0.022 -26.281 -21.906 1 97.94 334 ASN A N 1
ATOM 2824 C CA . ASN A 1 334 ? -0.359 -27.578 -21.344 1 97.94 334 ASN A CA 1
ATOM 2825 C C . ASN A 1 334 ? 0.708 -28.641 -21.609 1 97.94 334 ASN A C 1
ATOM 2827 O O . ASN A 1 334 ? 0.888 -29.547 -20.812 1 97.94 334 ASN A O 1
ATOM 2831 N N . LYS A 1 335 ? 1.4 -28.484 -22.719 1 97.38 335 LYS A N 1
ATOM 2832 C CA . LYS A 1 335 ? 2.492 -29.406 -23.031 1 97.38 335 LYS A CA 1
ATOM 2833 C C . LYS A 1 335 ? 3.529 -29.422 -21.906 1 97.38 335 LYS A C 1
ATOM 2835 O O . LYS A 1 335 ? 4.082 -30.469 -21.578 1 97.38 335 LYS A O 1
ATOM 2840 N N . VAL A 1 336 ? 3.766 -28.297 -21.312 1 97.56 336 VAL A N 1
ATOM 2841 C CA . VAL A 1 336 ? 4.832 -28.219 -20.328 1 97.56 336 VAL A CA 1
ATOM 2842 C C . VAL A 1 336 ? 4.227 -28.172 -18.922 1 97.56 336 VAL A C 1
ATOM 2844 O O . VAL A 1 336 ? 4.887 -28.531 -17.938 1 97.56 336 VAL A O 1
ATOM 2847 N N . GLY A 1 337 ? 3.01 -27.688 -18.781 1 97.25 337 GLY A N 1
ATOM 2848 C CA . GLY A 1 337 ? 2.473 -27.391 -17.453 1 97.25 337 GLY A CA 1
ATOM 2849 C C . GLY A 1 337 ? 1.519 -28.453 -16.953 1 97.25 337 GLY A C 1
ATOM 2850 O O . GLY A 1 337 ? 1.275 -28.562 -15.75 1 97.25 337 GLY A O 1
ATOM 2851 N N . ARG A 1 338 ? 0.924 -29.172 -17.844 1 96.25 338 ARG A N 1
ATOM 2852 C CA . ARG A 1 338 ? -0.039 -30.172 -17.406 1 96.25 338 ARG A CA 1
ATOM 2853 C C . ARG A 1 338 ? 0.658 -31.484 -17.047 1 96.25 338 ARG A C 1
ATOM 2855 O O . ARG A 1 338 ? 0.816 -32.375 -17.906 1 96.25 338 ARG A O 1
ATOM 2862 N N . ILE A 1 339 ? 1.018 -31.656 -15.859 1 96.25 339 ILE A N 1
ATOM 2863 C CA . ILE A 1 339 ? 1.644 -32.844 -15.32 1 96.25 339 ILE A CA 1
ATOM 2864 C C . ILE A 1 339 ? 0.711 -33.5 -14.305 1 96.25 339 ILE A C 1
ATOM 2866 O O . ILE A 1 339 ? 0.209 -32.844 -13.398 1 96.25 339 ILE A O 1
ATOM 2870 N N . ASP A 1 340 ? 0.477 -34.781 -14.453 1 95.12 340 ASP A N 1
ATOM 2871 C CA . ASP A 1 340 ? -0.407 -35.531 -13.57 1 95.12 340 ASP A CA 1
ATOM 2872 C C . ASP A 1 340 ? 0.048 -35.438 -12.117 1 95.12 340 ASP A C 1
ATOM 2874 O O . ASP A 1 340 ? 1.154 -35.844 -11.773 1 95.12 340 ASP A O 1
ATOM 2878 N N . PRO A 1 341 ? -0.834 -34.938 -11.297 1 95.38 341 PRO A N 1
ATOM 2879 C CA . PRO A 1 341 ? -0.463 -34.781 -9.891 1 95.38 341 PRO A CA 1
ATOM 2880 C C . PRO A 1 341 ? -0.052 -36.094 -9.234 1 95.38 341 PRO A C 1
ATOM 2882 O O . PRO A 1 341 ? 0.727 -36.094 -8.273 1 95.38 341 PRO A O 1
ATOM 2885 N N . ALA A 1 342 ? -0.507 -37.125 -9.719 1 95 342 ALA A N 1
ATOM 2886 C CA . ALA A 1 342 ? -0.163 -38.438 -9.156 1 95 342 ALA A CA 1
ATOM 2887 C C . ALA A 1 342 ? 1.341 -38.688 -9.227 1 95 342 ALA A C 1
ATOM 2889 O O . ALA A 1 342 ? 1.882 -39.469 -8.453 1 95 342 ALA A O 1
ATOM 2890 N N . LYS A 1 343 ? 2.033 -37.969 -10.086 1 96.38 343 LYS A N 1
ATOM 2891 C CA . LYS A 1 343 ? 3.463 -38.188 -10.305 1 96.38 343 LYS A CA 1
ATOM 2892 C C . LYS A 1 343 ? 4.285 -37.344 -9.32 1 96.38 343 LYS A C 1
ATOM 2894 O O . LYS A 1 343 ? 5.473 -37.625 -9.117 1 96.38 343 LYS A O 1
ATOM 2899 N N . TRP A 1 344 ? 3.684 -36.344 -8.711 1 97 344 TRP A N 1
ATOM 2900 C CA . TRP A 1 344 ? 4.527 -35.469 -7.902 1 97 344 TRP A CA 1
ATOM 2901 C C . TRP A 1 344 ? 3.828 -35.094 -6.602 1 97 344 TRP A C 1
ATOM 2903 O O . TRP A 1 344 ? 4.473 -34.625 -5.664 1 97 344 TRP A O 1
ATOM 2913 N N . ALA A 1 345 ? 2.553 -35.188 -6.48 1 96.06 345 ALA A N 1
ATOM 2914 C CA . ALA A 1 345 ? 1.805 -34.906 -5.262 1 96.06 345 ALA A CA 1
ATOM 2915 C C . ALA A 1 345 ? 1.406 -36.188 -4.543 1 96.06 345 ALA A C 1
ATOM 2917 O O . ALA A 1 345 ? 0.218 -36.469 -4.352 1 96.06 345 ALA A O 1
ATOM 2918 N N . ARG A 1 346 ? 2.336 -36.844 -3.945 1 92.25 346 ARG A N 1
ATOM 2919 C CA . ARG A 1 346 ? 2.102 -38.219 -3.455 1 92.25 346 ARG A CA 1
ATOM 2920 C C . ARG A 1 346 ? 1.83 -38.219 -1.954 1 92.25 346 ARG A C 1
ATOM 2922 O O . ARG A 1 346 ? 1.113 -39.062 -1.447 1 92.25 346 ARG A O 1
ATOM 2929 N N . LEU A 1 347 ? 2.332 -37.25 -1.255 1 90.38 347 LEU A N 1
ATOM 2930 C CA . LEU A 1 347 ? 2.176 -37.219 0.195 1 90.38 347 LEU A CA 1
ATOM 2931 C C . LEU A 1 347 ? 0.837 -36.594 0.582 1 90.38 347 LEU A C 1
ATOM 2933 O O . LEU A 1 347 ? 0.412 -35.594 -0.016 1 90.38 347 LEU A O 1
ATOM 2937 N N . SER A 1 348 ? 0.128 -37.25 1.472 1 86.31 348 SER A N 1
ATOM 2938 C CA . SER A 1 348 ? -1.133 -36.719 1.977 1 86.31 348 SER A CA 1
ATOM 2939 C C . SER A 1 348 ? -0.909 -35.844 3.211 1 86.31 348 SER A C 1
ATOM 2941 O O . SER A 1 348 ? 0.005 -36.094 3.998 1 86.31 348 SER A O 1
ATOM 2943 N N . VAL A 1 349 ? -1.732 -34.812 3.352 1 85.69 349 VAL A N 1
ATOM 2944 C CA . VAL A 1 349 ? -1.621 -33.938 4.5 1 85.69 349 VAL A CA 1
ATOM 2945 C C . VAL A 1 349 ? -2.355 -34.531 5.695 1 85.69 349 VAL A C 1
ATOM 2947 O O . VAL A 1 349 ? -2.252 -34.031 6.816 1 85.69 349 VAL A O 1
ATOM 2950 N N . SER A 1 350 ? -3.301 -35.562 5.59 1 75.56 350 SER A N 1
ATOM 2951 C CA . SER A 1 350 ? -4.07 -36.188 6.656 1 75.56 350 SER A CA 1
ATOM 2952 C C . SER A 1 350 ? -3.34 -37.406 7.215 1 75.56 350 SER A C 1
ATOM 2954 O O . SER A 1 350 ? -3.75 -37.969 8.234 1 75.56 350 SER A O 1
ATOM 2956 N N . GLU A 1 351 ? -2.285 -37.906 6.602 1 58.78 351 GLU A N 1
ATOM 2957 C CA . GLU A 1 351 ? -1.674 -39.125 7.094 1 58.78 351 GLU A CA 1
ATOM 2958 C C . GLU A 1 351 ? -0.499 -38.844 8.016 1 58.78 351 GLU A C 1
ATOM 2960 O O . GLU A 1 351 ? 0.185 -37.812 7.859 1 58.78 351 GLU A O 1
ATOM 2965 N N . MET B 1 1 ? 21.031 26.469 -17.672 1 30.64 1 MET B N 1
ATOM 2966 C CA . MET B 1 1 ? 19.969 25.797 -16.938 1 30.64 1 MET B CA 1
ATOM 2967 C C . MET B 1 1 ? 18.641 26.547 -17.094 1 30.64 1 MET B C 1
ATOM 2969 O O . MET B 1 1 ? 18.531 27.688 -16.641 1 30.64 1 MET B O 1
ATOM 2973 N N . SER B 1 2 ? 17.875 26.531 -18.031 1 40.72 2 SER B N 1
ATOM 2974 C CA . SER B 1 2 ? 16.781 27.422 -18.422 1 40.72 2 SER B CA 1
ATOM 2975 C C . SER B 1 2 ? 15.844 27.688 -17.25 1 40.72 2 SER B C 1
ATOM 2977 O O . SER B 1 2 ? 15.422 26.766 -16.562 1 40.72 2 SER B O 1
ATOM 2979 N N . GLU B 1 3 ? 15.875 28.766 -16.453 1 46.94 3 GLU B N 1
ATOM 2980 C CA . GLU B 1 3 ? 15.32 29.328 -15.227 1 46.94 3 GLU B CA 1
ATOM 2981 C C . GLU B 1 3 ? 13.797 29.203 -15.211 1 46.94 3 GLU B C 1
ATOM 2983 O O . GLU B 1 3 ? 13.102 30.047 -15.789 1 46.94 3 GLU B O 1
ATOM 2988 N N . GLN B 1 4 ? 13.172 28 -15.359 1 62.84 4 GLN B N 1
ATOM 2989 C CA . GLN B 1 4 ? 11.711 27.922 -15.43 1 62.84 4 GLN B CA 1
ATOM 2990 C C . GLN B 1 4 ? 11.062 28.609 -14.227 1 62.84 4 GLN B C 1
ATOM 2992 O O . GLN B 1 4 ? 11.461 28.359 -13.086 1 62.84 4 GLN B O 1
ATOM 2997 N N . ARG B 1 5 ? 10.477 29.766 -14.43 1 79.31 5 ARG B N 1
ATOM 2998 C CA . ARG B 1 5 ? 9.734 30.578 -13.461 1 79.31 5 ARG B CA 1
ATOM 2999 C C . ARG B 1 5 ? 8.57 29.797 -12.867 1 79.31 5 ARG B C 1
ATOM 3001 O O . ARG B 1 5 ? 7.941 28.984 -13.555 1 79.31 5 ARG B O 1
ATOM 3008 N N . PHE B 1 6 ? 8.461 29.922 -11.531 1 88.38 6 PHE B N 1
ATOM 3009 C CA . PHE B 1 6 ? 7.328 29.312 -10.844 1 88.38 6 PHE B CA 1
ATOM 3010 C C . PHE B 1 6 ? 6.012 29.75 -11.469 1 88.38 6 PHE B C 1
ATOM 3012 O O . PHE B 1 6 ? 5.785 30.953 -11.664 1 88.38 6 PHE B O 1
ATOM 3019 N N . PRO B 1 7 ? 5.242 28.828 -11.93 1 88.44 7 PRO B N 1
ATOM 3020 C CA . PRO B 1 7 ? 3.957 29.188 -12.539 1 88.44 7 PRO B CA 1
ATOM 3021 C C . PRO B 1 7 ? 2.934 29.672 -11.516 1 88.44 7 PRO B C 1
ATOM 3023 O O . PRO B 1 7 ? 1.944 28.984 -11.25 1 88.44 7 PRO B O 1
ATOM 3026 N N . ILE B 1 8 ? 3.074 30.859 -11.125 1 90.94 8 ILE B N 1
ATOM 3027 C CA . ILE B 1 8 ? 2.357 31.391 -9.969 1 90.94 8 ILE B CA 1
ATOM 3028 C C . ILE B 1 8 ? 0.871 31.516 -10.297 1 90.94 8 ILE B C 1
ATOM 3030 O O . ILE B 1 8 ? 0.019 31.234 -9.453 1 90.94 8 ILE B O 1
ATOM 3034 N N . ASP B 1 9 ? 0.467 31.922 -11.5 1 90.5 9 ASP B N 1
ATOM 3035 C CA . ASP B 1 9 ? -0.937 32.094 -11.859 1 90.5 9 ASP B CA 1
ATOM 3036 C C . ASP B 1 9 ? -1.668 30.75 -11.875 1 90.5 9 ASP B C 1
ATOM 3038 O O . ASP B 1 9 ? -2.795 30.656 -11.391 1 90.5 9 ASP B O 1
ATOM 3042 N N . TYR B 1 10 ? -1.03 29.875 -12.43 1 89.69 10 TYR B N 1
ATOM 3043 C CA . TYR B 1 10 ? -1.625 28.547 -12.484 1 89.69 10 TYR B CA 1
ATOM 3044 C C . TYR B 1 10 ? -1.759 27.953 -11.086 1 89.69 10 TYR B C 1
ATOM 3046 O O . TYR B 1 10 ? -2.781 27.359 -10.758 1 89.69 10 TYR B O 1
ATOM 3054 N N . PHE B 1 11 ? -0.708 28.094 -10.312 1 92.56 11 PHE B N 1
ATOM 3055 C CA . PHE B 1 11 ? -0.702 27.625 -8.938 1 92.56 11 PHE B CA 1
ATOM 3056 C C . PHE B 1 11 ? -1.85 28.234 -8.148 1 92.56 11 PHE B C 1
ATOM 3058 O O . PHE B 1 11 ? -2.629 27.531 -7.512 1 92.56 11 PHE B O 1
ATOM 3065 N N . VAL B 1 12 ? -2.021 29.453 -8.234 1 95.44 12 VAL B N 1
ATOM 3066 C CA . VAL B 1 12 ? -3.041 30.203 -7.5 1 95.44 12 VAL B CA 1
ATOM 3067 C C . VAL B 1 12 ? -4.43 29.766 -7.957 1 95.44 12 VAL B C 1
ATOM 3069 O O . VAL B 1 12 ? -5.316 29.531 -7.133 1 95.44 12 VAL B O 1
ATOM 3072 N N . ARG B 1 13 ? -4.598 29.625 -9.203 1 94.56 13 ARG B N 1
ATOM 3073 C CA . ARG B 1 13 ? -5.875 29.172 -9.742 1 94.56 13 ARG B CA 1
ATOM 3074 C C . ARG B 1 13 ? -6.234 27.781 -9.219 1 94.56 13 ARG B C 1
ATOM 3076 O O . ARG B 1 13 ? -7.391 27.531 -8.883 1 94.56 13 ARG B O 1
ATOM 3083 N N . THR B 1 14 ? -5.258 26.922 -9.164 1 94.88 14 THR B N 1
ATOM 3084 C CA . THR B 1 14 ? -5.484 25.562 -8.703 1 94.88 14 THR B CA 1
ATOM 3085 C C . THR B 1 14 ? -5.859 25.547 -7.223 1 94.88 14 THR B C 1
ATOM 3087 O O . THR B 1 14 ? -6.781 24.844 -6.816 1 94.88 14 THR B O 1
ATOM 3090 N N . VAL B 1 15 ? -5.137 26.281 -6.438 1 97.06 15 VAL B N 1
ATOM 3091 C CA . VAL B 1 15 ? -5.402 26.344 -5.004 1 97.06 15 VAL B CA 1
ATOM 3092 C C . VAL B 1 15 ? -6.809 26.891 -4.766 1 97.06 15 VAL B C 1
ATOM 3094 O O . VAL B 1 15 ? -7.562 26.328 -3.957 1 97.06 15 VAL B O 1
ATOM 3097 N N . VAL B 1 16 ? -7.18 27.906 -5.48 1 97.69 16 VAL B N 1
ATOM 3098 C CA . VAL B 1 16 ? -8.5 28.516 -5.324 1 97.69 16 VAL B CA 1
ATOM 3099 C C . VAL B 1 16 ? -9.578 27.516 -5.73 1 97.69 16 VAL B C 1
ATOM 3101 O O . VAL B 1 16 ? -10.586 27.359 -5.035 1 97.69 16 VAL B O 1
ATOM 3104 N N . CYS B 1 17 ? -9.391 26.844 -6.848 1 97.12 17 CYS B N 1
ATOM 3105 C CA . CYS B 1 17 ? -10.359 25.844 -7.293 1 97.12 17 CYS B CA 1
ATOM 3106 C C . CYS B 1 17 ? -10.539 24.766 -6.246 1 97.12 17 CYS B C 1
ATOM 3108 O O . CYS B 1 17 ? -11.656 24.297 -6 1 97.12 17 CYS B O 1
ATOM 3110 N N . LEU B 1 18 ? -9.453 24.344 -5.668 1 97.38 18 LEU B N 1
ATOM 3111 C CA . LEU B 1 18 ? -9.5 23.344 -4.609 1 97.38 18 LEU B CA 1
ATOM 3112 C C . LEU B 1 18 ? -10.297 23.859 -3.414 1 97.38 18 LEU B C 1
ATOM 3114 O O . LEU B 1 18 ? -11.18 23.172 -2.904 1 97.38 18 LEU B O 1
ATOM 3118 N N . LEU B 1 19 ? -10.008 25.047 -2.967 1 98.31 19 LEU B N 1
ATOM 3119 C CA . LEU B 1 19 ? -10.656 25.609 -1.788 1 98.31 19 LEU B CA 1
ATOM 3120 C C . LEU B 1 19 ? -12.141 25.859 -2.049 1 98.31 19 LEU B C 1
ATOM 3122 O O . LEU B 1 19 ? -12.969 25.688 -1.149 1 98.31 19 LEU B O 1
ATOM 3126 N N . ASP B 1 20 ? -12.469 26.219 -3.295 1 97.81 20 ASP B N 1
ATOM 3127 C CA . ASP B 1 20 ? -13.867 26.328 -3.688 1 97.81 20 ASP B CA 1
ATOM 3128 C C . ASP B 1 20 ? -14.562 24.969 -3.637 1 97.81 20 ASP B C 1
ATOM 3130 O O . ASP B 1 20 ? -15.695 24.859 -3.16 1 97.81 20 ASP B O 1
ATOM 3134 N N . THR B 1 21 ? -13.883 24.016 -4.129 1 96.56 21 THR B N 1
ATOM 3135 C CA . THR B 1 21 ? -14.445 22.672 -4.223 1 96.56 21 THR B CA 1
ATOM 3136 C C . THR B 1 21 ? -14.805 22.141 -2.838 1 96.56 21 THR B C 1
ATOM 3138 O O . THR B 1 21 ? -15.867 21.562 -2.648 1 96.56 21 THR B O 1
ATOM 3141 N N . ILE B 1 22 ? -13.961 22.344 -1.828 1 96.44 22 ILE B N 1
ATOM 3142 C CA . ILE B 1 22 ? -14.219 21.797 -0.501 1 96.44 22 ILE B CA 1
ATOM 3143 C C . ILE B 1 22 ? -14.969 22.828 0.348 1 96.44 22 ILE B C 1
ATOM 3145 O O . ILE B 1 22 ? -15.227 22.594 1.531 1 96.44 22 ILE B O 1
ATOM 3149 N N . GLN B 1 23 ? -15.266 23.984 -0.286 1 96.69 23 GLN B N 1
ATOM 3150 C CA . GLN B 1 23 ? -15.953 25.062 0.421 1 96.69 23 GLN B CA 1
ATOM 3151 C C . GLN B 1 23 ? -15.219 25.438 1.705 1 96.69 23 GLN B C 1
ATOM 3153 O O . GLN B 1 23 ? -15.82 25.469 2.783 1 96.69 23 GLN B O 1
ATOM 3158 N N . TYR B 1 24 ? -14.023 25.781 1.564 1 98.19 24 TYR B N 1
ATOM 3159 C CA . TYR B 1 24 ? -13.117 26 2.689 1 98.19 24 TYR B CA 1
ATOM 3160 C C . TYR B 1 24 ? -13.625 27.109 3.594 1 98.19 24 TYR B C 1
ATOM 3162 O O . TYR B 1 24 ? -13.898 28.219 3.127 1 98.19 24 TYR B O 1
ATOM 3170 N N . LYS B 1 25 ? -13.789 26.859 4.758 1 97.75 25 LYS B N 1
ATOM 3171 C CA . LYS B 1 25 ? -14.148 27.75 5.855 1 97.75 25 LYS B CA 1
ATOM 3172 C C . LYS B 1 25 ? -13.789 27.141 7.203 1 97.75 25 LYS B C 1
ATOM 3174 O O . LYS B 1 25 ? -14.594 26.422 7.809 1 97.75 25 LYS B O 1
ATOM 3179 N N . ASP B 1 26 ? -12.641 27.531 7.73 1 98.19 26 ASP B N 1
ATOM 3180 C CA . ASP B 1 26 ? -12.172 26.922 8.969 1 98.19 26 ASP B CA 1
ATOM 3181 C C . ASP B 1 26 ? -12.812 27.578 10.188 1 98.19 26 ASP B C 1
ATOM 3183 O O . ASP B 1 26 ? -12.352 28.641 10.641 1 98.19 26 ASP B O 1
ATOM 3187 N N . THR B 1 27 ? -13.789 26.984 10.719 1 97.38 27 THR B N 1
ATOM 3188 C CA . THR B 1 27 ? -14.453 27.391 11.945 1 97.38 27 THR B CA 1
ATOM 3189 C C . THR B 1 27 ? -14.32 26.312 13.023 1 97.38 27 THR B C 1
ATOM 3191 O O . THR B 1 27 ? -15.18 26.188 13.891 1 97.38 27 THR B O 1
ATOM 3194 N N . ASN B 1 28 ? -13.312 25.516 12.914 1 97.56 28 ASN B N 1
ATOM 3195 C CA . ASN B 1 28 ? -13.117 24.344 13.75 1 97.56 28 ASN B CA 1
ATOM 3196 C C . ASN B 1 28 ? -13.055 24.703 15.227 1 97.56 28 ASN B C 1
ATOM 3198 O O . ASN B 1 28 ? -13.539 23.953 16.078 1 97.56 28 ASN B O 1
ATOM 3202 N N . TYR B 1 29 ? -12.406 25.781 15.578 1 97.19 29 TYR B N 1
ATOM 3203 C CA . TYR B 1 29 ? -12.195 26.203 16.969 1 97.19 29 TYR B CA 1
ATOM 3204 C C . TYR B 1 29 ? -12.344 27.719 17.109 1 97.19 29 TYR B C 1
ATOM 3206 O O . TYR B 1 29 ? -12.109 28.453 16.156 1 97.19 29 TYR B O 1
ATOM 3214 N N . THR B 1 30 ? -12.695 28.094 18.312 1 97.12 30 THR B N 1
ATOM 3215 C CA . THR B 1 30 ? -12.43 29.469 18.703 1 97.12 30 THR B CA 1
ATOM 3216 C C . THR B 1 30 ? -10.93 29.703 18.906 1 97.12 30 THR B C 1
ATOM 3218 O O . THR B 1 30 ? -10.164 28.75 19.016 1 97.12 30 THR B O 1
ATOM 3221 N N . HIS B 1 31 ? -10.57 30.969 18.891 1 97.12 31 HIS B N 1
ATOM 3222 C CA . HIS B 1 31 ? -9.172 31.312 19.109 1 97.12 31 HIS B CA 1
ATOM 3223 C C . HIS B 1 31 ? -8.664 30.734 20.438 1 97.12 31 HIS B C 1
ATOM 3225 O O . HIS B 1 31 ? -7.586 30.141 20.484 1 97.12 31 HIS B O 1
ATOM 3231 N N . GLU B 1 32 ? -9.453 30.828 21.484 1 97.06 32 GLU B N 1
ATOM 3232 C CA . GLU B 1 32 ? -9.062 30.375 22.828 1 97.06 32 GLU B CA 1
ATOM 3233 C C . GLU B 1 32 ? -8.898 28.859 22.875 1 97.06 32 GLU B C 1
ATOM 3235 O O . GLU B 1 32 ? -7.941 28.359 23.469 1 97.06 32 GLU B O 1
ATOM 3240 N N . HIS B 1 33 ? -9.789 28.219 22.266 1 97.38 33 HIS B N 1
ATOM 3241 C CA . HIS B 1 33 ? -9.734 26.766 22.266 1 97.38 33 HIS B CA 1
ATOM 3242 C C . HIS B 1 33 ? -8.539 26.266 21.469 1 97.38 33 HIS B C 1
ATOM 3244 O O . HIS B 1 33 ? -7.855 25.328 21.891 1 97.38 33 HIS B O 1
ATOM 3250 N N . ARG B 1 34 ? -8.289 26.844 20.344 1 98 34 ARG B N 1
ATOM 3251 C CA . ARG B 1 34 ? -7.141 26.484 19.516 1 98 34 ARG B CA 1
ATOM 3252 C C . ARG B 1 34 ? -5.832 26.703 20.266 1 98 34 ARG B C 1
ATOM 3254 O O . ARG B 1 34 ? -4.949 25.844 20.25 1 98 34 ARG B O 1
ATOM 3261 N N . LEU B 1 35 ? -5.711 27.844 20.859 1 98 35 LEU B N 1
ATOM 3262 C CA . LEU B 1 35 ? -4.512 28.172 21.625 1 98 35 LEU B CA 1
ATOM 3263 C C . LEU B 1 35 ? -4.289 27.188 22.75 1 98 35 LEU B C 1
ATOM 3265 O O . LEU B 1 35 ? -3.164 26.719 22.969 1 98 35 LEU B O 1
ATOM 3269 N N . ARG B 1 36 ? -5.305 26.812 23.469 1 97.88 36 ARG B N 1
ATOM 3270 C CA . ARG B 1 36 ? -5.211 25.875 24.578 1 97.88 36 ARG B CA 1
ATOM 3271 C C . ARG B 1 36 ? -4.746 24.5 24.078 1 97.88 36 ARG B C 1
ATOM 3273 O O . ARG B 1 36 ? -3.908 23.859 24.719 1 97.88 36 ARG B O 1
ATOM 3280 N N . ASN B 1 37 ? -5.32 24.062 23 1 98.5 37 ASN B N 1
ATOM 3281 C CA . ASN B 1 37 ? -4.914 22.781 22.422 1 98.5 37 ASN B CA 1
ATOM 3282 C C . ASN B 1 37 ? -3.461 22.812 21.969 1 98.5 37 ASN B C 1
ATOM 3284 O O . ASN B 1 37 ? -2.719 21.859 22.188 1 98.5 37 ASN B O 1
ATOM 3288 N N . LEU B 1 38 ? -3.076 23.906 21.312 1 98.69 38 LEU B N 1
ATOM 3289 C CA . LEU B 1 38 ? -1.693 24.031 20.859 1 98.69 38 LEU B CA 1
ATOM 3290 C C . LEU B 1 38 ? -0.73 23.953 22.047 1 98.69 38 LEU B C 1
ATOM 3292 O O . LEU B 1 38 ? 0.263 23.219 21.984 1 98.69 38 LEU B O 1
ATOM 3296 N N . GLU B 1 39 ? -1.051 24.688 23.062 1 98.44 39 GLU B N 1
ATOM 3297 C CA . GLU B 1 39 ? -0.19 24.719 24.234 1 98.44 39 GLU B CA 1
ATOM 3298 C C . GLU B 1 39 ? -0.064 23.344 24.875 1 98.44 39 GLU B C 1
ATOM 3300 O O . GLU B 1 39 ? 1.044 22.891 25.172 1 98.44 39 GLU B O 1
ATOM 3305 N N . TYR B 1 40 ? -1.153 22.719 25.094 1 98.56 40 TYR B N 1
ATOM 3306 C CA . TYR B 1 40 ? -1.152 21.406 25.734 1 98.56 40 TYR B CA 1
ATOM 3307 C C . TYR B 1 40 ? -0.399 20.391 24.906 1 98.56 40 TYR B C 1
ATOM 3309 O O . TYR B 1 40 ? 0.476 19.688 25.406 1 98.56 40 TYR B O 1
ATOM 3317 N N . VAL B 1 41 ? -0.729 20.297 23.625 1 98.69 41 VAL B N 1
ATOM 3318 C CA . VAL B 1 41 ? -0.189 19.281 22.734 1 98.69 41 VAL B CA 1
ATOM 3319 C C . VAL B 1 41 ? 1.313 19.484 22.547 1 98.69 41 VAL B C 1
ATOM 3321 O O . VAL B 1 41 ? 2.094 18.531 22.625 1 98.69 41 VAL B O 1
ATOM 3324 N N . TYR B 1 42 ? 1.687 20.734 22.344 1 98.62 42 TYR B N 1
ATOM 3325 C CA . TYR B 1 42 ? 3.107 21.047 22.219 1 98.62 42 TYR B CA 1
ATOM 3326 C C . TYR B 1 42 ? 3.865 20.672 23.484 1 98.62 42 TYR B C 1
ATOM 3328 O O . TYR B 1 42 ? 4.938 20.062 23.422 1 98.62 42 TYR B O 1
ATOM 3336 N N . SER B 1 43 ? 3.34 21.031 24.609 1 98.19 43 SER B N 1
ATOM 3337 C CA . SER B 1 43 ? 4.008 20.781 25.875 1 98.19 43 SER B CA 1
ATOM 3338 C C . SER B 1 43 ? 4.211 19.281 26.109 1 98.19 43 SER B C 1
ATOM 3340 O O . SER B 1 43 ? 5.297 18.844 26.5 1 98.19 43 SER B O 1
ATOM 3342 N N . GLU B 1 44 ? 3.176 18.531 25.859 1 98.19 44 GLU B N 1
ATOM 3343 C CA . GLU B 1 44 ? 3.281 17.078 26.016 1 98.19 44 GLU B CA 1
ATOM 3344 C C . GLU B 1 44 ? 4.336 16.5 25.094 1 98.19 44 GLU B C 1
ATOM 3346 O O . GLU B 1 44 ? 5.117 15.641 25.484 1 98.19 44 GLU B O 1
ATOM 3351 N N . ALA B 1 45 ? 4.34 16.938 23.844 1 98 45 ALA B N 1
ATOM 3352 C CA . ALA B 1 45 ? 5.301 16.438 22.859 1 98 45 ALA B CA 1
ATOM 3353 C C . ALA B 1 45 ? 6.719 16.875 23.219 1 98 45 ALA B C 1
ATOM 3355 O O . ALA B 1 45 ? 7.668 16.094 23.078 1 98 45 ALA B O 1
ATOM 3356 N N . ALA B 1 46 ? 6.836 18.125 23.641 1 97.25 46 ALA B N 1
ATOM 3357 C CA . ALA B 1 46 ? 8.141 18.641 24.031 1 97.25 46 ALA B CA 1
ATOM 3358 C C . ALA B 1 46 ? 8.727 17.844 25.203 1 97.25 46 ALA B C 1
ATOM 3360 O O . ALA B 1 46 ? 9.922 17.562 25.219 1 97.25 46 ALA B O 1
ATOM 3361 N N . ILE B 1 47 ? 7.938 17.547 26.172 1 96.94 47 ILE B N 1
ATOM 3362 C CA . ILE B 1 47 ? 8.367 16.75 27.312 1 96.94 47 ILE B CA 1
ATOM 3363 C C . ILE B 1 47 ? 8.859 15.383 26.844 1 96.94 47 ILE B C 1
ATOM 3365 O O . ILE B 1 47 ? 9.891 14.891 27.297 1 96.94 47 ILE B O 1
ATOM 3369 N N . HIS B 1 48 ? 8.164 14.766 25.922 1 97.25 48 HIS B N 1
ATOM 3370 C CA . HIS B 1 48 ? 8.562 13.484 25.359 1 97.25 48 HIS B CA 1
ATOM 3371 C C . HIS B 1 48 ? 9.938 13.562 24.719 1 97.25 48 HIS B C 1
ATOM 3373 O O . HIS B 1 48 ? 10.797 12.711 24.969 1 97.25 48 HIS B O 1
ATOM 3379 N N . PHE B 1 49 ? 10.172 14.555 23.891 1 96.69 49 PHE B N 1
ATOM 3380 C CA . PHE B 1 49 ? 11.391 14.625 23.094 1 96.69 49 PHE B CA 1
ATOM 3381 C C . PHE B 1 49 ? 12.547 15.188 23.922 1 96.69 49 PHE B C 1
ATOM 3383 O O . PHE B 1 49 ? 13.703 15.102 23.516 1 96.69 49 PHE B O 1
ATOM 3390 N N . ALA B 1 50 ? 12.234 15.742 25.062 1 94.19 50 ALA B N 1
ATOM 3391 C CA . ALA B 1 50 ? 13.273 16.234 25.969 1 94.19 50 ALA B CA 1
ATOM 3392 C C . ALA B 1 50 ? 13.898 15.102 26.766 1 94.19 50 ALA B C 1
ATOM 3394 O O . ALA B 1 50 ? 14.953 15.273 27.375 1 94.19 50 ALA B O 1
ATOM 3395 N N . GLN B 1 51 ? 13.289 13.953 26.766 1 93.88 51 GLN B N 1
ATOM 3396 C CA . GLN B 1 51 ? 13.844 12.82 27.484 1 93.88 51 GLN B CA 1
ATOM 3397 C C . GLN B 1 51 ? 15.234 12.469 26.969 1 93.88 51 GLN B C 1
ATOM 3399 O O . GLN B 1 51 ? 15.438 12.359 25.766 1 93.88 51 GLN B O 1
ATOM 3404 N N . PRO B 1 52 ? 16.219 12.219 27.844 1 90.56 52 PRO B N 1
ATOM 3405 C CA . PRO B 1 52 ? 17.594 11.93 27.422 1 90.56 52 PRO B CA 1
ATOM 3406 C C . PRO B 1 52 ? 17.688 10.719 26.5 1 90.56 52 PRO B C 1
ATOM 3408 O O . PRO B 1 52 ? 18.438 10.742 25.516 1 90.56 52 PRO B O 1
ATOM 3411 N N . CYS B 1 53 ? 16.938 9.734 26.766 1 90.25 53 CYS B N 1
ATOM 3412 C CA . CYS B 1 53 ? 17 8.523 25.953 1 90.25 53 CYS B CA 1
ATOM 3413 C C . CYS B 1 53 ? 16.531 8.797 24.531 1 90.25 53 CYS B C 1
ATOM 3415 O O . CYS B 1 53 ? 17.047 8.211 23.578 1 90.25 53 CYS B O 1
ATOM 3417 N N . VAL B 1 54 ? 15.539 9.68 24.359 1 92.25 54 VAL B N 1
ATOM 3418 C CA . VAL B 1 54 ? 15.008 10.023 23.031 1 92.25 54 VAL B CA 1
ATOM 3419 C C . VAL B 1 54 ? 16 10.922 22.297 1 92.25 54 VAL B C 1
ATOM 3421 O O . VAL B 1 54 ? 16.344 10.648 21.141 1 92.25 54 VAL B O 1
ATOM 3424 N N . ASN B 1 55 ? 16.5 11.891 22.984 1 85.94 55 ASN B N 1
ATOM 3425 C CA . ASN B 1 55 ? 17.453 12.844 22.406 1 85.94 55 ASN B CA 1
ATOM 3426 C C . ASN B 1 55 ? 18.75 12.156 21.984 1 85.94 55 ASN B C 1
ATOM 3428 O O . ASN B 1 55 ? 19.312 12.461 20.938 1 85.94 55 ASN B O 1
ATOM 3432 N N . ASP B 1 56 ? 19.188 11.266 22.781 1 86.31 56 ASP B N 1
ATOM 3433 C CA . ASP B 1 56 ? 20.438 10.562 22.516 1 86.31 56 ASP B CA 1
ATOM 3434 C C . ASP B 1 56 ? 20.312 9.641 21.312 1 86.31 56 ASP B C 1
ATOM 3436 O O . ASP B 1 56 ? 21.266 9.453 20.562 1 86.31 56 ASP B O 1
ATOM 3440 N N . ALA B 1 57 ? 19.172 9.148 21.156 1 86.94 57 ALA B N 1
ATOM 3441 C CA . ALA B 1 57 ? 18.953 8.195 20.078 1 86.94 57 ALA B CA 1
ATOM 3442 C C . ALA B 1 57 ? 18.766 8.922 18.75 1 86.94 57 ALA B C 1
ATOM 3444 O O . ALA B 1 57 ? 19.219 8.438 17.703 1 86.94 57 ALA B O 1
ATOM 3445 N N . LEU B 1 58 ? 18.062 9.992 18.625 1 86.06 58 LEU B N 1
ATOM 3446 C CA . LEU B 1 58 ? 17.703 10.68 17.391 1 86.06 58 LEU B CA 1
ATOM 3447 C C . LEU B 1 58 ? 18.875 11.508 16.875 1 86.06 58 LEU B C 1
ATOM 3449 O O . LEU B 1 58 ? 19.094 11.578 15.656 1 86.06 58 LEU B O 1
ATOM 3453 N N . LYS B 1 59 ? 19.719 12.039 17.719 1 84.12 59 LYS B N 1
ATOM 3454 C CA . LYS B 1 59 ? 20.859 12.859 17.359 1 84.12 59 LYS B CA 1
ATOM 3455 C C . LYS B 1 59 ? 20.453 14.008 16.438 1 84.12 59 LYS B C 1
ATOM 3457 O O . LYS B 1 59 ? 21.125 14.273 15.438 1 84.12 59 LYS B O 1
ATOM 3462 N N . VAL B 1 60 ? 19.312 14.633 16.594 1 90.19 60 VAL B N 1
ATOM 3463 C CA . VAL B 1 60 ? 18.828 15.789 15.844 1 90.19 60 VAL B CA 1
ATOM 3464 C C . VAL B 1 60 ? 19.141 17.078 16.609 1 90.19 60 VAL B C 1
ATOM 3466 O O . VAL B 1 60 ? 19.016 17.125 17.828 1 90.19 60 VAL B O 1
ATOM 3469 N N . GLU B 1 61 ? 19.547 18.047 15.891 1 91.25 61 GLU B N 1
ATOM 3470 C CA . GLU B 1 61 ? 19.781 19.359 16.484 1 91.25 61 GLU B CA 1
ATOM 3471 C C . GLU B 1 61 ? 18.531 19.906 17.156 1 91.25 61 GLU B C 1
ATOM 3473 O O . GLU B 1 61 ? 17.438 19.844 16.578 1 91.25 61 GLU B O 1
ATOM 3478 N N . PRO B 1 62 ? 18.656 20.453 18.344 1 91.31 62 PRO B N 1
ATOM 3479 C CA . PRO B 1 62 ? 17.5 20.922 19.109 1 91.31 62 PRO B CA 1
ATOM 3480 C C . PRO B 1 62 ? 16.656 21.938 18.328 1 91.31 62 PRO B C 1
ATOM 3482 O O . PRO B 1 62 ? 15.43 21.875 18.359 1 91.31 62 PRO B O 1
ATOM 3485 N N . LYS B 1 63 ? 17.312 22.875 17.719 1 92.25 63 LYS B N 1
ATOM 3486 C CA . LYS B 1 63 ? 16.578 23.891 16.969 1 92.25 63 LYS B CA 1
ATOM 3487 C C . LYS B 1 63 ? 15.727 23.266 15.867 1 92.25 63 LYS B C 1
ATOM 3489 O O . LYS B 1 63 ? 14.586 23.672 15.641 1 92.25 63 LYS B O 1
ATOM 3494 N N . LYS B 1 64 ? 16.297 22.344 15.234 1 93.44 64 LYS B N 1
ATOM 3495 C CA . LYS B 1 64 ? 15.578 21.625 14.18 1 93.44 64 LYS B CA 1
ATOM 3496 C C . LYS B 1 64 ? 14.422 20.812 14.758 1 93.44 64 LYS B C 1
ATOM 3498 O O . LYS B 1 64 ? 13.336 20.766 14.172 1 93.44 64 LYS B O 1
ATOM 3503 N N . LEU B 1 65 ? 14.68 20.125 15.812 1 94.81 65 LEU B N 1
ATOM 3504 C CA . LEU B 1 65 ? 13.648 19.344 16.484 1 94.81 65 LEU B CA 1
ATOM 3505 C C . LEU B 1 65 ? 12.477 20.234 16.906 1 94.81 65 LEU B C 1
ATOM 3507 O O . LEU B 1 65 ? 11.32 19.859 16.75 1 94.81 65 LEU B O 1
ATOM 3511 N N . GLU B 1 66 ? 12.797 21.391 17.422 1 94.75 66 GLU B N 1
ATOM 3512 C CA . GLU B 1 66 ? 11.758 22.328 17.828 1 94.75 66 GLU B CA 1
ATOM 3513 C C . GLU B 1 66 ? 10.945 22.812 16.641 1 94.75 66 GLU B C 1
ATOM 3515 O O . GLU B 1 66 ? 9.727 22.984 16.734 1 94.75 66 GLU B O 1
ATOM 3520 N N . ALA B 1 67 ? 11.617 23.047 15.578 1 94.62 67 ALA B N 1
ATOM 3521 C CA . ALA B 1 67 ? 10.914 23.422 14.352 1 94.62 67 ALA B CA 1
ATOM 3522 C C . ALA B 1 67 ? 9.945 22.328 13.914 1 94.62 67 ALA B C 1
ATOM 3524 O O . ALA B 1 67 ? 8.812 22.625 13.523 1 94.62 67 ALA B O 1
ATOM 3525 N N . PHE B 1 68 ? 10.359 21.062 13.992 1 95.81 68 PHE B N 1
ATOM 3526 C CA . PHE B 1 68 ? 9.5 19.938 13.664 1 95.81 68 PHE B CA 1
ATOM 3527 C C . PHE B 1 68 ? 8.297 19.875 14.594 1 95.81 68 PHE B C 1
ATOM 3529 O O . PHE B 1 68 ? 7.168 19.672 14.148 1 95.81 68 PHE B O 1
ATOM 3536 N N . LEU B 1 69 ? 8.555 20.094 15.82 1 96.88 69 LEU B N 1
ATOM 3537 C CA . LEU B 1 69 ? 7.496 20.031 16.828 1 96.88 69 LEU B CA 1
ATOM 3538 C C . LEU B 1 69 ? 6.461 21.125 16.594 1 96.88 69 LEU B C 1
ATOM 3540 O O . LEU B 1 69 ? 5.258 20.891 16.719 1 96.88 69 LEU B O 1
ATOM 3544 N N . ARG B 1 70 ? 6.949 22.266 16.344 1 97.06 70 ARG B N 1
ATOM 3545 C CA . ARG B 1 70 ? 6.031 23.375 16.141 1 97.06 70 ARG B CA 1
ATOM 3546 C C . ARG B 1 70 ? 5.113 23.125 14.945 1 97.06 70 ARG B C 1
ATOM 3548 O O . ARG B 1 70 ? 3.898 23.297 15.039 1 97.06 70 ARG B O 1
ATOM 3555 N N . THR B 1 71 ? 5.699 22.703 13.875 1 97.31 71 THR B N 1
ATOM 3556 C CA . THR B 1 71 ? 4.902 22.516 12.672 1 97.31 71 THR B CA 1
ATOM 3557 C C . THR B 1 71 ? 3.965 21.328 12.82 1 97.31 71 THR B C 1
ATOM 3559 O O . THR B 1 71 ? 2.812 21.375 12.391 1 97.31 71 THR B O 1
ATOM 3562 N N . THR B 1 72 ? 4.414 20.203 13.406 1 98.25 72 THR B N 1
ATOM 3563 C CA . THR B 1 72 ? 3.576 19.031 13.555 1 98.25 72 THR B CA 1
ATOM 3564 C C . THR B 1 72 ? 2.459 19.266 14.562 1 98.25 72 THR B C 1
ATOM 3566 O O . THR B 1 72 ? 1.358 18.734 14.422 1 98.25 72 THR B O 1
ATOM 3569 N N . THR B 1 73 ? 2.746 20.062 15.57 1 98.62 73 THR B N 1
ATOM 3570 C CA . THR B 1 73 ? 1.707 20.438 16.516 1 98.62 73 THR B CA 1
ATOM 3571 C C . THR B 1 73 ? 0.582 21.188 15.828 1 98.62 73 THR B C 1
ATOM 3573 O O . THR B 1 73 ? -0.596 20.891 16.031 1 98.62 73 THR B O 1
ATOM 3576 N N . ARG B 1 74 ? 0.955 22.156 15.047 1 98.5 74 ARG B N 1
ATOM 3577 C CA . ARG B 1 74 ? -0.049 22.906 14.305 1 98.5 74 ARG B CA 1
ATOM 3578 C C . ARG B 1 74 ? -0.842 22 13.375 1 98.5 74 ARG B C 1
ATOM 3580 O O . ARG B 1 74 ? -2.072 22.062 13.328 1 98.5 74 ARG B O 1
ATOM 3587 N N . MET B 1 75 ? -0.159 21.141 12.672 1 98.69 75 MET B N 1
ATOM 3588 C CA . MET B 1 75 ? -0.821 20.219 11.75 1 98.69 75 MET B CA 1
ATOM 3589 C C . MET B 1 75 ? -1.893 19.406 12.469 1 98.69 75 MET B C 1
ATOM 3591 O O . MET B 1 75 ? -3.043 19.359 12.031 1 98.69 75 MET B O 1
ATOM 3595 N N . VAL B 1 76 ? -1.501 18.812 13.586 1 98.88 76 VAL B N 1
ATOM 3596 C CA . VAL B 1 76 ? -2.385 17.891 14.281 1 98.88 76 VAL B CA 1
ATOM 3597 C C . VAL B 1 76 ? -3.533 18.656 14.93 1 98.88 76 VAL B C 1
ATOM 3599 O O . VAL B 1 76 ? -4.703 18.297 14.758 1 98.88 76 VAL B O 1
ATOM 3602 N N . VAL B 1 77 ? -3.266 19.688 15.633 1 98.81 77 VAL B N 1
ATOM 3603 C CA . VAL B 1 77 ? -4.289 20.438 16.359 1 98.81 77 VAL B CA 1
ATOM 3604 C C . VAL B 1 77 ? -5.301 21.016 15.375 1 98.81 77 VAL B C 1
ATOM 3606 O O . VAL B 1 77 ? -6.508 21 15.633 1 98.81 77 VAL B O 1
ATOM 3609 N N . TYR B 1 78 ? -4.809 21.5 14.258 1 98.69 78 TYR B N 1
ATOM 3610 C CA . TYR B 1 78 ? -5.707 22.141 13.305 1 98.69 78 TYR B CA 1
ATOM 3611 C C . TYR B 1 78 ? -6.574 21.109 12.594 1 98.69 78 TYR B C 1
ATOM 3613 O O . TYR B 1 78 ? -7.703 21.406 12.195 1 98.69 78 TYR B O 1
ATOM 3621 N N . SER B 1 79 ? -6.074 19.906 12.422 1 98.56 79 SER B N 1
ATOM 3622 C CA . SER B 1 79 ? -6.711 18.984 11.484 1 98.56 79 SER B CA 1
ATOM 3623 C C . SER B 1 79 ? -7.527 17.922 12.219 1 98.56 79 SER B C 1
ATOM 3625 O O . SER B 1 79 ? -8.617 17.562 11.781 1 98.56 79 SER B O 1
ATOM 3627 N N . TRP B 1 80 ? -7.055 17.375 13.305 1 98.56 80 TRP B N 1
ATOM 3628 C CA . TRP B 1 80 ? -7.723 16.281 14 1 98.56 80 TRP B CA 1
ATOM 3629 C C . TRP B 1 80 ? -8.703 16.797 15.039 1 98.56 80 TRP B C 1
ATOM 3631 O O . TRP B 1 80 ? -8.562 16.531 16.234 1 98.56 80 TRP B O 1
ATOM 3641 N N . VAL B 1 81 ? -9.797 17.312 14.602 1 96.25 81 VAL B N 1
ATOM 3642 C CA . VAL B 1 81 ? -10.727 18.109 15.398 1 96.25 81 VAL B CA 1
ATOM 3643 C C . VAL B 1 81 ? -11.531 17.203 16.312 1 96.25 81 VAL B C 1
ATOM 3645 O O . VAL B 1 81 ? -11.969 17.625 17.391 1 96.25 81 VAL B O 1
ATOM 3648 N N . LYS B 1 82 ? -11.781 15.961 15.93 1 95.12 82 LYS B N 1
ATOM 3649 C CA . LYS B 1 82 ? -12.625 15.047 16.688 1 95.12 82 LYS B CA 1
ATOM 3650 C C . LYS B 1 82 ? -11.797 14.211 17.656 1 95.12 82 LYS B C 1
ATOM 3652 O O . LYS B 1 82 ? -12.305 13.266 18.266 1 95.12 82 LYS B O 1
ATOM 3657 N N . THR B 1 83 ? -10.617 14.609 17.812 1 96.56 83 THR B N 1
ATOM 3658 C CA . THR B 1 83 ? -9.672 13.891 18.656 1 96.56 83 THR B CA 1
ATOM 3659 C C . THR B 1 83 ? -9.398 14.664 19.938 1 96.56 83 THR B C 1
ATOM 3661 O O . THR B 1 83 ? -9.297 15.891 19.922 1 96.56 83 THR B O 1
ATOM 3664 N N . SER B 1 84 ? -9.281 13.969 21.078 1 97.12 84 SER B N 1
ATOM 3665 C CA . SER B 1 84 ? -8.984 14.617 22.344 1 97.12 84 SER B CA 1
ATOM 3666 C C . SER B 1 84 ? -7.578 15.203 22.359 1 97.12 84 SER B C 1
ATOM 3668 O O . SER B 1 84 ? -6.711 14.758 21.609 1 97.12 84 SER B O 1
ATOM 3670 N N . PRO B 1 85 ? -7.34 16.172 23.219 1 97.62 85 PRO B N 1
ATOM 3671 C CA . PRO B 1 85 ? -5.992 16.734 23.312 1 97.62 85 PRO B CA 1
ATOM 3672 C C . PRO B 1 85 ? -4.93 15.688 23.625 1 97.62 85 PRO B C 1
ATOM 3674 O O . PRO B 1 85 ? -3.82 15.75 23.094 1 97.62 85 PRO B O 1
ATOM 3677 N N . LYS B 1 86 ? -5.277 14.766 24.484 1 97.5 86 LYS B N 1
ATOM 3678 C CA . LYS B 1 86 ? -4.344 13.688 24.812 1 97.5 86 LYS B CA 1
ATOM 3679 C C . LYS B 1 86 ? -3.975 12.875 23.578 1 97.5 86 LYS B C 1
ATOM 3681 O O . LYS B 1 86 ? -2.807 12.547 23.375 1 97.5 86 LYS B O 1
ATOM 3686 N N . GLN B 1 87 ? -4.945 12.586 22.797 1 98.06 87 GLN B N 1
ATOM 3687 C CA . GLN B 1 87 ? -4.715 11.852 21.562 1 98.06 87 GLN B CA 1
ATOM 3688 C C . GLN B 1 87 ? -3.947 12.703 20.547 1 98.06 87 GLN B C 1
ATOM 3690 O O . GLN B 1 87 ? -3.086 12.195 19.828 1 98.06 87 GLN B O 1
ATOM 3695 N N . MET B 1 88 ? -4.277 13.953 20.484 1 98.69 88 MET B N 1
ATOM 3696 C CA . MET B 1 88 ? -3.541 14.867 19.625 1 98.69 88 MET B CA 1
ATOM 3697 C C . MET B 1 88 ? -2.061 14.883 19.984 1 98.69 88 MET B C 1
ATOM 3699 O O . MET B 1 88 ? -1.202 14.93 19.094 1 98.69 88 MET B O 1
ATOM 3703 N N . ALA B 1 89 ? -1.782 14.859 21.266 1 98.75 89 ALA B N 1
ATOM 3704 C CA . ALA B 1 89 ? -0.39 14.828 21.719 1 98.75 89 ALA B CA 1
ATOM 3705 C C . ALA B 1 89 ? 0.313 13.562 21.234 1 98.75 89 ALA B C 1
ATOM 3707 O O . ALA B 1 89 ? 1.436 13.625 20.719 1 98.75 89 ALA B O 1
ATOM 3708 N N . ALA B 1 90 ? -0.332 12.445 21.375 1 98.81 90 ALA B N 1
ATOM 3709 C CA . ALA B 1 90 ? 0.231 11.172 20.922 1 98.81 90 ALA B CA 1
ATOM 3710 C C . ALA B 1 90 ? 0.482 11.195 19.406 1 98.81 90 ALA B C 1
ATOM 3712 O O . ALA B 1 90 ? 1.525 10.734 18.938 1 98.81 90 ALA B O 1
ATOM 3713 N N . LEU B 1 91 ? -0.471 11.719 18.672 1 98.88 91 LEU B N 1
ATOM 3714 C CA . LEU B 1 91 ? -0.337 11.82 17.234 1 98.88 91 LEU B CA 1
ATOM 3715 C C . LEU B 1 91 ? 0.79 12.781 16.859 1 98.88 91 LEU B C 1
ATOM 3717 O O . LEU B 1 91 ? 1.531 12.531 15.898 1 98.88 91 LEU B O 1
ATOM 3721 N N . THR B 1 92 ? 0.876 13.875 17.547 1 98.88 92 THR B N 1
ATOM 3722 C CA . THR B 1 92 ? 1.93 14.844 17.281 1 98.88 92 THR B CA 1
ATOM 3723 C C . THR B 1 92 ? 3.307 14.211 17.438 1 98.88 92 THR B C 1
ATOM 3725 O O . THR B 1 92 ? 4.191 14.406 16.609 1 98.88 92 THR B O 1
ATOM 3728 N N . ILE B 1 93 ? 3.527 13.492 18.531 1 98.69 93 ILE B N 1
ATOM 3729 C CA . ILE B 1 93 ? 4.785 12.781 18.75 1 98.69 93 ILE B CA 1
ATOM 3730 C C . ILE B 1 93 ? 5.039 11.82 17.594 1 98.69 93 ILE B C 1
ATOM 3732 O O . ILE B 1 93 ? 6.137 11.789 17.016 1 98.69 93 ILE B O 1
ATOM 3736 N N . TYR B 1 94 ? 4.039 11.078 17.203 1 98.75 94 TYR B N 1
ATOM 3737 C CA . TYR B 1 94 ? 4.129 10.117 16.109 1 98.75 94 TYR B CA 1
ATOM 3738 C C . TYR B 1 94 ? 4.535 10.812 14.812 1 98.75 94 TYR B C 1
ATOM 3740 O O . TYR B 1 94 ? 5.484 10.391 14.148 1 98.75 94 TYR B O 1
ATOM 3748 N N . TYR B 1 95 ? 3.85 11.875 14.445 1 98.56 95 TYR B N 1
ATOM 3749 C CA . TYR B 1 95 ? 4.117 12.547 13.188 1 98.56 95 TYR B CA 1
ATOM 3750 C C . TYR B 1 95 ? 5.441 13.305 13.234 1 98.56 95 TYR B C 1
ATOM 3752 O O . TYR B 1 95 ? 6.086 13.516 12.203 1 98.56 95 TYR B O 1
ATOM 3760 N N . THR B 1 96 ? 5.867 13.703 14.406 1 98.06 96 THR B N 1
ATOM 3761 C CA . THR B 1 96 ? 7.191 14.305 14.531 1 98.06 96 THR B CA 1
ATOM 3762 C C . THR B 1 96 ? 8.281 13.273 14.242 1 98.06 96 THR B C 1
ATOM 3764 O O . THR B 1 96 ? 9.273 13.578 13.578 1 98.06 96 THR B O 1
ATOM 3767 N N . TYR B 1 97 ? 8.133 12.062 14.758 1 97.75 97 TYR B N 1
ATOM 3768 C CA . TYR B 1 97 ? 9.062 11 14.398 1 97.75 97 TYR B CA 1
ATOM 3769 C C . TYR B 1 97 ? 9.133 10.812 12.891 1 97.75 97 TYR B C 1
ATOM 3771 O O . TYR B 1 97 ? 10.211 10.602 12.336 1 97.75 97 TYR B O 1
ATOM 3779 N N . THR B 1 98 ? 7.988 10.867 12.227 1 97.06 98 THR B N 1
ATOM 3780 C CA . THR B 1 98 ? 7.977 10.703 10.781 1 97.06 98 THR B CA 1
ATOM 3781 C C . THR B 1 98 ? 8.695 11.867 10.102 1 97.06 98 THR B C 1
ATOM 3783 O O . THR B 1 98 ? 9.406 11.672 9.109 1 97.06 98 THR B O 1
ATOM 3786 N N . ALA B 1 99 ? 8.492 13.078 10.633 1 95.56 99 ALA B N 1
ATOM 3787 C CA . ALA B 1 99 ? 9.18 14.242 10.086 1 95.56 99 ALA B CA 1
ATOM 3788 C C . ALA B 1 99 ? 10.695 14.102 10.234 1 95.56 99 ALA B C 1
ATOM 3790 O O . ALA B 1 99 ? 11.453 14.469 9.336 1 95.56 99 ALA B O 1
ATOM 3791 N N . ILE B 1 100 ? 11.133 13.609 11.352 1 94.81 100 ILE B N 1
ATOM 3792 C CA . ILE B 1 100 ? 12.555 13.414 11.625 1 94.81 100 ILE B CA 1
ATOM 3793 C C . ILE B 1 100 ? 13.133 12.406 10.641 1 94.81 100 ILE B C 1
ATOM 3795 O O . ILE B 1 100 ? 14.219 12.617 10.094 1 94.81 100 ILE B O 1
ATOM 3799 N N . LEU B 1 101 ? 12.445 11.344 10.406 1 94.19 101 LEU B N 1
ATOM 3800 C CA . LEU B 1 101 ? 12.906 10.336 9.445 1 94.19 101 LEU B CA 1
ATOM 3801 C C . LEU B 1 101 ? 13.016 10.93 8.047 1 94.19 101 LEU B C 1
ATOM 3803 O O . LEU B 1 101 ? 13.93 10.594 7.297 1 94.19 101 LEU B O 1
ATOM 3807 N N . ASN B 1 102 ? 12.078 11.734 7.707 1 89.12 102 ASN B N 1
ATOM 3808 C CA . ASN B 1 102 ? 12.039 12.383 6.398 1 89.12 102 ASN B CA 1
ATOM 3809 C C . ASN B 1 102 ? 13.297 13.211 6.148 1 89.12 102 ASN B C 1
ATOM 3811 O O . ASN B 1 102 ? 13.734 13.352 5.008 1 89.12 102 ASN B O 1
ATOM 3815 N N . ASP B 1 103 ? 13.844 13.703 7.152 1 85.38 103 ASP B N 1
ATOM 3816 C CA . ASP B 1 103 ? 14.984 14.602 7.035 1 85.38 103 ASP B CA 1
ATOM 3817 C C . ASP B 1 103 ? 16.297 13.844 7.223 1 85.38 103 ASP B C 1
ATOM 3819 O O . ASP B 1 103 ? 17.375 14.406 7.027 1 85.38 103 ASP B O 1
ATOM 3823 N N . SER B 1 104 ? 16.156 12.602 7.523 1 84.25 104 SER B N 1
ATOM 3824 C CA . SER B 1 104 ? 17.359 11.812 7.77 1 84.25 104 SER B CA 1
ATOM 3825 C C . SER B 1 104 ? 18.031 11.422 6.465 1 84.25 104 SER B C 1
ATOM 3827 O O . SER B 1 104 ? 17.375 11.148 5.465 1 84.25 104 SER B O 1
ATOM 3829 N N . GLU B 1 105 ? 19.375 11.328 6.547 1 80.31 105 GLU B N 1
ATOM 3830 C CA . GLU B 1 105 ? 20.172 10.93 5.391 1 80.31 105 GLU B CA 1
ATOM 3831 C C . GLU B 1 105 ? 20.844 9.578 5.625 1 80.31 105 GLU B C 1
ATOM 3833 O O . GLU B 1 105 ? 21.547 9.062 4.75 1 80.31 105 GLU B O 1
ATOM 3838 N N . ASP B 1 106 ? 20.578 8.984 6.695 1 78.94 106 ASP B N 1
ATOM 3839 C CA . ASP B 1 106 ? 21.234 7.727 7.055 1 78.94 106 ASP B CA 1
ATOM 3840 C C . ASP B 1 106 ? 20.688 6.566 6.215 1 78.94 106 ASP B C 1
ATOM 3842 O O . ASP B 1 106 ? 19.516 6.547 5.863 1 78.94 106 ASP B O 1
ATOM 3846 N N . SER B 1 107 ? 21.688 5.715 5.918 1 83.56 107 SER B N 1
ATOM 3847 C CA . SER B 1 107 ? 21.25 4.484 5.266 1 83.56 107 SER B CA 1
ATOM 3848 C C . SER B 1 107 ? 20.469 3.602 6.223 1 83.56 107 SER B C 1
ATOM 3850 O O . SER B 1 107 ? 20.859 3.42 7.379 1 83.56 107 SER B O 1
ATOM 3852 N N . HIS B 1 108 ? 19.438 3.066 5.711 1 86.31 108 HIS B N 1
ATOM 3853 C CA . HIS B 1 108 ? 18.578 2.223 6.535 1 86.31 108 HIS B CA 1
ATOM 3854 C C . HIS B 1 108 ? 18.984 0.756 6.434 1 86.31 108 HIS B C 1
ATOM 3856 O O . HIS B 1 108 ? 18.656 -0.048 7.305 1 86.31 108 HIS B O 1
ATOM 3862 N N . TYR B 1 109 ? 19.781 0.449 5.504 1 86.19 109 TYR B N 1
ATOM 3863 C CA . TYR B 1 109 ? 20.047 -0.925 5.094 1 86.19 109 TYR B CA 1
ATOM 3864 C C . TYR B 1 109 ? 20.75 -1.698 6.203 1 86.19 109 TYR B C 1
ATOM 3866 O O . TYR B 1 109 ? 20.297 -2.779 6.594 1 86.19 109 TYR B O 1
ATOM 3874 N N . PRO B 1 110 ? 21.688 -1.245 6.855 1 84.69 110 PRO B N 1
ATOM 3875 C CA . PRO B 1 110 ? 22.484 -2.066 7.766 1 84.69 110 PRO B CA 1
ATOM 3876 C C . PRO B 1 110 ? 21.703 -2.527 8.992 1 84.69 110 PRO B C 1
ATOM 3878 O O . PRO B 1 110 ? 21.906 -3.646 9.477 1 84.69 110 PRO B O 1
ATOM 3881 N N . GLU B 1 111 ? 20.766 -1.79 9.391 1 90.94 111 GLU B N 1
ATOM 3882 C CA . GLU B 1 111 ? 20.094 -2.078 10.648 1 90.94 111 GLU B CA 1
ATOM 3883 C C . GLU B 1 111 ? 18.797 -2.848 10.422 1 90.94 111 GLU B C 1
ATOM 3885 O O . GLU B 1 111 ? 18.125 -3.215 11.383 1 90.94 111 GLU B O 1
ATOM 3890 N N . MET B 1 112 ? 18.547 -3.188 9.188 1 95.31 112 MET B N 1
ATOM 3891 C CA . MET B 1 112 ? 17.234 -3.74 8.906 1 95.31 112 MET B CA 1
ATOM 3892 C C . MET B 1 112 ? 17.312 -5.242 8.664 1 95.31 112 MET B C 1
ATOM 3894 O O . MET B 1 112 ? 16.281 -5.887 8.406 1 95.31 112 MET B O 1
ATOM 3898 N N . ASN B 1 113 ? 18.391 -5.863 8.867 1 93.31 113 ASN B N 1
ATOM 3899 C CA . ASN B 1 113 ? 18.625 -7.266 8.539 1 93.31 113 ASN B CA 1
ATOM 3900 C C . ASN B 1 113 ? 17.797 -8.195 9.438 1 93.31 113 ASN B C 1
ATOM 3902 O O . ASN B 1 113 ? 17.438 -9.289 9.016 1 93.31 113 ASN B O 1
ATOM 3906 N N . THR B 1 114 ? 17.531 -7.727 10.641 1 94 114 THR B N 1
ATOM 3907 C CA . THR B 1 114 ? 16.859 -8.609 11.594 1 94 114 THR B CA 1
ATOM 3908 C C . THR B 1 114 ? 15.5 -8.039 11.992 1 94 114 THR B C 1
ATOM 3910 O O . THR B 1 114 ? 14.93 -8.445 13.008 1 94 114 THR B O 1
ATOM 3913 N N . PHE B 1 115 ? 14.984 -7.129 11.297 1 96.38 115 PHE B N 1
ATOM 3914 C CA . PHE B 1 115 ? 13.82 -6.348 11.688 1 96.38 115 PHE B CA 1
ATOM 3915 C C . PHE B 1 115 ? 12.672 -7.262 12.094 1 96.38 115 PHE B C 1
ATOM 3917 O O . PHE B 1 115 ? 12.148 -7.152 13.203 1 96.38 115 PHE B O 1
ATOM 3924 N N . TYR B 1 116 ? 12.25 -8.164 11.188 1 95.69 116 TYR B N 1
ATOM 3925 C CA . TYR B 1 116 ? 11.078 -8.992 11.461 1 95.69 116 TYR B CA 1
ATOM 3926 C C . TYR B 1 116 ? 11.359 -9.969 12.594 1 95.69 116 TYR B C 1
ATOM 3928 O O . TYR B 1 116 ? 10.508 -10.18 13.469 1 95.69 116 TYR B O 1
ATOM 3936 N N . ASN B 1 117 ? 12.523 -10.594 12.57 1 94.62 117 ASN B N 1
ATOM 3937 C CA . ASN B 1 117 ? 12.891 -11.516 13.633 1 94.62 117 ASN B CA 1
ATOM 3938 C C . ASN B 1 117 ? 12.891 -10.836 15 1 94.62 117 ASN B C 1
ATOM 3940 O O . ASN B 1 117 ? 12.453 -11.414 15.992 1 94.62 117 ASN B O 1
ATOM 3944 N N . ASP B 1 118 ? 13.414 -9.648 15 1 95.81 118 ASP B N 1
ATOM 3945 C CA . ASP B 1 118 ? 13.406 -8.891 16.25 1 95.81 118 ASP B CA 1
ATOM 3946 C C . ASP B 1 118 ? 11.977 -8.586 16.688 1 95.81 118 ASP B C 1
ATOM 3948 O O . ASP B 1 118 ? 11.672 -8.648 17.891 1 95.81 118 ASP B O 1
ATOM 3952 N N . MET B 1 119 ? 11.094 -8.281 15.773 1 94.38 119 MET B N 1
ATOM 3953 C CA . MET B 1 119 ? 9.695 -7.996 16.094 1 94.38 119 MET B CA 1
ATOM 3954 C C . MET B 1 119 ? 9.016 -9.227 16.688 1 94.38 119 MET B C 1
ATOM 3956 O O . MET B 1 119 ? 8.391 -9.148 17.75 1 94.38 119 MET B O 1
ATOM 3960 N N . ILE B 1 120 ? 9.164 -10.391 16.047 1 93.75 120 ILE B N 1
ATOM 3961 C CA . ILE B 1 120 ? 8.406 -11.578 16.438 1 93.75 120 ILE B CA 1
ATOM 3962 C C . ILE B 1 120 ? 8.969 -12.148 17.75 1 93.75 120 ILE B C 1
ATOM 3964 O O . ILE B 1 120 ? 8.242 -12.773 18.516 1 93.75 120 ILE B O 1
ATOM 3968 N N . CYS B 1 121 ? 10.195 -11.859 18.031 1 94.69 121 CYS B N 1
ATOM 3969 C CA . CYS B 1 121 ? 10.82 -12.383 19.234 1 94.69 121 CYS B CA 1
ATOM 3970 C C . CYS B 1 121 ? 10.797 -11.352 20.359 1 94.69 121 CYS B C 1
ATOM 3972 O O . CYS B 1 121 ? 11.281 -11.617 21.469 1 94.69 121 CYS B O 1
ATOM 3974 N N . GLY B 1 122 ? 10.297 -10.156 20.125 1 93.75 122 GLY B N 1
ATOM 3975 C CA . GLY B 1 122 ? 10.227 -9.117 21.141 1 93.75 122 GLY B CA 1
ATOM 3976 C C . GLY B 1 122 ? 11.578 -8.508 21.469 1 93.75 122 GLY B C 1
ATOM 3977 O O . GLY B 1 122 ? 11.805 -8.047 22.594 1 93.75 122 GLY B O 1
ATOM 3978 N N . ARG B 1 123 ? 12.469 -8.602 20.547 1 95.06 123 ARG B N 1
ATOM 3979 C CA . ARG B 1 123 ? 13.781 -8.008 20.719 1 95.06 123 ARG B CA 1
ATOM 3980 C C . ARG B 1 123 ? 13.789 -6.543 20.297 1 95.06 123 ARG B C 1
ATOM 3982 O O . ARG B 1 123 ? 12.992 -6.137 19.453 1 95.06 123 ARG B O 1
ATOM 3989 N N . GLN B 1 124 ? 14.727 -5.84 20.875 1 93.75 124 GLN B N 1
ATOM 3990 C CA . GLN B 1 124 ? 14.875 -4.434 20.5 1 93.75 124 GLN B CA 1
ATOM 3991 C C . GLN B 1 124 ? 15.336 -4.285 19.062 1 93.75 124 GLN B C 1
ATOM 3993 O O . GLN B 1 124 ? 16.25 -4.988 18.609 1 93.75 124 GLN B O 1
ATOM 3998 N N . GLN B 1 125 ? 14.719 -3.393 18.359 1 95.25 125 GLN B N 1
ATOM 3999 C CA . GLN B 1 125 ? 15.102 -3.119 16.984 1 95.25 125 GLN B CA 1
ATOM 4000 C C . GLN B 1 125 ? 16.484 -2.488 16.922 1 95.25 125 GLN B C 1
ATOM 4002 O O . GLN B 1 125 ? 16.859 -1.692 17.781 1 95.25 125 GLN B O 1
ATOM 4007 N N . ARG B 1 126 ? 17.188 -2.793 15.891 1 94.12 126 ARG B N 1
ATOM 4008 C CA . ARG B 1 126 ? 18.531 -2.229 15.695 1 94.12 126 ARG B CA 1
ATOM 4009 C C . ARG B 1 126 ? 18.438 -0.791 15.195 1 94.12 126 ARG B C 1
ATOM 4011 O O . ARG B 1 126 ? 19.234 0.059 15.594 1 94.12 126 ARG B O 1
ATOM 4018 N N . HIS B 1 127 ? 17.562 -0.551 14.328 1 93.94 127 HIS B N 1
ATOM 4019 C CA . HIS B 1 127 ? 17.406 0.802 13.812 1 93.94 127 HIS B CA 1
ATOM 4020 C C . HIS B 1 127 ? 16.875 1.745 14.891 1 93.94 127 HIS B C 1
ATOM 4022 O O . HIS B 1 127 ? 15.82 1.498 15.477 1 93.94 127 HIS B O 1
ATOM 4028 N N . PRO B 1 128 ? 17.531 2.85 15.156 1 92.31 128 PRO B N 1
ATOM 4029 C CA . PRO B 1 128 ? 17.156 3.732 16.266 1 92.31 128 PRO B CA 1
ATOM 4030 C C . PRO B 1 128 ? 15.758 4.316 16.109 1 92.31 128 PRO B C 1
ATOM 4032 O O . PRO B 1 128 ? 15.023 4.453 17.078 1 92.31 128 PRO B O 1
ATOM 4035 N N . TRP B 1 129 ? 15.43 4.676 14.938 1 94.62 129 TRP B N 1
ATOM 4036 C CA . TRP B 1 129 ? 14.102 5.23 14.695 1 94.62 129 TRP B CA 1
ATOM 4037 C C . TRP B 1 129 ? 13.016 4.238 15.102 1 94.62 129 TRP B C 1
ATOM 4039 O O . TRP B 1 129 ? 12.047 4.609 15.766 1 94.62 129 TRP B O 1
ATOM 4049 N N . TRP B 1 130 ? 13.172 2.971 14.711 1 95.75 130 TRP B N 1
ATOM 4050 C CA . TRP B 1 130 ? 12.18 1.947 15.039 1 95.75 130 TRP B CA 1
ATOM 4051 C C . TRP B 1 130 ? 12.141 1.696 16.547 1 95.75 130 TRP B C 1
ATOM 4053 O O . TRP B 1 130 ? 11.078 1.402 17.094 1 95.75 130 TRP B O 1
ATOM 4063 N N . ARG B 1 131 ? 13.234 1.828 17.219 1 95.31 131 ARG B N 1
ATOM 4064 C CA . ARG B 1 131 ? 13.234 1.683 18.672 1 95.31 131 ARG B CA 1
ATOM 4065 C C . ARG B 1 131 ? 12.312 2.709 19.328 1 95.31 131 ARG B C 1
ATOM 4067 O O . ARG B 1 131 ? 11.508 2.363 20.188 1 95.31 131 ARG B O 1
ATOM 4074 N N . LEU B 1 132 ? 12.453 3.873 18.875 1 96.38 132 LEU B N 1
ATOM 4075 C CA . LEU B 1 132 ? 11.68 4.969 19.453 1 96.38 132 LEU B CA 1
ATOM 4076 C C . LEU B 1 132 ? 10.211 4.871 19.031 1 96.38 132 LEU B C 1
ATOM 4078 O O . LEU B 1 132 ? 9.32 5.047 19.859 1 96.38 132 LEU B O 1
ATOM 4082 N N . VAL B 1 133 ? 9.945 4.578 17.797 1 97.12 133 VAL B N 1
ATOM 4083 C CA . VAL B 1 133 ? 8.578 4.48 17.297 1 97.12 133 VAL B CA 1
ATOM 4084 C C . VAL B 1 133 ? 7.871 3.301 17.953 1 97.12 133 VAL B C 1
ATOM 4086 O O . VAL B 1 133 ? 6.699 3.404 18.328 1 97.12 133 VAL B O 1
ATOM 4089 N N . ASN B 1 134 ? 8.586 2.189 18.094 1 96.69 134 ASN B N 1
ATOM 4090 C CA . ASN B 1 134 ? 7.992 1.024 18.75 1 96.69 134 ASN B CA 1
ATOM 4091 C C . ASN B 1 134 ? 7.617 1.32 20.188 1 96.69 134 ASN B C 1
ATOM 4093 O O . ASN B 1 134 ? 6.648 0.768 20.719 1 96.69 134 ASN B O 1
ATOM 4097 N N . LYS B 1 135 ? 8.305 2.154 20.828 1 96 135 LYS B N 1
ATOM 4098 C CA . LYS B 1 135 ? 8 2.525 22.203 1 96 135 LYS B CA 1
ATOM 4099 C C . LYS B 1 135 ? 6.777 3.434 22.281 1 96 135 LYS B C 1
ATOM 4101 O O . LYS B 1 135 ? 6.016 3.379 23.234 1 96 135 LYS B O 1
ATOM 4106 N N . HIS B 1 136 ? 6.574 4.203 21.281 1 97.75 136 HIS B N 1
ATOM 4107 C CA . HIS B 1 136 ? 5.531 5.227 21.328 1 97.75 136 HIS B CA 1
ATOM 4108 C C . HIS B 1 136 ? 4.254 4.75 20.656 1 97.75 136 HIS B C 1
ATOM 4110 O O . HIS B 1 136 ? 3.154 5.148 21.047 1 97.75 136 HIS B O 1
ATOM 4116 N N . LEU B 1 137 ? 4.355 3.957 19.641 1 98.06 137 LEU B N 1
ATOM 4117 C CA . LEU B 1 137 ? 3.234 3.617 18.781 1 98.06 137 LEU B CA 1
ATOM 4118 C C . LEU B 1 137 ? 2.088 3.012 19.578 1 98.06 137 LEU B C 1
ATOM 4120 O O . LEU B 1 137 ? 0.918 3.289 19.297 1 98.06 137 LEU B O 1
ATOM 4124 N N . PRO B 1 138 ? 2.314 2.197 20.625 1 97.62 138 PRO B N 1
ATOM 4125 C CA . PRO B 1 138 ? 1.206 1.691 21.438 1 97.62 138 PRO B CA 1
ATOM 4126 C C . PRO B 1 138 ? 0.382 2.809 22.078 1 97.62 138 PRO B C 1
ATOM 4128 O O . PRO B 1 138 ? -0.833 2.67 22.234 1 97.62 138 PRO B O 1
ATOM 4131 N N . ASN B 1 139 ? 1.03 3.92 22.391 1 97.81 139 ASN B N 1
ATOM 4132 C CA . ASN B 1 139 ? 0.339 5.066 22.969 1 97.81 139 ASN B CA 1
ATOM 4133 C C . ASN B 1 139 ? -0.604 5.719 21.969 1 97.81 139 ASN B C 1
ATOM 4135 O O . ASN B 1 139 ? -1.582 6.363 22.344 1 97.81 139 ASN B O 1
ATOM 4139 N N . VAL B 1 140 ? -0.296 5.59 20.719 1 98.62 140 VAL B N 1
ATOM 4140 C CA . VAL B 1 140 ? -1.177 6.078 19.672 1 98.62 140 VAL B CA 1
ATOM 4141 C C . VAL B 1 140 ? -2.303 5.074 19.422 1 98.62 140 VAL B C 1
ATOM 4143 O O . VAL B 1 140 ? -3.48 5.438 19.453 1 98.62 140 VAL B O 1
ATOM 4146 N N . LEU B 1 141 ? -1.952 3.805 19.297 1 98.38 141 LEU B N 1
ATOM 4147 C CA . LEU B 1 141 ? -2.848 2.77 18.781 1 98.38 141 LEU B CA 1
ATOM 4148 C C . LEU B 1 141 ? -3.941 2.455 19.797 1 98.38 141 LEU B C 1
ATOM 4150 O O . LEU B 1 141 ? -5.051 2.07 19.422 1 98.38 141 LEU B O 1
ATOM 4154 N N . LYS B 1 142 ? -3.729 2.672 21.016 1 97.31 142 LYS B N 1
ATOM 4155 C CA . LYS B 1 142 ? -4.684 2.318 22.062 1 97.31 142 LYS B CA 1
ATOM 4156 C C . LYS B 1 142 ? -5.961 3.145 21.953 1 97.31 142 LYS B C 1
ATOM 4158 O O . LYS B 1 142 ? -6.984 2.803 22.547 1 97.31 142 LYS B O 1
ATOM 4163 N N . HIS B 1 143 ? -5.957 4.199 21.203 1 97.81 143 HIS B N 1
ATOM 4164 C CA . HIS B 1 143 ? -7.102 5.098 21.094 1 97.81 143 HIS B CA 1
ATOM 4165 C C . HIS B 1 143 ? -7.992 4.707 19.922 1 97.81 143 HIS B C 1
ATOM 4167 O O . HIS B 1 143 ? -8.984 5.379 19.641 1 97.81 143 HIS B O 1
ATOM 4173 N N . TYR B 1 144 ? -7.703 3.631 19.25 1 97.69 144 TYR B N 1
ATOM 4174 C CA . TYR B 1 144 ? -8.43 3.236 18.047 1 97.69 144 TYR B CA 1
ATOM 4175 C C . TYR B 1 144 ? -8.875 1.781 18.141 1 97.69 144 TYR B C 1
ATOM 4177 O O . TYR B 1 144 ? -8.336 1.005 18.922 1 97.69 144 TYR B O 1
ATOM 4185 N N . GLY B 1 145 ? -9.945 1.441 17.359 1 97.5 145 GLY B N 1
ATOM 4186 C CA . GLY B 1 145 ? -10.266 0.036 17.172 1 97.5 145 GLY B CA 1
ATOM 4187 C C . GLY B 1 145 ? -9.203 -0.724 16.406 1 97.5 145 GLY B C 1
ATOM 4188 O O . GLY B 1 145 ? -8.297 -0.119 15.828 1 97.5 145 GLY B O 1
ATOM 4189 N N . PRO B 1 146 ? -9.289 -2.018 16.422 1 97.44 146 PRO B N 1
ATOM 4190 C CA . PRO B 1 146 ? -8.227 -2.84 15.828 1 97.44 146 PRO B CA 1
ATOM 4191 C C . PRO B 1 146 ? -8.023 -2.557 14.336 1 97.44 146 PRO B C 1
ATOM 4193 O O . PRO B 1 146 ? -6.898 -2.646 13.836 1 97.44 146 PRO B O 1
ATOM 4196 N N . PHE B 1 147 ? -9.062 -2.268 13.609 1 97.88 147 PHE B N 1
ATOM 4197 C CA . PHE B 1 147 ? -8.938 -2.035 12.172 1 97.88 147 PHE B CA 1
ATOM 4198 C C . PHE B 1 147 ? -8.148 -0.761 11.898 1 97.88 147 PHE B C 1
ATOM 4200 O O . PHE B 1 147 ? -7.203 -0.77 11.109 1 97.88 147 PHE B O 1
ATOM 4207 N N . CYS B 1 148 ? -8.523 0.325 12.523 1 98.5 148 CYS B N 1
ATOM 4208 C CA . CYS B 1 148 ? -7.812 1.589 12.359 1 98.5 148 CYS B CA 1
ATOM 4209 C C . CYS B 1 148 ? -6.391 1.49 12.898 1 98.5 148 CYS B C 1
ATOM 4211 O O . CYS B 1 148 ? -5.453 1.995 12.281 1 98.5 148 CYS B O 1
ATOM 4213 N N . ALA B 1 149 ? -6.242 0.834 14.031 1 98.38 149 ALA B N 1
ATOM 4214 C CA . ALA B 1 149 ? -4.91 0.635 14.594 1 98.38 149 ALA B CA 1
ATOM 4215 C C . ALA B 1 149 ? -4.008 -0.123 13.625 1 98.38 149 ALA B C 1
ATOM 4217 O O . ALA B 1 149 ? -2.842 0.232 13.445 1 98.38 149 ALA B O 1
ATOM 4218 N N . PHE B 1 150 ? -4.559 -1.123 13.039 1 98.31 150 PHE B N 1
ATOM 4219 C CA . PHE B 1 150 ? -3.82 -1.922 12.07 1 98.31 150 PHE B CA 1
ATOM 4220 C C . PHE B 1 150 ? -3.398 -1.071 10.875 1 98.31 150 PHE B C 1
ATOM 4222 O O . PHE B 1 150 ? -2.264 -1.173 10.406 1 98.31 150 PHE B O 1
ATOM 4229 N N . ASN B 1 151 ? -4.27 -0.21 10.406 1 98.5 151 ASN B N 1
ATOM 4230 C CA . ASN B 1 151 ? -3.957 0.687 9.297 1 98.5 151 ASN B CA 1
ATOM 4231 C C . ASN B 1 151 ? -2.816 1.636 9.648 1 98.5 151 ASN B C 1
ATOM 4233 O O . ASN B 1 151 ? -1.933 1.884 8.828 1 98.5 151 ASN B O 1
ATOM 4237 N N . ILE B 1 152 ? -2.834 2.168 10.82 1 98.69 152 ILE B N 1
ATOM 4238 C CA . ILE B 1 152 ? -1.796 3.1 11.25 1 98.69 152 ILE B CA 1
ATOM 4239 C C . ILE B 1 152 ? -0.446 2.387 11.281 1 98.69 152 ILE B C 1
ATOM 4241 O O . ILE B 1 152 ? 0.552 2.908 10.773 1 98.69 152 ILE B O 1
ATOM 4245 N N . TYR B 1 153 ? -0.458 1.227 11.836 1 98.31 153 TYR B N 1
ATOM 4246 C CA . TYR B 1 153 ? 0.772 0.447 11.906 1 98.31 153 TYR B CA 1
ATOM 4247 C C . TYR B 1 153 ? 1.295 0.118 10.516 1 98.31 153 TYR B C 1
ATOM 4249 O O . TYR B 1 153 ? 2.463 0.365 10.203 1 98.31 153 TYR B O 1
ATOM 4257 N N . ARG B 1 154 ? 0.478 -0.437 9.695 1 97.94 154 ARG B N 1
ATOM 4258 C CA . ARG B 1 154 ? 0.858 -0.803 8.336 1 97.94 154 ARG B CA 1
ATOM 4259 C C . ARG B 1 154 ? 1.365 0.41 7.562 1 97.94 154 ARG B C 1
ATOM 4261 O O . ARG B 1 154 ? 2.365 0.324 6.848 1 97.94 154 ARG B O 1
ATOM 4268 N N . SER B 1 155 ? 0.683 1.499 7.703 1 98.38 155 SER B N 1
ATOM 4269 C CA . SER B 1 155 ? 1.073 2.736 7.035 1 98.38 155 SER B CA 1
ATOM 4270 C C . SER B 1 155 ? 2.438 3.219 7.516 1 98.38 155 SER B C 1
ATOM 4272 O O . SER B 1 155 ? 3.191 3.826 6.754 1 98.3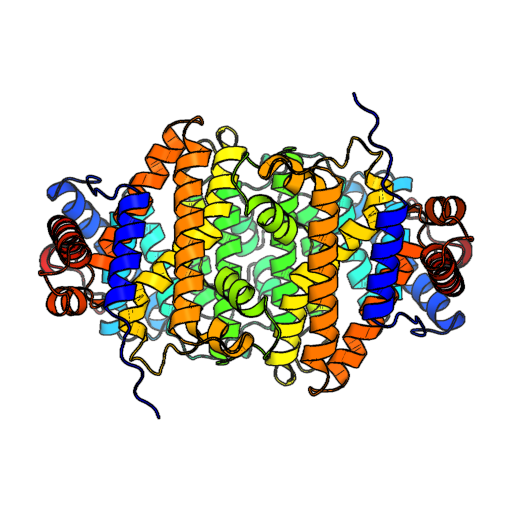8 155 SER B O 1
ATOM 4274 N N . THR B 1 156 ? 2.746 2.961 8.766 1 98.5 156 THR B N 1
ATOM 4275 C CA . THR B 1 156 ? 4.059 3.309 9.305 1 98.5 156 THR B CA 1
ATOM 4276 C C . THR B 1 156 ? 5.156 2.51 8.609 1 98.5 156 THR B C 1
ATOM 4278 O O . THR B 1 156 ? 6.223 3.047 8.297 1 98.5 156 THR B O 1
ATOM 4281 N N . LEU B 1 157 ? 4.895 1.271 8.352 1 98.19 157 LEU B N 1
ATOM 4282 C CA . LEU B 1 157 ? 5.844 0.454 7.602 1 98.19 157 LEU B CA 1
ATOM 4283 C C . LEU B 1 157 ? 5.988 0.968 6.172 1 98.19 157 LEU B C 1
ATOM 4285 O O . LEU B 1 157 ? 7.102 1.032 5.641 1 98.19 157 LEU B O 1
ATOM 4289 N N . ASP B 1 158 ? 4.859 1.34 5.562 1 98.12 158 ASP B N 1
ATOM 4290 C CA . ASP B 1 158 ? 4.898 1.936 4.23 1 98.12 158 ASP B CA 1
ATOM 4291 C C . ASP B 1 158 ? 5.816 3.156 4.199 1 98.12 158 ASP B C 1
ATOM 4293 O O . ASP B 1 158 ? 6.664 3.281 3.316 1 98.12 158 ASP B O 1
ATOM 4297 N N . TYR B 1 159 ? 5.598 3.943 5.176 1 97.88 159 TYR B N 1
ATOM 4298 C CA . TYR B 1 159 ? 6.344 5.195 5.227 1 97.88 159 TYR B CA 1
ATOM 4299 C C . TYR B 1 159 ? 7.844 4.934 5.301 1 97.88 159 TYR B C 1
ATOM 4301 O O . TYR B 1 159 ? 8.625 5.574 4.594 1 97.88 159 TYR B O 1
ATOM 4309 N N . PHE B 1 160 ? 8.227 4.055 6.164 1 97.38 160 PHE B N 1
ATOM 4310 C CA . PHE B 1 160 ? 9.633 3.723 6.301 1 97.38 160 PHE B CA 1
ATOM 4311 C C . PHE B 1 160 ? 10.203 3.215 4.984 1 97.38 160 PHE B C 1
ATOM 4313 O O . PHE B 1 160 ? 11.297 3.623 4.574 1 97.38 160 PHE B O 1
ATOM 4320 N N . GLU B 1 161 ? 9.477 2.338 4.332 1 96.69 161 GLU B N 1
ATOM 4321 C CA . GLU B 1 161 ? 9.922 1.825 3.041 1 96.69 161 GLU B CA 1
ATOM 4322 C C . GLU B 1 161 ? 10.055 2.949 2.016 1 96.69 161 GLU B C 1
ATOM 4324 O O . GLU B 1 161 ? 11.016 2.986 1.248 1 96.69 161 GLU B O 1
ATOM 4329 N N . GLY B 1 162 ? 8.992 3.787 1.969 1 95.94 162 GLY B N 1
ATOM 4330 C CA . GLY B 1 162 ? 9.055 4.918 1.058 1 95.94 162 GLY B CA 1
ATOM 4331 C C . GLY B 1 162 ? 10.281 5.789 1.26 1 95.94 162 GLY B C 1
ATOM 4332 O O . GLY B 1 162 ? 10.914 6.207 0.292 1 95.94 162 GLY B O 1
ATOM 4333 N N . ARG B 1 163 ? 10.633 6.008 2.471 1 94.81 163 ARG B N 1
ATOM 4334 C CA . ARG B 1 163 ? 11.812 6.812 2.783 1 94.81 163 ARG B CA 1
ATOM 4335 C C . ARG B 1 163 ? 13.094 6.074 2.406 1 94.81 163 ARG B C 1
ATOM 4337 O O . ARG B 1 163 ? 14.055 6.688 1.947 1 94.81 163 ARG B O 1
ATOM 4344 N N . TRP B 1 164 ? 13.07 4.754 2.67 1 94.44 164 TRP B N 1
ATOM 4345 C CA . TRP B 1 164 ? 14.195 3.912 2.273 1 94.44 164 TRP B CA 1
ATOM 4346 C C . TRP B 1 164 ? 14.477 4.047 0.781 1 94.44 164 TRP B C 1
ATOM 4348 O O . TRP B 1 164 ? 15.633 4.176 0.37 1 94.44 164 TRP B O 1
ATOM 4358 N N . ILE B 1 165 ? 13.453 4.078 -0.031 1 95.06 165 ILE B N 1
ATOM 4359 C CA . ILE B 1 165 ? 13.578 4.219 -1.478 1 95.06 165 ILE B CA 1
ATOM 4360 C C . ILE B 1 165 ? 14.031 5.633 -1.823 1 95.06 165 ILE B C 1
ATOM 4362 O O . ILE B 1 165 ? 14.969 5.82 -2.602 1 95.06 165 ILE B O 1
ATOM 4366 N N . GLU B 1 166 ? 13.438 6.582 -1.215 1 91.12 166 GLU B N 1
ATOM 4367 C CA . GLU B 1 166 ? 13.664 7.988 -1.535 1 91.12 166 GLU B CA 1
ATOM 4368 C C . GLU B 1 166 ? 15.102 8.398 -1.23 1 91.12 166 GLU B C 1
ATOM 4370 O O . GLU B 1 166 ? 15.664 9.25 -1.923 1 91.12 166 GLU B O 1
ATOM 4375 N N . GLN B 1 167 ? 15.656 7.891 -0.268 1 88.69 167 GLN B N 1
ATOM 4376 C CA . GLN B 1 167 ? 17 8.273 0.155 1 88.69 167 GLN B CA 1
ATOM 4377 C C . GLN B 1 167 ? 18.031 7.902 -0.904 1 88.69 167 GLN B C 1
ATOM 4379 O O . GLN B 1 167 ? 19.156 8.406 -0.882 1 88.69 167 GLN B O 1
ATOM 4384 N N . ASN B 1 168 ? 17.641 7.086 -1.802 1 89.19 168 ASN B N 1
ATOM 4385 C CA . ASN B 1 168 ? 18.547 6.699 -2.873 1 89.19 168 ASN B CA 1
ATOM 4386 C C . ASN B 1 168 ? 18.484 7.676 -4.043 1 89.19 168 ASN B C 1
ATOM 4388 O O . ASN B 1 168 ? 19.141 7.473 -5.066 1 89.19 168 ASN B O 1
ATOM 4392 N N . ASN B 1 169 ? 17.656 8.734 -3.924 1 87.69 169 ASN B N 1
ATOM 4393 C CA . ASN B 1 169 ? 17.5 9.766 -4.941 1 87.69 169 ASN B CA 1
ATOM 4394 C C . ASN B 1 169 ? 17.141 9.164 -6.301 1 87.69 169 ASN B C 1
ATOM 4396 O O . ASN B 1 169 ? 17.703 9.57 -7.324 1 87.69 169 ASN B O 1
ATOM 4400 N N . PHE B 1 170 ? 16.344 8.172 -6.23 1 91.75 170 PHE B N 1
ATOM 4401 C CA . PHE B 1 170 ? 15.898 7.473 -7.426 1 91.75 170 PHE B CA 1
ATOM 4402 C C . PHE B 1 170 ? 14.523 7.969 -7.855 1 91.75 170 PHE B C 1
ATOM 4404 O O . PHE B 1 170 ? 13.539 7.793 -7.129 1 91.75 170 PHE B O 1
ATOM 4411 N N . HIS B 1 171 ? 14.359 8.516 -9.047 1 92.06 171 HIS B N 1
ATOM 4412 C CA . HIS B 1 171 ? 13.125 9.133 -9.516 1 92.06 171 HIS B CA 1
ATOM 4413 C C . HIS B 1 171 ? 12.281 8.148 -10.305 1 92.06 171 HIS B C 1
ATOM 4415 O O . HIS B 1 171 ? 11.156 8.477 -10.711 1 92.06 171 HIS B O 1
ATOM 4421 N N . GLY B 1 172 ? 12.766 6.898 -10.445 1 94.75 172 GLY B N 1
ATOM 4422 C CA . GLY B 1 172 ? 12.117 5.941 -11.328 1 94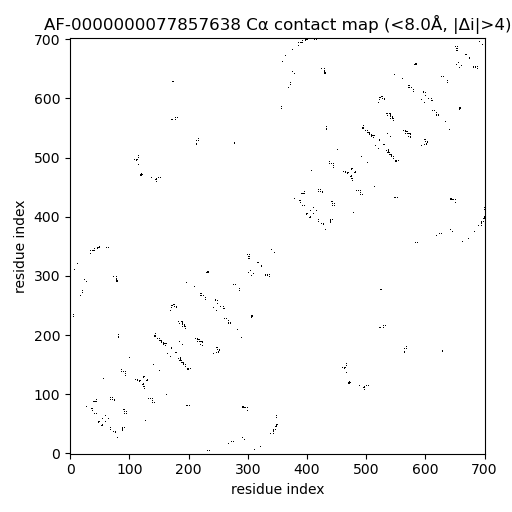.75 172 GLY B CA 1
ATOM 4423 C C . GLY B 1 172 ? 12.703 5.93 -12.727 1 94.75 172 GLY B C 1
ATOM 4424 O O . GLY B 1 172 ? 13.344 6.898 -13.148 1 94.75 172 GLY B O 1
ATOM 4425 N N . TYR B 1 173 ? 12.609 4.871 -13.398 1 96.88 173 TYR B N 1
ATOM 4426 C CA . TYR B 1 173 ? 13.062 4.777 -14.781 1 96.88 173 TYR B CA 1
ATOM 4427 C C . TYR B 1 173 ? 12.055 5.41 -15.734 1 96.88 173 TYR B C 1
ATOM 4429 O O . TYR B 1 173 ? 10.844 5.352 -15.492 1 96.88 173 TYR B O 1
ATOM 4437 N N . ARG B 1 174 ? 12.602 5.922 -16.797 1 95.88 174 ARG B N 1
ATOM 4438 C CA . ARG B 1 174 ? 11.734 6.41 -17.859 1 95.88 174 ARG B CA 1
ATOM 4439 C C . ARG B 1 174 ? 10.812 5.305 -18.375 1 95.88 174 ARG B C 1
ATOM 4441 O O . ARG B 1 174 ? 11.266 4.188 -18.625 1 95.88 174 ARG B O 1
ATOM 4448 N N . GLY B 1 175 ? 9.492 5.574 -18.406 1 95.5 175 GLY B N 1
ATOM 4449 C CA . GLY B 1 175 ? 8.531 4.602 -18.906 1 95.5 175 GLY B CA 1
ATOM 4450 C C . GLY B 1 175 ? 7.844 3.818 -17.812 1 95.5 175 GLY B C 1
ATOM 4451 O O . GLY B 1 175 ? 6.824 3.166 -18.047 1 95.5 175 GLY B O 1
ATOM 4452 N N . SER B 1 176 ? 8.422 3.771 -16.578 1 96.81 176 SER B N 1
ATOM 4453 C CA . SER B 1 176 ? 7.746 3.141 -15.445 1 96.81 176 SER B CA 1
ATOM 4454 C C . SER B 1 176 ? 6.668 4.047 -14.867 1 96.81 176 SER B C 1
ATOM 4456 O O . SER B 1 176 ? 6.832 4.598 -13.773 1 96.81 176 SER B O 1
ATOM 4458 N N . GLU B 1 177 ? 5.574 4.105 -15.445 1 94.88 177 GLU B N 1
ATOM 4459 C CA . GLU B 1 177 ? 4.57 5.148 -15.266 1 94.88 177 GLU B CA 1
ATOM 4460 C C . GLU B 1 177 ? 3.926 5.066 -13.883 1 94.88 177 GLU B C 1
ATOM 4462 O O . GLU B 1 177 ? 3.467 6.078 -13.344 1 94.88 177 GLU B O 1
ATOM 4467 N N . ASP B 1 178 ? 3.91 3.914 -13.32 1 94.75 178 ASP B N 1
ATOM 4468 C CA . ASP B 1 178 ? 3.223 3.754 -12.047 1 94.75 178 ASP B CA 1
ATOM 4469 C C . ASP B 1 178 ? 4.164 4.035 -10.875 1 94.75 178 ASP B C 1
ATOM 4471 O O . ASP B 1 178 ? 3.719 4.168 -9.734 1 94.75 178 ASP B O 1
ATOM 4475 N N . TYR B 1 179 ? 5.469 4.219 -11.125 1 97.19 179 TYR B N 1
ATOM 4476 C CA . TYR B 1 179 ? 6.477 4.328 -10.078 1 97.19 179 TYR B CA 1
ATOM 4477 C C . TYR B 1 179 ? 6.23 5.551 -9.211 1 97.19 179 TYR B C 1
ATOM 4479 O O . TYR B 1 179 ? 6.273 5.465 -7.977 1 97.19 179 TYR B O 1
ATOM 4487 N N . PRO B 1 180 ? 5.91 6.77 -9.805 1 96.62 180 PRO B N 1
ATOM 4488 C CA . PRO B 1 180 ? 5.691 7.934 -8.945 1 96.62 180 PRO B CA 1
ATOM 4489 C C . PRO B 1 180 ? 4.543 7.734 -7.957 1 96.62 180 PRO B C 1
ATOM 4491 O O . PRO B 1 180 ? 4.672 8.07 -6.777 1 96.62 180 PRO B O 1
ATOM 4494 N N . GLY B 1 181 ? 3.439 7.188 -8.445 1 96.19 181 GLY B N 1
ATOM 4495 C CA . GLY B 1 181 ? 2.309 6.914 -7.574 1 96.19 181 GLY B CA 1
ATOM 4496 C C . GLY B 1 181 ? 2.604 5.855 -6.531 1 96.19 181 GLY B C 1
ATOM 4497 O O . GLY B 1 181 ? 2.176 5.977 -5.379 1 96.19 181 GLY B O 1
ATOM 4498 N N . PHE B 1 182 ? 3.354 4.832 -6.961 1 97.38 182 PHE B N 1
ATOM 4499 C CA . PHE B 1 182 ? 3.797 3.779 -6.055 1 97.38 182 PHE B CA 1
ATOM 4500 C C . PHE B 1 182 ? 4.59 4.367 -4.891 1 97.38 182 PHE B C 1
ATOM 4502 O O . PHE B 1 182 ? 4.273 4.117 -3.729 1 97.38 182 PHE B O 1
ATOM 4509 N N . LEU B 1 183 ? 5.586 5.152 -5.176 1 97.31 183 LEU B N 1
ATOM 4510 C CA . LEU B 1 183 ? 6.441 5.73 -4.145 1 97.31 183 LEU B CA 1
ATOM 4511 C C . LEU B 1 183 ? 5.656 6.691 -3.26 1 97.31 183 LEU B C 1
ATOM 4513 O O . LEU B 1 183 ? 5.805 6.68 -2.037 1 97.31 183 LEU B O 1
ATOM 4517 N N . ARG B 1 184 ? 4.766 7.457 -3.867 1 97.06 184 ARG B N 1
ATOM 4518 C CA . ARG B 1 184 ? 4.043 8.461 -3.094 1 97.06 184 ARG B CA 1
ATOM 4519 C C . ARG B 1 184 ? 3.039 7.805 -2.148 1 97.06 184 ARG B C 1
ATOM 4521 O O . ARG B 1 184 ? 2.801 8.305 -1.046 1 97.06 184 ARG B O 1
ATOM 4528 N N . ARG B 1 185 ? 2.488 6.75 -2.529 1 96.56 185 ARG B N 1
ATOM 4529 C CA . ARG B 1 185 ? 1.587 6.02 -1.64 1 96.56 185 ARG B CA 1
ATOM 4530 C C . ARG B 1 185 ? 2.338 5.469 -0.433 1 96.56 185 ARG B C 1
ATOM 4532 O O . ARG B 1 185 ? 1.785 5.391 0.666 1 96.56 185 ARG B O 1
ATOM 4539 N N . LEU B 1 186 ? 3.541 5.09 -0.643 1 97.12 186 LEU B N 1
ATOM 4540 C CA . LEU B 1 186 ? 4.336 4.547 0.454 1 97.12 186 LEU B CA 1
ATOM 4541 C C . LEU B 1 186 ? 4.754 5.648 1.419 1 97.12 186 LEU B C 1
ATOM 4543 O O . LEU B 1 186 ? 4.684 5.477 2.637 1 97.12 186 LEU B O 1
ATOM 4547 N N . ASN B 1 187 ? 5.191 6.754 0.902 1 95.75 187 ASN B N 1
ATOM 4548 C CA . ASN B 1 187 ? 5.816 7.727 1.79 1 95.75 187 ASN B CA 1
ATOM 4549 C C . ASN B 1 187 ? 4.859 8.867 2.133 1 95.75 187 ASN B C 1
ATOM 4551 O O . ASN B 1 187 ? 5.273 9.875 2.707 1 95.75 187 ASN B O 1
ATOM 4555 N N . GLY B 1 188 ? 3.561 8.758 1.796 1 95.56 188 GLY B N 1
ATOM 4556 C CA . GLY B 1 188 ? 2.607 9.836 2 1 95.56 188 GLY B CA 1
ATOM 4557 C C . GLY B 1 188 ? 1.879 9.742 3.328 1 95.56 188 GLY B C 1
ATOM 4558 O O . GLY B 1 188 ? 1.262 10.719 3.771 1 95.56 188 GLY B O 1
ATOM 4559 N N . LEU B 1 189 ? 1.812 8.562 3.955 1 97.75 189 LEU B N 1
ATOM 4560 C CA . LEU B 1 189 ? 1.159 8.305 5.234 1 97.75 189 LEU B CA 1
ATOM 4561 C C . LEU B 1 189 ? -0.356 8.422 5.105 1 97.75 189 LEU B C 1
ATOM 4563 O O . LEU B 1 189 ? -1.047 8.703 6.086 1 97.75 189 LEU B O 1
ATOM 4567 N N . GLY B 1 190 ? -0.874 8.305 3.943 1 97.5 190 GLY B N 1
ATOM 4568 C CA . GLY B 1 190 ? -2.295 8.492 3.699 1 97.5 190 GLY B CA 1
ATOM 4569 C C . GLY B 1 190 ? -3.17 7.582 4.535 1 97.5 190 GLY B C 1
ATOM 4570 O O . GLY B 1 190 ? -4.219 8 5.027 1 97.5 190 GLY B O 1
ATOM 4571 N N . HIS B 1 191 ? -2.734 6.352 4.746 1 98.19 191 HIS B N 1
ATOM 4572 C CA . HIS B 1 191 ? -3.543 5.398 5.5 1 98.19 191 HIS B CA 1
ATOM 4573 C C . HIS B 1 191 ? -3.502 5.703 6.992 1 98.19 191 HIS B C 1
ATOM 4575 O O . HIS B 1 191 ? -4.5 5.52 7.695 1 98.19 191 HIS B O 1
ATOM 4581 N N . ALA B 1 192 ? -2.34 6.145 7.477 1 98.69 192 ALA B N 1
ATOM 4582 C CA . ALA B 1 192 ? -2.246 6.535 8.883 1 98.69 192 ALA B CA 1
ATOM 4583 C C . ALA B 1 192 ? -3.129 7.742 9.172 1 98.69 192 ALA B C 1
ATOM 4585 O O . ALA B 1 192 ? -3.838 7.773 10.188 1 98.69 192 ALA B O 1
ATOM 4586 N N . VAL B 1 193 ? -3.094 8.68 8.273 1 98.69 193 VAL B N 1
ATOM 4587 C CA . VAL B 1 193 ? -3.928 9.867 8.422 1 98.69 193 VAL B CA 1
ATOM 4588 C C . VAL B 1 193 ? -5.402 9.477 8.352 1 98.69 193 VAL B C 1
ATOM 4590 O O . VAL B 1 193 ? -6.184 9.812 9.242 1 98.69 193 VAL B O 1
ATOM 4593 N N . GLY B 1 194 ? -5.773 8.75 7.352 1 98.62 194 GLY B N 1
ATOM 4594 C CA . GLY B 1 194 ? -7.16 8.352 7.195 1 98.62 194 GLY B CA 1
ATOM 4595 C C . GLY B 1 194 ? -7.684 7.547 8.375 1 98.62 194 GLY B C 1
ATOM 4596 O O . GLY B 1 194 ? -8.828 7.734 8.797 1 98.62 194 GLY B O 1
ATOM 4597 N N . ALA B 1 195 ? -6.848 6.73 8.938 1 98.75 195 ALA B N 1
ATOM 4598 C CA . ALA B 1 195 ? -7.27 5.836 10.008 1 98.75 195 ALA B CA 1
ATOM 4599 C C . ALA B 1 195 ? -7.293 6.559 11.352 1 98.75 195 ALA B C 1
ATOM 4601 O O . ALA B 1 195 ? -8.094 6.227 12.234 1 98.75 195 ALA B O 1
ATOM 4602 N N . SER B 1 196 ? -6.48 7.574 11.508 1 98.81 196 SER B N 1
ATOM 4603 C CA . SER B 1 196 ? -6.34 8.234 12.797 1 98.81 196 SER B CA 1
ATOM 4604 C C . SER B 1 196 ? -7.43 9.281 13.008 1 98.81 196 SER B C 1
ATOM 4606 O O . SER B 1 196 ? -7.465 9.961 14.039 1 98.81 196 SER B O 1
ATOM 4608 N N . LEU B 1 197 ? -8.359 9.359 12.047 1 98.75 197 LEU B N 1
ATOM 4609 C CA . LEU B 1 197 ? -9.453 10.32 12.164 1 98.75 197 LEU B CA 1
ATOM 4610 C C . LEU B 1 197 ? -10.602 9.734 12.984 1 98.75 197 LEU B C 1
ATOM 4612 O O . LEU B 1 197 ? -11.531 10.453 13.359 1 98.75 197 LEU B O 1
ATOM 4616 N N . TRP B 1 198 ? -10.508 8.438 13.336 1 98.75 198 TRP B N 1
ATOM 4617 C CA . TRP B 1 198 ? -11.672 7.758 13.891 1 98.75 198 TRP B CA 1
ATOM 4618 C C . TRP B 1 198 ? -11.352 7.133 15.242 1 98.75 198 TRP B C 1
ATOM 4620 O O . TRP B 1 198 ? -11.359 5.906 15.383 1 98.75 198 TRP B O 1
ATOM 4630 N N . PRO B 1 199 ? -11.109 7.984 16.219 1 98.5 199 PRO B N 1
ATOM 4631 C CA . PRO B 1 199 ? -10.844 7.426 17.547 1 98.5 199 PRO B CA 1
ATOM 4632 C C . PRO B 1 199 ? -12.016 6.602 18.078 1 98.5 199 PRO B C 1
ATOM 4634 O O . PRO B 1 199 ? -13.18 6.953 17.859 1 98.5 199 PRO B O 1
ATOM 4637 N N . SER B 1 200 ? -11.734 5.539 18.828 1 97.38 200 SER B N 1
ATOM 4638 C CA . SER B 1 200 ? -12.734 4.582 19.281 1 97.38 200 SER B CA 1
ATOM 4639 C C . SER B 1 200 ? -13.664 5.207 20.312 1 97.38 200 SER B C 1
ATOM 4641 O O . SER B 1 200 ? -14.781 4.734 20.516 1 97.38 200 SER B O 1
ATOM 4643 N N . ALA B 1 201 ? -13.234 6.254 20.969 1 97.19 201 ALA B N 1
ATOM 4644 C CA . ALA B 1 201 ? -14.062 6.941 21.969 1 97.19 201 ALA B CA 1
ATOM 4645 C C . ALA B 1 201 ? -15.289 7.574 21.312 1 97.19 201 ALA B C 1
ATOM 4647 O O . ALA B 1 201 ? -16.312 7.77 21.953 1 97.19 201 ALA B O 1
ATOM 4648 N N . ARG B 1 202 ? -15.211 7.801 20.016 1 97 202 ARG B N 1
ATOM 4649 C CA . ARG B 1 202 ? -16.281 8.523 19.344 1 97 202 ARG B CA 1
ATOM 4650 C C . ARG B 1 202 ? -16.891 7.688 18.219 1 97 202 ARG B C 1
ATOM 4652 O O . ARG B 1 202 ? -18.031 7.906 17.812 1 97 202 ARG B O 1
ATOM 4659 N N . PHE B 1 203 ? -16.109 6.73 17.75 1 98 203 PHE B N 1
ATOM 4660 C CA . PHE B 1 203 ? -16.562 5.984 16.578 1 98 203 PHE B CA 1
ATOM 4661 C C . PHE B 1 203 ? -16.438 4.484 16.812 1 98 203 PHE B C 1
ATOM 4663 O O . PHE B 1 203 ? -15.422 4.008 17.312 1 98 203 PHE B O 1
ATOM 4670 N N . ASP B 1 204 ? -17.484 3.74 16.516 1 97.81 204 ASP B N 1
ATOM 4671 C CA . ASP B 1 204 ? -17.438 2.285 16.422 1 97.81 204 ASP B CA 1
ATOM 4672 C C . ASP B 1 204 ? -17.109 1.847 14.992 1 97.81 204 ASP B C 1
ATOM 4674 O O . ASP B 1 204 ? -17.969 1.887 14.109 1 97.81 204 ASP B O 1
ATOM 4678 N N . GLU B 1 205 ? -15.898 1.408 14.766 1 96.56 205 GLU B N 1
ATOM 4679 C CA . GLU B 1 205 ? -15.438 1.123 13.406 1 96.56 205 GLU B CA 1
ATOM 4680 C C . GLU B 1 205 ? -16.172 -0.078 12.82 1 96.56 205 GLU B C 1
ATOM 4682 O O . GLU B 1 205 ? -16.219 -0.248 11.602 1 96.56 205 GLU B O 1
ATOM 4687 N N . GLN B 1 206 ? -16.734 -0.94 13.609 1 95.31 206 GLN B N 1
ATOM 4688 C CA . GLN B 1 206 ? -17.531 -2.033 13.07 1 95.31 206 GLN B CA 1
ATOM 4689 C C . GLN B 1 206 ? -18.859 -1.518 12.508 1 95.31 206 GLN B C 1
ATOM 4691 O O . GLN B 1 206 ? -19.297 -1.965 11.453 1 95.31 206 GLN B O 1
ATOM 4696 N N . GLU B 1 207 ? -19.453 -0.595 13.211 1 97 207 GLU B N 1
ATOM 4697 C CA . GLU B 1 207 ? -20.688 0.029 12.766 1 97 207 GLU B CA 1
ATOM 4698 C C . GLU B 1 207 ? -20.469 0.839 11.484 1 97 207 GLU B C 1
ATOM 4700 O O . GLU B 1 207 ? -21.297 0.823 10.586 1 97 207 GLU B O 1
ATOM 4705 N N . LEU B 1 208 ? -19.328 1.53 11.414 1 98.12 208 LEU B N 1
ATOM 4706 C CA . LEU B 1 208 ? -19.047 2.451 10.312 1 98.12 208 LEU B CA 1
ATOM 4707 C C . LEU B 1 208 ? -17.969 1.891 9.398 1 98.12 208 LEU B C 1
ATOM 4709 O O . LEU B 1 208 ? -17.219 2.65 8.781 1 98.12 208 LEU B O 1
ATOM 4713 N N . PHE B 1 209 ? -17.891 0.594 9.312 1 97.5 209 PHE B N 1
ATOM 4714 C CA . PHE B 1 209 ? -16.781 -0.071 8.648 1 97.5 209 PHE B CA 1
ATOM 4715 C C . PHE B 1 209 ? -16.641 0.398 7.203 1 97.5 209 PHE B C 1
ATOM 4717 O O . PHE B 1 209 ? -15.547 0.723 6.746 1 97.5 209 PHE B O 1
ATOM 4724 N N . GLN B 1 210 ? -17.703 0.452 6.48 1 97.62 210 GLN B N 1
ATOM 4725 C CA . GLN B 1 210 ? -17.688 0.792 5.059 1 97.62 210 GLN B CA 1
ATOM 4726 C C . GLN B 1 210 ? -17.266 2.246 4.848 1 97.62 210 GLN B C 1
ATOM 4728 O O . GLN B 1 210 ? -16.453 2.547 3.98 1 97.62 210 GLN B O 1
ATOM 4733 N N . GLU B 1 211 ? -17.797 3.127 5.652 1 98.38 211 GLU B N 1
ATOM 4734 C CA . GLU B 1 211 ? -17.484 4.551 5.562 1 98.38 211 GLU B CA 1
ATOM 4735 C C . GLU B 1 211 ? -16.031 4.82 5.902 1 98.38 211 GLU B C 1
ATOM 4737 O O . GLU B 1 211 ? -15.336 5.543 5.18 1 98.3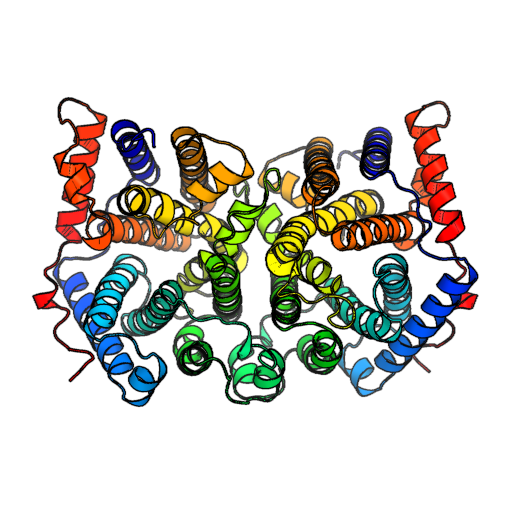8 211 GLU B O 1
ATOM 4742 N N . ILE B 1 212 ? -15.547 4.184 6.988 1 98.56 212 ILE B N 1
ATOM 4743 C CA . ILE B 1 212 ? -14.18 4.391 7.441 1 98.56 212 ILE B CA 1
ATOM 4744 C C . ILE B 1 212 ? -13.203 3.818 6.418 1 98.56 212 ILE B C 1
ATOM 4746 O O . ILE B 1 212 ? -12.203 4.457 6.07 1 98.56 212 ILE B O 1
ATOM 4750 N N . THR B 1 213 ? -13.523 2.664 5.887 1 98.56 213 THR B N 1
ATOM 4751 C CA . THR B 1 213 ? -12.68 2.055 4.863 1 98.56 213 THR B CA 1
ATOM 4752 C C . THR B 1 213 ? -12.602 2.945 3.627 1 98.56 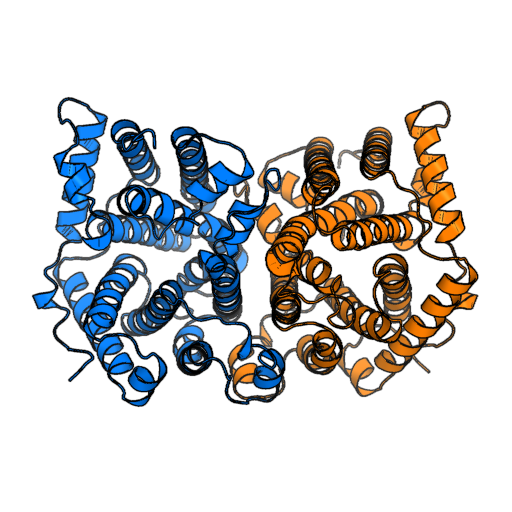213 THR B C 1
ATOM 4754 O O . THR B 1 213 ? -11.516 3.162 3.078 1 98.56 213 THR B O 1
ATOM 4757 N N . THR B 1 214 ? -13.711 3.447 3.189 1 98.5 214 THR B N 1
ATOM 4758 C CA . THR B 1 214 ? -13.75 4.328 2.027 1 98.5 214 THR B CA 1
ATOM 4759 C C . THR B 1 214 ? -12.969 5.613 2.295 1 98.5 214 THR B C 1
ATOM 4761 O O . THR B 1 214 ? -12.227 6.082 1.435 1 98.5 214 THR B O 1
ATOM 4764 N N . ALA B 1 215 ? -13.141 6.16 3.477 1 98.62 215 ALA B N 1
ATOM 4765 C CA . ALA B 1 215 ? -12.422 7.375 3.846 1 98.62 215 ALA B CA 1
ATOM 4766 C C . ALA B 1 215 ? -10.914 7.148 3.818 1 98.62 215 ALA B C 1
ATOM 4768 O O . ALA B 1 215 ? -10.156 7.988 3.324 1 98.62 215 ALA B O 1
ATOM 4769 N N . ILE B 1 216 ? -10.461 6.027 4.355 1 98.62 216 ILE B N 1
ATOM 4770 C CA . ILE B 1 216 ? -9.039 5.684 4.355 1 98.62 216 ILE B CA 1
ATOM 4771 C C . ILE B 1 216 ? -8.539 5.586 2.916 1 98.62 216 ILE B C 1
ATOM 4773 O O . ILE B 1 216 ? -7.473 6.113 2.59 1 98.62 216 ILE B O 1
ATOM 4777 N N . SER B 1 217 ? -9.297 4.941 2.055 1 98.31 217 SER B N 1
ATOM 4778 C CA . SER B 1 217 ? -8.914 4.809 0.651 1 98.31 217 SER B CA 1
ATOM 4779 C C . SER B 1 217 ? -8.789 6.176 -0.016 1 98.31 217 SER B C 1
ATOM 4781 O O . SER B 1 217 ? -7.895 6.391 -0.833 1 98.31 217 SER B O 1
ATOM 4783 N N . MET B 1 218 ? -9.633 7.117 0.32 1 98.06 218 MET B N 1
ATOM 4784 C CA . MET B 1 218 ? -9.609 8.445 -0.279 1 98.06 218 MET B CA 1
ATOM 4785 C C . MET B 1 218 ? -8.453 9.273 0.277 1 98.06 218 MET B C 1
ATOM 4787 O O . MET B 1 218 ? -7.789 10 -0.465 1 98.06 218 MET B O 1
ATOM 4791 N N . MET B 1 219 ? -8.18 9.086 1.555 1 98.31 219 MET B N 1
ATOM 4792 C CA . MET B 1 219 ? -7.109 9.844 2.199 1 98.31 219 MET B CA 1
ATOM 4793 C C . MET B 1 219 ? -5.738 9.367 1.733 1 98.31 219 MET B C 1
ATOM 4795 O O . MET B 1 219 ? -4.75 10.086 1.85 1 98.31 219 MET B O 1
ATOM 4799 N N . GLU B 1 220 ? -5.684 8.125 1.216 1 97.94 220 GLU B N 1
ATOM 4800 C CA . GLU B 1 220 ? -4.445 7.617 0.628 1 97.94 220 GLU B CA 1
ATOM 4801 C C . GLU B 1 220 ? -3.879 8.602 -0.394 1 97.94 220 GLU B C 1
ATOM 4803 O O . GLU B 1 220 ? -2.658 8.727 -0.525 1 97.94 220 GLU B O 1
ATOM 4808 N N . HIS B 1 221 ? -4.766 9.289 -1.079 1 96.94 221 HIS B N 1
ATOM 4809 C CA . HIS B 1 221 ? -4.34 10.188 -2.146 1 96.94 221 HIS B CA 1
ATOM 4810 C C . HIS B 1 221 ? -4.527 11.641 -1.751 1 96.94 221 HIS B C 1
ATOM 4812 O O . HIS B 1 221 ? -3.645 12.477 -1.976 1 96.94 221 HIS B O 1
ATOM 4818 N N . TRP B 1 222 ? -5.621 11.922 -1.137 1 98.06 222 TRP B N 1
ATOM 4819 C CA . TRP B 1 222 ? -5.969 13.32 -0.903 1 98.06 222 TRP B CA 1
ATOM 4820 C C . TRP B 1 222 ? -4.895 14.023 -0.08 1 98.06 222 TRP B C 1
ATOM 4822 O O . TRP B 1 222 ? -4.398 15.086 -0.466 1 98.06 222 TRP B O 1
ATOM 4832 N N . GLU B 1 223 ? -4.527 13.43 0.999 1 97.81 223 GLU B N 1
ATOM 4833 C CA . GLU B 1 223 ? -3.639 14.094 1.946 1 97.81 223 GLU B CA 1
ATOM 4834 C C . GLU B 1 223 ? -2.254 14.312 1.341 1 97.81 223 GLU B C 1
ATOM 4836 O O . GLU B 1 223 ? -1.751 15.438 1.325 1 97.81 223 GLU B O 1
ATOM 4841 N N . PRO B 1 224 ? -1.602 13.297 0.808 1 96.94 224 PRO B N 1
ATOM 4842 C CA . PRO B 1 224 ? -0.272 13.547 0.248 1 96.94 224 PRO B CA 1
ATOM 4843 C C . PRO B 1 224 ? -0.311 14.453 -0.981 1 96.94 224 PRO B C 1
ATOM 4845 O O . PRO B 1 224 ? 0.616 15.234 -1.207 1 96.94 224 PRO B O 1
ATOM 4848 N N . TRP B 1 225 ? -1.343 14.383 -1.798 1 97.19 225 TRP B N 1
ATOM 4849 C CA . TRP B 1 225 ? -1.439 15.219 -2.99 1 97.19 225 TRP B CA 1
ATOM 4850 C C . TRP B 1 225 ? -1.65 16.672 -2.613 1 97.19 225 TRP B C 1
ATOM 4852 O O . TRP B 1 225 ? -1.099 17.578 -3.252 1 97.19 225 TRP B O 1
ATOM 4862 N N . LEU B 1 226 ? -2.461 16.891 -1.605 1 97.44 226 LEU B N 1
ATOM 4863 C CA . LEU B 1 226 ? -2.611 18.25 -1.112 1 97.44 226 LEU B CA 1
ATOM 4864 C C . LEU B 1 226 ? -1.284 18.797 -0.587 1 97.44 226 LEU B C 1
ATOM 4866 O O . LEU B 1 226 ? -0.92 19.938 -0.863 1 97.44 226 LEU B O 1
ATOM 4870 N N . ASN B 1 227 ? -0.635 17.984 0.209 1 96.12 227 ASN B N 1
ATOM 4871 C CA . ASN B 1 227 ? 0.68 18.359 0.708 1 96.12 227 ASN B CA 1
ATOM 4872 C C . ASN B 1 227 ? 1.627 18.734 -0.432 1 96.12 227 ASN B C 1
ATOM 4874 O O . ASN B 1 227 ? 2.326 19.734 -0.364 1 96.12 227 ASN B O 1
ATOM 4878 N N . ASP B 1 228 ? 1.652 17.938 -1.477 1 94.81 228 ASP B N 1
ATOM 4879 C CA . ASP B 1 228 ? 2.549 18.172 -2.604 1 94.81 228 ASP B CA 1
ATOM 4880 C C . ASP B 1 228 ? 2.178 19.453 -3.338 1 94.81 228 ASP B C 1
ATOM 4882 O O . ASP B 1 228 ? 3.055 20.188 -3.812 1 94.81 228 ASP B O 1
ATOM 4886 N N . LEU B 1 229 ? 0.918 19.719 -3.473 1 95.12 229 LEU B N 1
ATOM 4887 C CA . LEU B 1 229 ? 0.485 20.922 -4.156 1 95.12 229 LEU B CA 1
ATOM 4888 C C . LEU B 1 229 ? 0.874 22.172 -3.357 1 95.12 229 LEU B C 1
ATOM 4890 O O . LEU B 1 229 ? 1.517 23.078 -3.889 1 95.12 229 LEU B O 1
ATOM 4894 N N . LEU B 1 230 ? 0.548 22.141 -2.068 1 95.75 230 LEU B N 1
ATOM 4895 C CA . LEU B 1 230 ? 0.704 23.359 -1.269 1 95.75 230 LEU B CA 1
ATOM 4896 C C . LEU B 1 230 ? 2.158 23.547 -0.855 1 95.75 230 LEU B C 1
ATOM 4898 O O . LEU B 1 230 ? 2.566 24.656 -0.511 1 95.75 230 LEU B O 1
ATOM 4902 N N . SER B 1 231 ? 2.943 22.531 -0.913 1 93.12 231 SER B N 1
ATOM 4903 C CA . SER B 1 231 ? 4.363 22.672 -0.607 1 93.12 231 SER B CA 1
ATOM 4904 C C . SER B 1 231 ? 5.18 22.922 -1.873 1 93.12 231 SER B C 1
ATOM 4906 O O . SER B 1 231 ? 6.398 23.094 -1.809 1 93.12 231 SER B O 1
ATOM 4908 N N . PHE B 1 232 ? 4.555 22.906 -2.986 1 91.62 232 PHE B N 1
ATOM 4909 C CA . PHE B 1 232 ? 5.25 22.969 -4.266 1 91.62 232 PHE B CA 1
ATOM 4910 C C . PHE B 1 232 ? 6.094 24.234 -4.367 1 91.62 232 PHE B C 1
ATOM 4912 O O . PHE B 1 232 ? 7.219 24.203 -4.867 1 91.62 232 PHE B O 1
ATOM 4919 N N . TYR B 1 233 ? 5.543 25.328 -3.945 1 91.12 233 TYR B N 1
ATOM 4920 C CA . TYR B 1 233 ? 6.262 26.594 -4.027 1 91.12 233 TYR B CA 1
ATOM 4921 C C . TYR B 1 233 ? 7.566 26.547 -3.244 1 91.12 233 TYR B C 1
ATOM 4923 O O . TYR B 1 233 ? 8.617 26.953 -3.744 1 91.12 233 TYR B O 1
ATOM 4931 N N . LYS B 1 234 ? 7.48 26.047 -2.047 1 89.56 234 LYS B N 1
ATOM 4932 C CA . LYS B 1 234 ? 8.664 25.938 -1.204 1 89.56 234 LYS B CA 1
ATOM 4933 C C . LYS B 1 234 ? 9.703 25.016 -1.847 1 89.56 234 LYS B C 1
ATOM 4935 O O . LYS B 1 234 ? 10.906 25.25 -1.726 1 89.56 234 LYS B O 1
ATOM 4940 N N . GLU B 1 235 ? 9.297 24 -2.502 1 85.25 235 GLU B N 1
ATOM 4941 C CA . GLU B 1 235 ? 10.18 22.938 -3.01 1 85.25 235 GLU B CA 1
ATOM 4942 C C . GLU B 1 235 ? 10.742 23.312 -4.379 1 85.25 235 GLU B C 1
ATOM 4944 O O . GLU B 1 235 ? 11.734 22.719 -4.824 1 85.25 235 GLU B O 1
ATOM 4949 N N . PHE B 1 236 ? 10.125 24.172 -5.047 1 83.44 236 PHE B N 1
ATOM 4950 C CA . PHE B 1 236 ? 10.508 24.531 -6.402 1 83.44 236 PHE B CA 1
ATOM 4951 C C . PHE B 1 236 ? 11.938 25.078 -6.434 1 83.44 236 PHE B C 1
ATOM 4953 O O . PHE B 1 236 ? 12.688 24.797 -7.363 1 83.44 236 PHE B O 1
ATOM 4960 N N . ASP B 1 237 ? 12.328 25.75 -5.477 1 72.81 237 ASP B N 1
ATOM 4961 C CA . ASP B 1 237 ? 13.656 26.359 -5.441 1 72.81 237 ASP B CA 1
ATOM 4962 C C . ASP B 1 237 ? 14.641 25.469 -4.688 1 72.81 237 ASP B C 1
ATOM 4964 O O . ASP B 1 237 ? 15.836 25.766 -4.641 1 72.81 237 ASP B O 1
ATOM 4968 N N . ASP B 1 238 ? 14.102 24.438 -4.129 1 67.06 238 ASP B N 1
ATOM 4969 C CA . ASP B 1 238 ? 14.953 23.656 -3.24 1 67.06 238 ASP B CA 1
ATOM 4970 C C . ASP B 1 238 ? 15.57 22.469 -3.979 1 67.06 238 ASP B C 1
ATOM 4972 O O . ASP B 1 238 ? 14.859 21.594 -4.465 1 67.06 238 ASP B O 1
ATOM 4976 N N . HIS B 1 239 ? 16.812 22.531 -4.156 1 56.97 239 HIS B N 1
ATOM 4977 C CA . HIS B 1 239 ? 17.562 21.484 -4.832 1 56.97 239 HIS B CA 1
ATOM 4978 C C . HIS B 1 239 ? 17.422 20.141 -4.109 1 56.97 239 HIS B C 1
ATOM 4980 O O . HIS B 1 239 ? 17.625 19.078 -4.711 1 56.97 239 HIS B O 1
ATOM 4986 N N . HIS B 1 240 ? 17.141 20.141 -2.82 1 51.47 240 HIS B N 1
ATOM 4987 C CA . HIS B 1 240 ? 17.156 18.922 -2.025 1 51.47 240 HIS B CA 1
ATOM 4988 C C . HIS B 1 240 ? 15.859 18.141 -2.182 1 51.47 240 HIS B C 1
ATOM 4990 O O . HIS B 1 240 ? 15.797 16.953 -1.843 1 51.47 240 HIS B O 1
ATOM 4996 N N . ASP B 1 241 ? 14.828 18.781 -2.668 1 55.72 241 ASP B N 1
ATOM 4997 C CA . ASP B 1 241 ? 13.539 18.094 -2.668 1 55.72 241 ASP B CA 1
ATOM 4998 C C . ASP B 1 241 ? 13.219 17.531 -4.047 1 55.72 241 ASP B C 1
ATOM 5000 O O . ASP B 1 241 ? 12.086 17.625 -4.52 1 55.72 241 ASP B O 1
ATOM 5004 N N . GLN B 1 242 ? 14.18 16.719 -4.492 1 55.31 242 GLN B N 1
ATOM 5005 C CA . GLN B 1 242 ? 14.195 16.375 -5.91 1 55.31 242 GLN B CA 1
ATOM 5006 C C . GLN B 1 242 ? 13.289 15.18 -6.191 1 55.31 242 GLN B C 1
ATOM 5008 O O . GLN B 1 242 ? 12.828 14.992 -7.32 1 55.31 242 GLN B O 1
ATOM 5013 N N . THR B 1 243 ? 12.891 14.469 -5.086 1 56.59 243 THR B N 1
ATOM 5014 C CA . THR B 1 243 ? 12.141 13.273 -5.449 1 56.59 243 THR B CA 1
ATOM 5015 C C . THR B 1 243 ? 10.68 13.398 -5.035 1 56.59 243 THR B C 1
ATOM 5017 O O . THR B 1 243 ? 10.039 12.406 -4.684 1 56.59 243 THR B O 1
ATOM 5020 N N . LYS B 1 244 ? 10.203 14.438 -5.207 1 83.31 244 LYS B N 1
ATOM 5021 C CA . LYS B 1 244 ? 8.781 14.656 -4.941 1 83.31 244 LYS B CA 1
ATOM 5022 C C . LYS B 1 244 ? 7.926 14.25 -6.137 1 83.31 244 LYS B C 1
ATOM 5024 O O . LYS B 1 244 ? 8.445 14.008 -7.227 1 83.31 244 LYS B O 1
ATOM 5029 N N . LEU B 1 245 ? 6.715 14.047 -5.844 1 91.12 245 LEU B N 1
ATOM 5030 C CA . LEU B 1 245 ? 5.777 13.461 -6.797 1 91.12 245 LEU B CA 1
ATOM 5031 C C . LEU B 1 245 ? 5.852 14.172 -8.141 1 91.12 245 LEU B C 1
ATOM 5033 O O . LEU B 1 245 ? 5.934 13.523 -9.188 1 91.12 245 LEU B O 1
ATOM 5037 N N . ILE B 1 246 ? 5.926 15.469 -8.172 1 89.5 246 ILE B N 1
ATOM 5038 C CA . ILE B 1 246 ? 5.949 16.266 -9.398 1 89.5 246 ILE B CA 1
ATOM 5039 C C . ILE B 1 246 ? 7.215 15.953 -10.188 1 89.5 246 ILE B C 1
ATOM 5041 O O . ILE B 1 246 ? 7.156 15.742 -11.406 1 89.5 246 ILE B O 1
ATOM 5045 N N . ASN B 1 247 ? 8.359 15.906 -9.508 1 89.88 247 ASN B N 1
ATOM 5046 C CA . ASN B 1 247 ? 9.625 15.602 -10.18 1 89.88 247 ASN B CA 1
ATOM 5047 C C . ASN B 1 247 ? 9.648 14.172 -10.695 1 89.88 247 ASN B C 1
ATOM 5049 O O . ASN B 1 247 ? 10.219 13.898 -11.758 1 89.88 247 ASN B O 1
ATOM 5053 N N . ASN B 1 248 ? 9.094 13.289 -9.961 1 93.62 248 ASN B N 1
ATOM 5054 C CA . ASN B 1 248 ? 9.039 11.906 -10.414 1 93.62 248 ASN B CA 1
ATOM 5055 C C . ASN B 1 248 ? 8.172 11.758 -11.664 1 93.62 248 ASN B C 1
ATOM 5057 O O . ASN B 1 248 ? 8.523 11.008 -12.578 1 93.62 248 ASN B O 1
ATOM 5061 N N . TYR B 1 249 ? 7.043 12.477 -11.695 1 93.88 249 TYR B N 1
ATOM 5062 C CA . TYR B 1 249 ? 6.227 12.508 -12.898 1 93.88 249 TYR B CA 1
ATOM 5063 C C . TYR B 1 249 ? 7.039 12.977 -14.102 1 93.88 249 TYR B C 1
ATOM 5065 O O . TYR B 1 249 ? 7.016 12.344 -15.156 1 93.88 249 TYR B O 1
ATOM 5073 N N . ARG B 1 250 ? 7.738 14.039 -13.891 1 92.5 250 ARG B N 1
ATOM 5074 C CA . ARG B 1 250 ? 8.516 14.633 -14.969 1 92.5 250 ARG B CA 1
ATOM 5075 C C . ARG B 1 250 ? 9.562 13.648 -15.492 1 92.5 250 ARG B C 1
ATOM 5077 O O . ARG B 1 250 ? 9.703 13.469 -16.703 1 92.5 250 ARG B O 1
ATOM 5084 N N . HIS B 1 251 ? 10.242 13.039 -14.586 1 93.25 251 HIS B N 1
ATOM 5085 C CA . HIS B 1 251 ? 1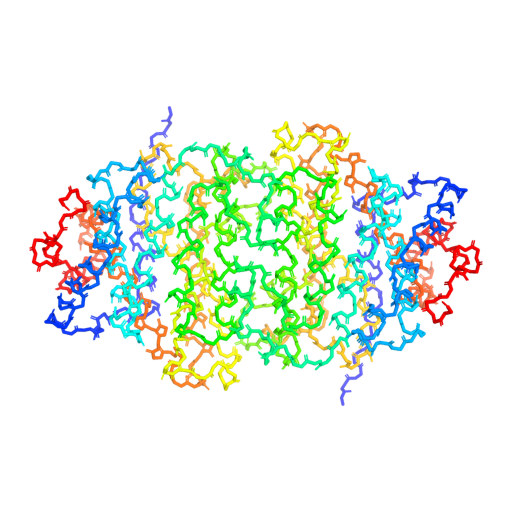1.336 12.148 -14.953 1 93.25 251 HIS B CA 1
ATOM 5086 C C . HIS B 1 251 ? 10.812 10.906 -15.664 1 93.25 251 HIS B C 1
ATOM 5088 O O . HIS B 1 251 ? 11.375 10.484 -16.688 1 93.25 251 HIS B O 1
ATOM 5094 N N . VAL B 1 252 ? 9.773 10.297 -15.195 1 95.25 252 VAL B N 1
ATOM 5095 C CA . VAL B 1 252 ? 9.289 9.008 -15.664 1 95.25 252 VAL B CA 1
ATOM 5096 C C . VAL B 1 252 ? 8.523 9.188 -16.969 1 95.25 252 VAL B C 1
ATOM 5098 O O . VAL B 1 252 ? 8.617 8.352 -17.875 1 95.25 252 VAL B O 1
ATOM 5101 N N . GLU B 1 253 ? 7.801 10.289 -17.062 1 93.75 253 GLU B N 1
ATOM 5102 C CA . GLU B 1 253 ? 6.906 10.461 -18.203 1 93.75 253 GLU B CA 1
ATOM 5103 C C . GLU B 1 253 ? 7.441 11.523 -19.172 1 93.75 253 GLU B C 1
ATOM 5105 O O . GLU B 1 253 ? 6.871 11.734 -20.234 1 93.75 253 GLU B O 1
ATOM 5110 N N . GLY B 1 254 ? 8.508 12.219 -18.844 1 92.44 254 GLY B N 1
ATOM 5111 C CA . GLY B 1 254 ? 9.039 13.281 -19.688 1 92.44 254 GLY B CA 1
ATOM 5112 C C . GLY B 1 254 ? 8.117 14.492 -19.766 1 92.44 254 GLY B C 1
ATOM 5113 O O . GLY B 1 254 ? 8.008 15.117 -20.828 1 92.44 254 GLY B O 1
ATOM 5114 N N . GLN B 1 255 ? 7.496 14.773 -18.719 1 91.81 255 GLN B N 1
ATOM 5115 C CA . GLN B 1 255 ? 6.559 15.891 -18.641 1 91.81 255 GLN B CA 1
ATOM 5116 C C . GLN B 1 255 ? 7.266 17.188 -18.266 1 91.81 255 GLN B C 1
ATOM 5118 O O . GLN B 1 255 ? 8.305 17.156 -17.594 1 91.81 255 GLN B O 1
ATOM 5123 N N . SER B 1 256 ? 6.703 18.281 -18.766 1 90.06 256 SER B N 1
ATOM 5124 C CA . SER B 1 256 ? 7.125 19.578 -18.234 1 90.06 256 SER B CA 1
ATOM 5125 C C . SER B 1 256 ? 6.637 19.781 -16.812 1 90.06 256 SER B C 1
ATOM 5127 O O . SER B 1 256 ? 5.793 19.016 -16.328 1 90.06 256 SER B O 1
ATOM 5129 N N . VAL B 1 257 ? 7.176 20.734 -16.125 1 86.5 257 VAL B N 1
ATOM 5130 C CA . VAL B 1 257 ? 6.766 21.062 -14.766 1 86.5 257 VAL B CA 1
ATOM 5131 C C . VAL B 1 257 ? 5.281 21.406 -14.734 1 86.5 257 VAL B C 1
ATOM 5133 O O . VAL B 1 257 ? 4.547 20.953 -13.859 1 86.5 257 VAL B O 1
ATOM 5136 N N . THR B 1 258 ? 4.816 22.141 -15.664 1 87.44 258 THR B N 1
ATOM 5137 C CA . THR B 1 258 ? 3.424 22.562 -15.734 1 87.44 258 THR B CA 1
ATOM 5138 C C . THR B 1 258 ? 2.5 21.375 -15.938 1 87.44 258 THR B C 1
ATOM 5140 O O . THR B 1 258 ? 1.448 21.281 -15.297 1 87.44 258 THR B O 1
ATOM 5143 N N . GLU B 1 259 ? 2.91 20.5 -16.797 1 91.88 259 GLU B N 1
ATOM 5144 C CA . GLU B 1 259 ? 2.111 19.312 -17.047 1 91.88 259 GLU B CA 1
ATOM 5145 C C . GLU B 1 259 ? 2.018 18.438 -15.797 1 91.88 259 GLU B C 1
ATOM 5147 O O . GLU B 1 259 ? 0.956 17.891 -15.492 1 91.88 259 GLU B O 1
ATOM 5152 N N . ALA B 1 260 ? 3.145 18.297 -15.117 1 91.88 260 ALA B N 1
ATOM 5153 C CA . ALA B 1 260 ? 3.186 17.484 -13.906 1 91.88 260 ALA B CA 1
ATOM 5154 C C . ALA B 1 260 ? 2.316 18.094 -12.812 1 91.88 260 ALA B C 1
ATOM 5156 O O . ALA B 1 260 ? 1.596 17.375 -12.109 1 91.88 260 ALA B O 1
ATOM 5157 N N . VAL B 1 261 ? 2.355 19.375 -12.656 1 90.88 261 VAL B N 1
ATOM 5158 C CA . VAL B 1 261 ? 1.544 20.062 -11.664 1 90.88 261 VAL B CA 1
ATOM 5159 C C . VAL B 1 261 ? 0.067 19.953 -12.031 1 90.88 261 VAL B C 1
ATOM 5161 O O . VAL B 1 261 ? -0.782 19.75 -11.156 1 90.88 261 VAL B O 1
ATOM 5164 N N . GLU B 1 262 ? -0.218 20.109 -13.281 1 92.56 262 GLU B N 1
ATOM 5165 C CA . GLU B 1 262 ? -1.594 19.984 -13.758 1 92.56 262 GLU B CA 1
ATOM 5166 C C . GLU B 1 262 ? -2.148 18.594 -13.469 1 92.56 262 GLU B C 1
ATOM 5168 O O . GLU B 1 262 ? -3.297 18.453 -13.039 1 92.56 262 GLU B O 1
ATOM 5173 N N . LYS B 1 263 ? -1.336 17.625 -13.727 1 94.62 263 LYS B N 1
ATOM 5174 C CA . LYS B 1 263 ? -1.742 16.25 -13.43 1 94.62 263 LYS B CA 1
ATOM 5175 C C . LYS B 1 263 ? -2.078 16.078 -11.945 1 94.62 263 LYS B C 1
ATOM 5177 O O . LYS B 1 263 ? -3.129 15.539 -11.602 1 94.62 263 LYS B O 1
ATOM 5182 N N . LEU B 1 264 ? -1.217 16.531 -11.086 1 95.44 264 LEU B N 1
ATOM 5183 C CA . LEU B 1 264 ? -1.443 16.484 -9.641 1 95.44 264 LEU B CA 1
ATOM 5184 C C . LEU B 1 264 ? -2.701 17.25 -9.266 1 95.44 264 LEU B C 1
ATOM 5186 O O . LEU B 1 264 ? -3.533 16.766 -8.5 1 95.44 264 LEU B O 1
ATOM 5190 N N . ALA B 1 265 ? -2.848 18.422 -9.805 1 94.81 265 ALA B N 1
ATOM 5191 C CA . ALA B 1 265 ? -3.967 19.312 -9.477 1 94.81 265 ALA B CA 1
ATOM 5192 C C . ALA B 1 265 ? -5.297 18.672 -9.883 1 94.81 265 ALA B C 1
ATOM 5194 O O . ALA B 1 265 ? -6.258 18.688 -9.109 1 94.81 265 ALA B O 1
ATOM 5195 N N . GLN B 1 266 ? -5.34 18.141 -11.055 1 95.69 266 GLN B N 1
ATOM 5196 C CA . GLN B 1 266 ? -6.566 17.531 -11.547 1 95.69 266 GLN B CA 1
ATOM 5197 C C . GLN B 1 266 ? -6.957 16.328 -10.695 1 95.69 266 GLN B C 1
ATOM 5199 O O . GLN B 1 266 ? -8.133 16.141 -10.367 1 95.69 266 GLN B O 1
ATOM 5204 N N . ASN B 1 267 ? -6.012 15.523 -10.375 1 96.44 267 ASN B N 1
ATOM 5205 C CA . ASN B 1 267 ? -6.27 14.359 -9.531 1 96.44 267 ASN B CA 1
ATOM 5206 C C . ASN B 1 267 ? -6.75 14.766 -8.148 1 96.44 267 ASN B C 1
ATOM 5208 O O . ASN B 1 267 ? -7.688 14.172 -7.609 1 96.44 267 ASN B O 1
ATOM 5212 N N . LEU B 1 268 ? -6.113 15.758 -7.602 1 97.31 268 LEU B N 1
ATOM 5213 C CA . LEU B 1 268 ? -6.484 16.234 -6.273 1 97.31 268 LEU B CA 1
ATOM 5214 C C . LEU B 1 268 ? -7.895 16.812 -6.281 1 97.31 268 LEU B C 1
ATOM 5216 O O . LEU B 1 268 ? -8.68 16.547 -5.367 1 97.31 268 LEU B O 1
ATOM 5220 N N . LEU B 1 269 ? -8.219 17.625 -7.297 1 97.19 269 LEU B N 1
ATOM 5221 C CA . LEU B 1 269 ? -9.555 18.188 -7.41 1 97.19 269 LEU B CA 1
ATOM 5222 C C . LEU B 1 269 ? -10.602 17.078 -7.527 1 97.19 269 LEU B C 1
ATOM 5224 O O . LEU B 1 269 ? -11.656 17.156 -6.895 1 97.19 269 LEU B O 1
ATOM 5228 N N . ARG B 1 270 ? -10.273 16.109 -8.258 1 97.12 270 ARG B N 1
ATOM 5229 C CA . ARG B 1 270 ? -11.195 15 -8.453 1 97.12 270 ARG B CA 1
ATOM 5230 C C . ARG B 1 270 ? -11.469 14.273 -7.145 1 97.12 270 ARG B C 1
ATOM 5232 O O . ARG B 1 270 ? -12.625 14.031 -6.797 1 97.12 270 ARG B O 1
ATOM 5239 N N . VAL B 1 271 ? -10.453 13.906 -6.414 1 97.56 271 VAL B N 1
ATOM 5240 C CA . VAL B 1 271 ? -10.641 13.188 -5.164 1 97.56 271 VAL B CA 1
ATOM 5241 C C . VAL B 1 271 ? -11.367 14.078 -4.16 1 97.56 271 VAL B C 1
ATOM 5243 O O . VAL B 1 271 ? -12.18 13.594 -3.359 1 97.56 271 VAL B O 1
ATOM 5246 N N . SER B 1 272 ? -11.117 15.359 -4.188 1 97.44 272 SER B N 1
ATOM 5247 C CA . SER B 1 272 ? -11.82 16.297 -3.316 1 97.44 272 SER B CA 1
ATOM 5248 C C . SER B 1 272 ? -13.32 16.312 -3.613 1 97.44 272 SER B C 1
ATOM 5250 O O . SER B 1 272 ? -14.141 16.281 -2.693 1 97.44 272 SER B O 1
ATOM 5252 N N . GLU B 1 273 ? -13.625 16.312 -4.852 1 97.12 273 GLU B N 1
ATOM 5253 C CA . GLU B 1 273 ? -15.031 16.25 -5.258 1 97.12 273 GLU B CA 1
ATOM 5254 C C . GLU B 1 273 ? -15.672 14.945 -4.805 1 97.12 273 GLU B C 1
ATOM 5256 O O . GLU B 1 273 ? -16.812 14.938 -4.348 1 97.12 273 GLU B O 1
ATOM 5261 N N . GLN B 1 274 ? -14.977 13.914 -4.926 1 97 274 GLN B N 1
ATOM 5262 C CA . GLN B 1 274 ? -15.492 12.602 -4.547 1 97 274 GLN B CA 1
ATOM 5263 C C . GLN B 1 274 ? -15.781 12.539 -3.051 1 97 274 GLN B C 1
ATOM 5265 O O . GLN B 1 274 ? -16.797 11.969 -2.635 1 97 274 GLN B O 1
ATOM 5270 N N . VAL B 1 275 ? -14.867 13.07 -2.227 1 96.19 275 VAL B N 1
ATOM 5271 C CA . VAL B 1 275 ? -15.07 13.055 -0.782 1 96.19 275 VAL B CA 1
ATOM 5272 C C . VAL B 1 275 ? -16.391 13.734 -0.438 1 96.19 275 VAL B C 1
ATOM 5274 O O . VAL B 1 275 ? -17.188 13.195 0.337 1 96.19 275 VAL B O 1
ATOM 5277 N N . MET B 1 276 ? -16.609 14.844 -1.06 1 92.75 276 MET B N 1
ATOM 5278 C CA . MET B 1 276 ? -17.828 15.617 -0.773 1 92.75 276 MET B CA 1
ATOM 5279 C C . MET B 1 276 ? -19.062 14.891 -1.29 1 92.75 276 MET B C 1
ATOM 5281 O O . MET B 1 276 ? -20.125 14.938 -0.656 1 92.75 276 MET B O 1
ATOM 5285 N N . TYR B 1 277 ? -18.922 14.203 -2.312 1 94.56 277 TYR B N 1
ATOM 5286 C CA . TYR B 1 277 ? -20.062 13.586 -2.99 1 94.56 277 TYR B CA 1
ATOM 5287 C C . TYR B 1 277 ? -20.391 12.227 -2.387 1 94.56 277 TYR B C 1
ATOM 5289 O O . TYR B 1 277 ? -21.547 11.922 -2.123 1 94.56 277 TYR B O 1
ATOM 5297 N N . VAL B 1 278 ? -19.469 11.398 -2.104 1 97.19 278 VAL B N 1
ATOM 5298 C CA . VAL B 1 278 ? -19.641 9.992 -1.746 1 97.19 278 VAL B CA 1
ATOM 5299 C C . VAL B 1 278 ? -20.281 9.891 -0.364 1 97.19 278 VAL B C 1
ATOM 5301 O O . VAL B 1 278 ? -21.109 9.008 -0.123 1 97.19 278 VAL B O 1
ATOM 5304 N N . PHE B 1 279 ? -19.922 10.797 0.536 1 97.44 279 PHE B N 1
ATOM 5305 C CA . PHE B 1 279 ? -20.344 10.641 1.924 1 97.44 279 PHE B CA 1
ATOM 5306 C C . PHE B 1 279 ? -21.562 11.5 2.219 1 97.44 279 PHE B C 1
ATOM 5308 O O . PHE B 1 279 ? -22.062 11.508 3.344 1 97.44 279 PHE B O 1
ATOM 5315 N N . LYS B 1 280 ? -22.078 12.219 1.221 1 95.69 280 LYS B N 1
ATOM 5316 C CA . LYS B 1 280 ? -23.156 13.18 1.421 1 95.69 280 LYS B CA 1
ATOM 5317 C C . LYS B 1 280 ? -24.391 12.5 2.016 1 95.69 280 LYS B C 1
ATOM 5319 O O . LYS B 1 280 ? -25.078 13.078 2.854 1 95.69 280 LYS B O 1
ATOM 5324 N N . ASP B 1 281 ? -24.734 11.242 1.636 1 95.25 281 ASP B N 1
ATOM 5325 C CA . ASP B 1 281 ? -25.953 10.555 2.078 1 95.25 281 ASP B CA 1
ATOM 5326 C C . ASP B 1 281 ? -25.609 9.383 2.996 1 95.25 281 ASP B C 1
ATOM 5328 O O . ASP B 1 281 ? -26.359 8.414 3.078 1 95.25 281 ASP B O 1
ATOM 5332 N N . LYS B 1 282 ? -24.469 9.469 3.568 1 97 282 LYS B N 1
ATOM 5333 C CA . LYS B 1 282 ? -24.062 8.445 4.531 1 97 282 LYS B CA 1
ATOM 5334 C C . LYS B 1 282 ? -24.156 8.969 5.961 1 97 282 LYS B C 1
ATOM 5336 O O . LYS B 1 282 ? -24.75 10.023 6.207 1 97 282 LYS B O 1
ATOM 5341 N N . ASP B 1 283 ? -23.719 8.18 6.953 1 97.25 283 ASP B N 1
ATOM 5342 C CA . ASP B 1 283 ? -23.703 8.633 8.344 1 97.25 283 ASP B CA 1
ATOM 5343 C C . ASP B 1 283 ? -23.094 10.023 8.453 1 97.25 283 ASP B C 1
ATOM 5345 O O . ASP B 1 283 ? -21.953 10.242 8.039 1 97.25 283 ASP B O 1
ATOM 5349 N N . PRO B 1 284 ? -23.766 11 8.922 1 96.81 284 PRO B N 1
ATOM 5350 C CA . PRO B 1 284 ? -23.297 12.383 8.961 1 96.81 284 PRO B CA 1
ATOM 5351 C C . PRO B 1 284 ? -21.984 12.555 9.742 1 96.81 284 PRO B C 1
ATOM 5353 O O . PRO B 1 284 ? -21.234 13.5 9.5 1 96.81 284 PRO B O 1
ATOM 5356 N N . ARG B 1 285 ? -21.672 11.734 10.664 1 97.19 285 ARG B N 1
ATOM 5357 C CA . ARG B 1 285 ? -20.453 11.82 11.453 1 97.19 285 ARG B CA 1
ATOM 5358 C C . ARG B 1 285 ? -19.219 11.758 10.562 1 97.19 285 ARG B C 1
ATOM 5360 O O . ARG B 1 285 ? -18.156 12.289 10.922 1 97.19 285 ARG B O 1
ATOM 5367 N N . ILE B 1 286 ? -19.359 11.117 9.367 1 98.06 286 ILE B N 1
ATOM 5368 C CA . ILE B 1 286 ? -18.234 10.945 8.461 1 98.06 286 ILE B CA 1
ATOM 5369 C C . ILE B 1 286 ? -17.828 12.297 7.867 1 98.06 286 ILE B C 1
ATOM 5371 O O . ILE B 1 286 ? -16.719 12.773 8.078 1 98.06 286 ILE B O 1
ATOM 5375 N N . LEU B 1 287 ? -18.781 12.977 7.305 1 97.06 287 LEU B N 1
ATOM 5376 C CA . LEU B 1 287 ? -18.469 14.281 6.719 1 97.06 287 LEU B CA 1
ATOM 5377 C C . LEU B 1 287 ? -18.172 15.305 7.809 1 97.06 287 LEU B C 1
ATOM 5379 O O . LEU B 1 287 ? -17.344 16.203 7.613 1 97.06 287 LEU B O 1
ATOM 5383 N N . ASP B 1 288 ? -18.812 15.102 8.922 1 97.06 288 ASP B N 1
ATOM 5384 C CA . ASP B 1 288 ? -18.578 16 10.055 1 97.06 288 ASP B CA 1
ATOM 5385 C C . ASP B 1 288 ? -17.156 15.844 10.586 1 97.06 288 ASP B C 1
ATOM 5387 O O . ASP B 1 288 ? -16.688 16.688 11.352 1 97.06 288 ASP B O 1
ATOM 5391 N N . THR B 1 289 ? -16.516 14.805 10.242 1 98.19 289 THR B N 1
ATOM 5392 C CA . THR B 1 289 ? -15.141 14.594 10.648 1 98.19 289 THR B CA 1
ATOM 5393 C C . THR B 1 289 ? -14.18 14.969 9.516 1 98.19 289 THR B C 1
ATOM 5395 O O . THR B 1 289 ? -13.188 15.664 9.742 1 98.19 289 THR B O 1
ATOM 5398 N N . LEU B 1 290 ? -14.469 14.562 8.312 1 98.31 290 LEU B N 1
ATOM 5399 C CA . LEU B 1 290 ? -13.57 14.766 7.172 1 98.31 290 LEU B CA 1
ATOM 5400 C C . LEU B 1 290 ? -13.477 16.25 6.812 1 98.31 290 LEU B C 1
ATOM 5402 O O . LEU B 1 290 ? -12.398 16.75 6.496 1 98.31 290 LEU B O 1
ATOM 5406 N N . THR B 1 291 ? -14.57 16.938 6.875 1 97.88 291 THR B N 1
ATOM 5407 C CA . THR B 1 291 ? -14.602 18.328 6.445 1 97.88 291 THR B CA 1
ATOM 5408 C C . THR B 1 291 ? -13.727 19.203 7.352 1 97.88 291 THR B C 1
ATOM 5410 O O . THR B 1 291 ? -12.836 19.906 6.871 1 97.88 291 THR B O 1
ATOM 5413 N N . PRO B 1 292 ? -13.93 19.109 8.633 1 98.19 292 PRO B N 1
ATOM 5414 C CA . PRO B 1 292 ? -13.031 19.875 9.5 1 98.19 292 PRO B CA 1
ATOM 5415 C C . PRO B 1 292 ? -11.57 19.469 9.344 1 98.19 292 PRO B C 1
ATOM 5417 O O . PRO B 1 292 ? -10.672 20.297 9.477 1 98.19 292 PRO B O 1
ATOM 5420 N N . PHE B 1 293 ? -11.312 18.203 9.148 1 98.69 293 PHE B N 1
ATOM 5421 C CA . PHE B 1 293 ? -9.945 17.781 8.898 1 98.69 293 PHE B CA 1
ATOM 5422 C C . PHE B 1 293 ? -9.367 18.5 7.691 1 98.69 293 PHE B C 1
ATOM 5424 O O . PHE B 1 293 ? -8.266 19.062 7.758 1 98.69 293 PHE B O 1
ATOM 5431 N N . MET B 1 294 ? -10.086 18.469 6.586 1 98.56 294 MET B N 1
ATOM 5432 C CA . MET B 1 294 ? -9.609 19.094 5.352 1 98.56 294 MET B CA 1
ATOM 5433 C C . MET B 1 294 ? -9.367 20.578 5.543 1 98.56 294 MET B C 1
ATOM 5435 O O . MET B 1 294 ? -8.359 21.109 5.086 1 98.56 294 MET B O 1
ATOM 5439 N N . TYR B 1 295 ? -10.281 21.219 6.238 1 98.62 295 TYR B N 1
ATOM 5440 C CA . TYR B 1 295 ? -10.141 22.641 6.496 1 98.62 295 TYR B CA 1
ATOM 5441 C C . TYR B 1 295 ? -8.898 22.922 7.336 1 98.62 295 TYR B C 1
ATOM 5443 O O . TYR B 1 295 ? -8.102 23.797 7.004 1 98.62 295 TYR B O 1
ATOM 5451 N N . GLY B 1 296 ? -8.758 22.156 8.398 1 98.75 296 GLY B N 1
ATOM 5452 C CA . GLY B 1 296 ? -7.602 22.344 9.266 1 98.75 296 GLY B CA 1
ATOM 5453 C C . GLY B 1 296 ? -6.281 22.094 8.57 1 98.75 296 GLY B C 1
ATOM 5454 O O . GLY B 1 296 ? -5.305 22.812 8.797 1 98.75 296 GLY B O 1
ATOM 5455 N N . TYR B 1 297 ? -6.27 21.078 7.734 1 98.69 297 TYR B N 1
ATOM 5456 C CA . TYR B 1 297 ? -5.059 20.734 6.996 1 98.69 297 TYR B CA 1
ATOM 5457 C C . TYR B 1 297 ? -4.676 21.859 6.027 1 98.69 297 TYR B C 1
ATOM 5459 O O . TYR B 1 297 ? -3.494 22.172 5.875 1 98.69 297 TYR B O 1
ATOM 5467 N N . VAL B 1 298 ? -5.613 22.453 5.434 1 98.62 298 VAL B N 1
ATOM 5468 C CA . VAL B 1 298 ? -5.395 23.594 4.551 1 98.62 298 VAL B CA 1
ATOM 5469 C C . VAL B 1 298 ? -4.898 24.781 5.363 1 98.62 298 VAL B C 1
ATOM 5471 O O . VAL B 1 298 ? -3.936 25.453 4.977 1 98.62 298 VAL B O 1
ATOM 5474 N N . THR B 1 299 ? -5.57 25.062 6.484 1 98.81 299 THR B N 1
ATOM 5475 C CA . THR B 1 299 ? -5.18 26.172 7.352 1 98.81 299 THR B CA 1
ATOM 5476 C C . THR B 1 299 ? -3.715 26.047 7.762 1 98.81 299 THR B C 1
ATOM 5478 O O . THR B 1 299 ? -2.973 27.031 7.738 1 98.81 299 THR B O 1
ATOM 5481 N N . TRP B 1 300 ? -3.334 24.859 8.102 1 98.56 300 TRP B N 1
ATOM 5482 C CA . TRP B 1 300 ? -1.946 24.609 8.469 1 98.56 300 TRP B CA 1
ATOM 5483 C C . TRP B 1 300 ? -0.999 25 7.34 1 98.56 300 TRP B C 1
ATOM 5485 O O . TRP B 1 300 ? -0.048 25.766 7.559 1 98.56 300 TRP B O 1
ATOM 5495 N N . HIS B 1 301 ? -1.255 24.625 6.129 1 98 301 HIS B N 1
ATOM 5496 C CA . HIS B 1 301 ? -0.372 24.891 4.996 1 98 301 HIS B CA 1
ATOM 5497 C C . HIS B 1 301 ? -0.342 26.375 4.66 1 98 301 HIS B C 1
ATOM 5499 O O . HIS B 1 301 ? 0.711 26.922 4.312 1 98 301 HIS B O 1
ATOM 5505 N N . LEU B 1 302 ? -1.47 27 4.734 1 98.19 302 LEU B N 1
ATOM 5506 C CA . LEU B 1 302 ? -1.552 28.406 4.324 1 98.19 302 LEU B CA 1
ATOM 5507 C C . LEU B 1 302 ? -0.954 29.312 5.391 1 98.19 302 LEU B C 1
ATOM 5509 O O . LEU B 1 302 ? -0.441 30.391 5.074 1 98.19 302 LEU B O 1
ATOM 5513 N N . SER B 1 303 ? -0.98 28.875 6.637 1 97.94 303 SER B N 1
ATOM 5514 C CA . SER B 1 303 ? -0.616 29.781 7.719 1 97.94 303 SER B CA 1
ATOM 5515 C C . SER B 1 303 ? 0.774 29.469 8.258 1 97.94 303 SER B C 1
ATOM 5517 O O . SER B 1 303 ? 1.378 30.297 8.953 1 97.94 303 SER B O 1
ATOM 5519 N N . ASP B 1 304 ? 1.287 28.281 8.047 1 96.69 304 ASP B N 1
ATOM 5520 C CA . ASP B 1 304 ? 2.611 27.906 8.531 1 96.69 304 ASP B CA 1
ATOM 5521 C C . ASP B 1 304 ? 3.709 28.516 7.652 1 96.69 304 ASP B C 1
ATOM 5523 O O . ASP B 1 304 ? 3.699 28.328 6.434 1 96.69 304 ASP B O 1
ATOM 5527 N N . GLU B 1 305 ? 4.699 29.125 8.25 1 93.19 305 GLU B N 1
ATOM 5528 C CA . GLU B 1 305 ? 5.77 29.812 7.535 1 93.19 305 GLU B CA 1
ATOM 5529 C C . GLU B 1 305 ? 6.598 28.828 6.711 1 93.19 305 GLU B C 1
ATOM 5531 O O . GLU B 1 305 ? 7.203 29.219 5.707 1 93.19 305 GLU B O 1
ATOM 5536 N N . ARG B 1 306 ? 6.551 27.641 7.148 1 91.75 306 ARG B N 1
ATOM 5537 C CA . ARG B 1 306 ? 7.324 26.594 6.484 1 91.75 306 ARG B CA 1
ATOM 5538 C C . ARG B 1 306 ? 6.988 26.531 5 1 91.75 306 ARG B C 1
ATOM 5540 O O . ARG B 1 306 ? 7.859 26.25 4.172 1 91.75 306 ARG B O 1
ATOM 5547 N N . TYR B 1 307 ? 5.781 26.953 4.602 1 93.81 307 TYR B N 1
ATOM 5548 C CA . TYR B 1 307 ? 5.324 26.719 3.238 1 93.81 307 TYR B CA 1
ATOM 5549 C C . TYR B 1 307 ? 5.43 27.984 2.4 1 93.81 307 TYR B C 1
ATOM 5551 O O . TYR B 1 307 ? 5.145 27.969 1.201 1 93.81 307 TYR B O 1
ATOM 5559 N N . ARG B 1 308 ? 5.777 29.094 2.988 1 94.75 308 ARG B N 1
ATOM 5560 C CA . ARG B 1 308 ? 6.109 30.359 2.326 1 94.75 308 ARG B CA 1
ATOM 5561 C C . ARG B 1 308 ? 4.934 30.859 1.502 1 94.75 308 ARG B C 1
ATOM 5563 O O . ARG B 1 308 ? 5.121 31.422 0.422 1 94.75 308 ARG B O 1
ATOM 5570 N N . MET B 1 309 ? 3.754 30.625 1.996 1 96.25 309 MET B N 1
ATOM 5571 C CA . MET B 1 309 ? 2.561 31.078 1.284 1 96.25 309 MET B CA 1
ATOM 5572 C C . MET B 1 309 ? 2.438 32.594 1.33 1 96.25 309 MET B C 1
ATOM 5574 O O . MET B 1 309 ? 1.76 33.188 0.493 1 96.25 309 MET B O 1
ATOM 5578 N N . ASN B 1 310 ? 3.068 33.25 2.301 1 95.81 310 ASN B N 1
ATOM 5579 C CA . ASN B 1 310 ? 3.107 34.688 2.365 1 95.81 310 ASN B CA 1
ATOM 5580 C C . ASN B 1 310 ? 3.771 35.281 1.128 1 95.81 310 ASN B C 1
ATOM 5582 O O . ASN B 1 310 ? 3.375 36.375 0.663 1 95.81 310 ASN B O 1
ATOM 5586 N N . GLU B 1 311 ? 4.762 34.594 0.637 1 95.5 311 GLU B N 1
ATOM 5587 C CA . GLU B 1 311 ? 5.441 35.062 -0.566 1 95.5 311 GLU B CA 1
ATOM 5588 C C . GLU B 1 311 ? 4.523 35 -1.785 1 95.5 311 GLU B C 1
ATOM 5590 O O . GLU B 1 311 ? 4.559 35.875 -2.654 1 95.5 311 GLU B O 1
ATOM 5595 N N . VAL B 1 312 ? 3.754 33.969 -1.867 1 94.94 312 VAL B N 1
ATOM 5596 C CA . VAL B 1 312 ? 2.771 33.844 -2.939 1 94.94 312 VAL B CA 1
ATOM 5597 C C . VAL B 1 312 ? 1.745 34.969 -2.83 1 94.94 312 VAL B C 1
ATOM 5599 O O . VAL B 1 312 ? 1.41 35.594 -3.828 1 94.94 312 VAL B O 1
ATOM 5602 N N . TYR B 1 313 ? 1.292 35.188 -1.649 1 95.62 313 TYR B N 1
ATOM 5603 C CA . TYR B 1 313 ? 0.324 36.219 -1.349 1 95.62 313 TYR B CA 1
ATOM 5604 C C . TYR B 1 313 ? 0.824 37.594 -1.831 1 95.62 313 TYR B C 1
ATOM 5606 O O . TYR B 1 313 ? 0.058 38.375 -2.391 1 95.62 313 TYR B O 1
ATOM 5614 N N . GLU B 1 314 ? 2.08 37.844 -1.718 1 94.94 314 GLU B N 1
ATOM 5615 C CA . GLU B 1 314 ? 2.674 39.125 -2.09 1 94.94 314 GLU B CA 1
ATOM 5616 C C . GLU B 1 314 ? 2.824 39.25 -3.604 1 94.94 314 GLU B C 1
ATOM 5618 O O . GLU B 1 314 ? 2.861 40.344 -4.145 1 94.94 314 GLU B O 1
ATOM 5623 N N . ARG B 1 315 ? 2.879 38.156 -4.246 1 92.56 315 ARG B N 1
ATOM 5624 C CA . ARG B 1 315 ? 3.176 38.156 -5.672 1 92.56 315 ARG B CA 1
ATOM 5625 C C . ARG B 1 315 ? 1.894 38.125 -6.5 1 92.56 315 ARG B C 1
ATOM 5627 O O . ARG B 1 315 ? 1.909 38.438 -7.691 1 92.56 315 ARG B O 1
ATOM 5634 N N . VAL B 1 316 ? 0.92 37.719 -5.871 1 91.5 316 VAL B N 1
ATOM 5635 C CA . VAL B 1 316 ? -0.344 37.531 -6.582 1 91.5 316 VAL B CA 1
ATOM 5636 C C . VAL B 1 316 ? -0.909 38.906 -6.953 1 91.5 316 VAL B C 1
ATOM 5638 O O . VAL B 1 316 ? -0.789 39.875 -6.188 1 91.5 316 VAL B O 1
ATOM 5641 N N . SER B 1 317 ? -1.388 39 -8.258 1 83.12 317 SER B N 1
ATOM 5642 C CA . SER B 1 317 ? -2.014 40.219 -8.719 1 83.12 317 SER B CA 1
ATOM 5643 C C . SER B 1 317 ? -3.449 40.344 -8.219 1 83.12 317 SER B C 1
ATOM 5645 O O . SER B 1 317 ? -4.273 39.469 -8.469 1 83.12 317 SER B O 1
ATOM 5647 N N . GLU B 1 318 ? -3.729 41.438 -7.68 1 79.69 318 GLU B N 1
ATOM 5648 C CA . GLU B 1 318 ? -5.082 41.656 -7.18 1 79.69 318 GLU B CA 1
ATOM 5649 C C . GLU B 1 318 ? -6.02 42.094 -8.305 1 79.69 318 GLU B C 1
ATOM 5651 O O . GLU B 1 318 ? -7.238 42.125 -8.125 1 79.69 318 GLU B O 1
ATOM 5656 N N . ASN B 1 319 ? -5.438 42.312 -9.43 1 84.44 319 ASN B N 1
ATOM 5657 C CA . ASN B 1 319 ? -6.285 42.688 -10.555 1 84.44 319 ASN B CA 1
ATOM 5658 C C . ASN B 1 319 ? -6.945 41.469 -11.188 1 84.44 319 ASN B C 1
ATOM 5660 O O . ASN B 1 319 ? -7.895 41.594 -11.961 1 84.44 319 ASN B O 1
ATOM 5664 N N . ASP B 1 320 ? -6.516 40.375 -10.75 1 89.12 320 ASP B N 1
ATOM 5665 C CA . ASP B 1 320 ? -7.031 39.094 -11.227 1 89.12 320 ASP B CA 1
ATOM 5666 C C . ASP B 1 320 ? -8.008 38.5 -10.219 1 89.12 320 ASP B C 1
ATOM 5668 O O . ASP B 1 320 ? -7.754 38.5 -9.016 1 89.12 320 ASP B O 1
ATOM 5672 N N . GLU B 1 321 ? -9.195 38.125 -10.68 1 93.25 321 GLU B N 1
ATOM 5673 C CA . GLU B 1 321 ? -10.234 37.594 -9.797 1 93.25 321 GLU B CA 1
ATOM 5674 C C . GLU B 1 321 ? -9.711 36.406 -8.961 1 93.25 321 GLU B C 1
ATOM 5676 O O . GLU B 1 321 ? -9.977 36.344 -7.762 1 93.25 321 GLU B O 1
ATOM 5681 N N . MET B 1 322 ? -9.039 35.5 -9.625 1 94.44 322 MET B N 1
ATOM 5682 C CA . MET B 1 322 ? -8.477 34.375 -8.914 1 94.44 322 MET B CA 1
ATOM 5683 C C . MET B 1 322 ? -7.449 34.812 -7.883 1 94.44 322 MET B C 1
ATOM 5685 O O . MET B 1 322 ? -7.352 34.25 -6.801 1 94.44 322 MET B O 1
ATOM 5689 N N . GLY B 1 323 ? -6.711 35.75 -8.25 1 95.31 323 GLY B N 1
ATOM 5690 C CA . GLY B 1 323 ? -5.758 36.312 -7.309 1 95.31 323 GLY B CA 1
ATOM 5691 C C . GLY B 1 323 ? -6.418 36.906 -6.074 1 95.31 323 GLY B C 1
ATOM 5692 O O . GLY B 1 323 ? -5.957 36.688 -4.953 1 95.31 323 GLY B O 1
ATOM 5693 N N . ARG B 1 324 ? -7.48 37.625 -6.25 1 96 324 ARG B N 1
ATOM 5694 C CA . ARG B 1 324 ? -8.211 38.219 -5.137 1 96 324 ARG B CA 1
ATOM 5695 C C . ARG B 1 324 ? -8.797 37.156 -4.23 1 96 324 ARG B C 1
ATOM 5697 O O . ARG B 1 324 ? -8.766 37.281 -3.004 1 96 324 ARG B O 1
ATOM 5704 N N . LYS B 1 325 ? -9.312 36.188 -4.836 1 96.5 325 LYS B N 1
ATOM 5705 C CA . LYS B 1 325 ? -9.891 35.094 -4.062 1 96.5 325 LYS B CA 1
ATOM 5706 C C . LYS B 1 325 ? -8.82 34.406 -3.232 1 96.5 325 LYS B C 1
ATOM 5708 O O . LYS B 1 325 ? -9.07 34.031 -2.08 1 96.5 325 LYS B O 1
ATOM 5713 N N . PHE B 1 326 ? -7.711 34.156 -3.891 1 97.56 326 PHE B N 1
ATOM 5714 C CA . PHE B 1 326 ? -6.605 33.562 -3.16 1 97.56 326 PHE B CA 1
ATOM 5715 C C . PHE B 1 326 ? -6.242 34.375 -1.938 1 97.56 326 PHE B C 1
ATOM 5717 O O . PHE B 1 326 ? -6.047 33.844 -0.847 1 97.56 326 PHE B O 1
ATOM 5724 N N . CYS B 1 327 ? -6.129 35.656 -2.117 1 97 327 CYS B N 1
ATOM 5725 C CA . CYS B 1 327 ? -5.773 36.562 -1.021 1 97 327 CYS B CA 1
ATOM 5726 C C . CYS B 1 327 ? -6.793 36.469 0.11 1 97 327 CYS B C 1
ATOM 5728 O O . CYS B 1 327 ? -6.418 36.438 1.284 1 97 327 CYS B O 1
ATOM 5730 N N . ARG B 1 328 ? -8.008 36.406 -0.227 1 97.19 328 ARG B N 1
ATOM 5731 C CA . ARG B 1 328 ? -9.055 36.281 0.785 1 97.19 328 ARG B CA 1
ATOM 5732 C C . ARG B 1 328 ? -8.898 35 1.566 1 97.19 328 ARG B C 1
ATOM 5734 O O . ARG B 1 328 ? -8.992 34.969 2.797 1 97.19 328 ARG B O 1
ATOM 5741 N N . TYR B 1 329 ? -8.742 33.844 0.861 1 98.12 329 TYR B N 1
ATOM 5742 C CA . TYR B 1 329 ? -8.562 32.562 1.52 1 98.12 329 TYR B CA 1
ATOM 5743 C C . TYR B 1 329 ? -7.332 32.594 2.418 1 98.12 329 TYR B C 1
ATOM 5745 O O . TYR B 1 329 ? -7.363 32.031 3.531 1 98.12 329 TYR B O 1
ATOM 5753 N N . TYR B 1 330 ? -6.242 33.125 1.877 1 98 330 TYR B N 1
ATOM 5754 C CA . TYR B 1 330 ? -5.008 33.25 2.648 1 98 330 TYR B CA 1
ATOM 5755 C C . TYR B 1 330 ? -5.234 34.031 3.932 1 98 330 TYR B C 1
ATOM 5757 O O . TYR B 1 330 ? -4.801 33.625 5.008 1 98 330 TYR B O 1
ATOM 5765 N N . GLU B 1 331 ? -5.91 35.156 3.83 1 97.69 331 GLU B N 1
ATOM 5766 C CA . GLU B 1 331 ? -6.195 36 4.988 1 97.69 331 GLU B CA 1
ATOM 5767 C C . GLU B 1 331 ? -7.098 35.281 5.984 1 97.69 331 GLU B C 1
ATOM 5769 O O . GLU B 1 331 ? -6.879 35.344 7.195 1 97.69 331 GLU B O 1
ATOM 5774 N N . ASP B 1 332 ? -8.094 34.594 5.508 1 98 332 ASP B N 1
ATOM 5775 C CA . ASP B 1 332 ? -9 33.844 6.367 1 98 332 ASP B CA 1
ATOM 5776 C C . ASP B 1 332 ? -8.25 32.75 7.133 1 98 332 ASP B C 1
ATOM 5778 O O . ASP B 1 332 ? -8.477 32.562 8.328 1 98 332 ASP B O 1
ATOM 5782 N N . ALA B 1 333 ? -7.406 32.031 6.445 1 98.5 333 ALA B N 1
ATOM 5783 C CA . ALA B 1 333 ? -6.621 30.953 7.082 1 98.5 333 ALA B CA 1
ATOM 5784 C C . ALA B 1 333 ? -5.688 31.531 8.141 1 98.5 333 ALA B C 1
ATOM 5786 O O . ALA B 1 333 ? -5.527 30.953 9.219 1 98.5 333 ALA B O 1
ATOM 5787 N N . ASN B 1 334 ? -5.074 32.688 7.828 1 97.94 334 ASN B N 1
ATOM 5788 C CA . ASN B 1 334 ? -4.113 33.312 8.742 1 97.94 334 ASN B CA 1
ATOM 5789 C C . ASN B 1 334 ? -4.805 33.906 9.969 1 97.94 334 ASN B C 1
ATOM 5791 O O . ASN B 1 334 ? -4.238 33.906 11.062 1 97.94 334 ASN B O 1
ATOM 5795 N N . LYS B 1 335 ? -6.016 34.375 9.75 1 97.38 335 LYS B N 1
ATOM 5796 C CA . LYS B 1 335 ? -6.789 34.906 10.867 1 97.38 335 LYS B CA 1
ATOM 5797 C C . LYS B 1 335 ? -6.945 33.875 11.977 1 97.38 335 LYS B C 1
ATOM 5799 O O . LYS B 1 335 ? -6.906 34.188 13.164 1 97.38 335 LYS B O 1
ATOM 5804 N N . VAL B 1 336 ? -7.078 32.625 11.617 1 97.56 336 VAL B N 1
ATOM 5805 C CA . VAL B 1 336 ? -7.352 31.609 12.617 1 97.56 336 VAL B CA 1
ATOM 5806 C C . VAL B 1 336 ? -6.09 30.797 12.875 1 97.56 336 VAL B C 1
ATOM 5808 O O . VAL B 1 336 ? -5.945 30.188 13.945 1 97.56 336 VAL B O 1
ATOM 5811 N N . GLY B 1 337 ? -5.195 30.688 11.914 1 97.19 337 GLY B N 1
ATOM 5812 C CA . GLY B 1 337 ? -4.102 29.734 12 1 97.19 337 GLY B CA 1
ATOM 5813 C C . GLY B 1 337 ? -2.789 30.375 12.414 1 97.19 337 GLY B C 1
ATOM 5814 O O . GLY B 1 337 ? -1.885 29.688 12.898 1 97.19 337 GLY B O 1
ATOM 5815 N N . ARG B 1 338 ? -2.654 31.625 12.156 1 96.25 338 ARG B N 1
ATOM 5816 C CA . ARG B 1 338 ? -1.39 32.281 12.492 1 96.25 338 ARG B CA 1
ATOM 5817 C C . ARG B 1 338 ? -1.376 32.719 13.945 1 96.25 338 ARG B C 1
ATOM 5819 O O . ARG B 1 338 ? -1.742 33.875 14.242 1 96.25 338 ARG B O 1
ATOM 5826 N N . ILE B 1 339 ? -0.937 31.922 14.805 1 96.31 339 ILE B N 1
ATOM 5827 C CA . ILE B 1 339 ? -0.79 32.219 16.234 1 96.31 339 ILE B CA 1
ATOM 5828 C C . ILE B 1 339 ? 0.69 32.219 16.609 1 96.31 339 ILE B C 1
ATOM 5830 O O . ILE B 1 339 ? 1.424 31.281 16.281 1 96.31 339 ILE B O 1
ATOM 5834 N N . ASP B 1 340 ? 1.127 33.25 17.281 1 95.19 340 ASP B N 1
ATOM 5835 C CA . ASP B 1 340 ? 2.521 33.406 17.688 1 95.19 340 ASP B CA 1
ATOM 5836 C C . ASP B 1 340 ? 2.977 32.219 18.531 1 95.19 340 ASP B C 1
ATOM 5838 O O . ASP B 1 340 ? 2.432 31.953 19.609 1 95.19 340 ASP B O 1
ATOM 5842 N N . PRO B 1 341 ? 3.99 31.531 18.047 1 95.38 341 PRO B N 1
ATOM 5843 C CA . PRO B 1 341 ? 4.469 30.359 18.781 1 95.38 341 PRO B CA 1
ATOM 5844 C C . PRO B 1 341 ? 4.883 30.703 20.219 1 95.38 341 PRO B C 1
ATOM 5846 O O . PRO B 1 341 ? 4.828 29.844 21.094 1 95.38 341 PRO B O 1
ATOM 5849 N N . ALA B 1 342 ? 5.238 31.875 20.453 1 95 342 ALA B N 1
ATOM 5850 C CA . ALA B 1 342 ? 5.648 32.281 21.797 1 95 342 ALA B CA 1
ATOM 5851 C C . ALA B 1 342 ? 4.512 32.094 22.797 1 95 342 ALA B C 1
ATOM 5853 O O . ALA B 1 342 ? 4.75 31.969 24 1 95 342 ALA B O 1
ATOM 5854 N N . LYS B 1 343 ? 3.291 32 22.312 1 96.38 343 LYS B N 1
ATOM 5855 C CA . LYS B 1 343 ? 2.117 31.906 23.188 1 96.38 343 LYS B CA 1
ATOM 5856 C C . LYS B 1 343 ? 1.823 30.453 23.531 1 96.38 343 LYS B C 1
ATOM 5858 O O . LYS B 1 343 ? 1.094 30.172 24.484 1 96.38 343 LYS B O 1
ATOM 5863 N N . TRP B 1 344 ? 2.367 29.516 22.766 1 97.06 344 TRP B N 1
ATOM 5864 C CA . TRP B 1 344 ? 1.941 28.141 23 1 97.06 344 TRP B CA 1
ATOM 5865 C C . TRP B 1 344 ? 3.125 27.188 22.938 1 97.06 344 TRP B C 1
ATOM 5867 O O . TRP B 1 344 ? 3.041 26.047 23.406 1 97.06 344 TRP B O 1
ATOM 5877 N N . ALA B 1 345 ? 4.215 27.516 22.344 1 96.06 345 ALA B N 1
ATOM 5878 C CA . ALA B 1 345 ? 5.418 26.688 22.266 1 96.06 345 ALA B CA 1
ATOM 5879 C C . ALA B 1 345 ? 6.484 27.188 23.25 1 96.06 345 ALA B C 1
ATOM 5881 O O . ALA B 1 345 ? 7.586 27.562 22.828 1 96.06 345 ALA B O 1
ATOM 5882 N N . ARG B 1 346 ? 6.297 26.984 24.5 1 92.19 346 ARG B N 1
ATOM 5883 C CA . ARG B 1 346 ? 7.129 27.625 25.516 1 92.19 346 ARG B CA 1
ATOM 5884 C C . ARG B 1 346 ? 8.203 26.672 26.031 1 92.19 346 ARG B C 1
ATOM 5886 O O . ARG B 1 346 ? 9.281 27.109 26.438 1 92.19 346 ARG B O 1
ATOM 5893 N N . LEU B 1 347 ? 7.938 25.391 25.969 1 90.25 347 LEU B N 1
ATOM 5894 C CA . LEU B 1 347 ? 8.883 24.422 26.5 1 90.25 347 LEU B CA 1
ATOM 5895 C C . LEU B 1 347 ? 9.961 24.094 25.484 1 90.25 347 LEU B C 1
ATOM 5897 O O . LEU B 1 347 ? 9.672 23.953 24.297 1 90.25 347 LEU B O 1
ATOM 5901 N N . SER B 1 348 ? 11.203 24.125 25.922 1 86.5 348 SER B N 1
ATOM 5902 C CA . SER B 1 348 ? 12.32 23.75 25.062 1 86.5 348 SER B CA 1
ATOM 5903 C C . SER B 1 348 ? 12.625 22.266 25.156 1 86.5 348 SER B C 1
ATOM 5905 O O . SER B 1 348 ? 12.453 21.656 26.219 1 86.5 348 SER B O 1
ATOM 5907 N N . VAL B 1 349 ? 13.062 21.688 24.062 1 85.88 349 VAL B N 1
ATOM 5908 C CA . VAL B 1 349 ? 13.391 20.266 24.047 1 85.88 349 VAL B CA 1
ATOM 5909 C C . VAL B 1 349 ? 14.805 20.047 24.578 1 85.88 349 VAL B C 1
ATOM 5911 O O . VAL B 1 349 ? 15.234 18.922 24.781 1 85.88 349 VAL B O 1
ATOM 5914 N N . SER B 1 350 ? 15.75 21.062 24.672 1 75.75 350 SER B N 1
ATOM 5915 C CA . SER B 1 350 ? 17.125 20.984 25.156 1 75.75 350 SER B CA 1
ATOM 5916 C C . SER B 1 350 ? 17.203 21.219 26.656 1 75.75 350 SER B C 1
ATOM 5918 O O . SER B 1 350 ? 18.25 21 27.281 1 75.75 350 SER B O 1
ATOM 5920 N N . GLU B 1 351 ? 16.172 21.672 27.328 1 58.78 351 GLU B N 1
ATOM 5921 C CA . GLU B 1 351 ? 16.297 22 28.75 1 58.78 351 GLU B CA 1
ATOM 5922 C C . GLU B 1 351 ? 15.828 20.859 29.625 1 58.78 351 GLU B C 1
ATOM 5924 O O . GLU B 1 351 ? 14.938 20.094 29.25 1 58.78 351 GLU B O 1
#

InterPro domains:
  IPR008949 Isoprenoid synthase domain superfamily [G3DSA:1.10.600.10] (3-351)
  IPR008949 Isoprenoid synthase domain superfamily [SSF48576] (6-347)
  IPR010458 Trichodiene synthase, ascomycetes [PIRSF001388] (3-351)
  IPR024652 Trichodiene synthase [PF06330] (6-350)

pLDDT: mean 93.81, std 8.6, range [30.62, 98.88]

Foldseek 3Di:
DPPPDDPLVVLLLLVLLLCVLLVFDAPLDDLVVLLVLLQLLLVLLLVVLLDPVNCVLLVDDQVVLLVLLNLLSLLLSQFLSVDDSQLSSLVSNLVSLLVSLLPDLDAPPPQCPCVVVCVVVVHAGRRSSCNSCVVRLCSNLVQAPPVLSVQLVVLVQLQNVLSNVVSVVDLDAAQPQCVLVSSCLSNVSQLNVLSSSAGPVHDDCVVCVPLSVVSSVLSSQQRSLVVCSLLVVVCVPPPVVQRHSLNSNCRHHVDDSVVSSVVSSVVNSVSSNCLCVVCVPPDVVSCVRNSSNVNSNVLSSLQPCSSVVVVSLVPQDCVDPSNVSSNVSSVSSNVNSHDDCVSRNPDGSND/DPPPDDPLVVLLLLVLLLCVLLVFDAPLDDLVVLLVLLQLLLVLLLVVLLDPLNCVLLVDDQVVLLVLLNLLSLLLSQFLSVDDSQLSSLVSNLVSLLVSLLPDLDAPPPQCPCVVVCVVVVHAGRRSSCNSCVVRLCSNLVQAPPVLSVQLVVLVVLQNVLSNVVSVVDLDAAQPQCVLVSSCLSNVSQLNVLSSSAGPVHDDCVVCVPLSVVSSVLSSQQRSLVVCSLLVVVCVPPPVNCRHSLNSNCRHHVDDSVVSSVVSSVVNSVSSNCLCVVCVPPDVVSCVRNSSNVNSNVLSSLQPVSRVVVVSLVPQDCVDPSNVSSNVSSVSSNVNSHDPCVSRNPRGSND

Sequence (702 aa):
MSEQRFPIDYFVRTVVCLLDTIQYKDTNYTHEHRLRNLEYVYSEAAIHFAQPCVNDALKVEPKKLEAFLRTTTRMVVYSWVKTSPKQMAALTIYYTYTAILNDSEDSHYPEMNTFYNDMICGRQQRHPWWRLVNKHLPNVLKHYGPFCAFNIYRSTLDYFEGRWIEQNNFHGYRGSEDYPGFLRRLNGLGHAVGASLWPSARFDEQELFQEITTAISMMEHWEPWLNDLLSFYKEFDDHHDQTKLINNYRHVEGQSVTEAVEKLAQNLLRVSEQVMYVFKDKDPRILDTLTPFMYGYVTWHLSDERYRMNEVYERVSENDEMGRKFCRYYEDANKVGRIDPAKWARLSVSEMSEQRFPIDYFVRTVVCLLDTIQYKDTNYTHEHRLRNLEYVYSEAAIHFAQPCVNDALKVEPKKLEAFLRTTTRMVVYSWVKTSPKQMAALTIYYTYTAILNDSEDSHYPEMNTFYNDMICGRQQRHPWWRLVNKHLPNVLKHYGPFCAFNIYRSTLDYFEGRWIEQNNFHGYRGSEDYPGFLRRLNGLGHAVGASLWPSARFDEQELFQEITTAISMMEHWEPWLNDLLSFYKEFDDHHDQTKLINNYRHVEGQSVTEAVEKLAQNLLRVSEQVMYVFKDKDPRILDTLTPFMYGYVTWHLSDERYRMNEVYERVSENDEMGRKFCRYYEDANKVGRIDPAKWARLSVSE